Protein AF-A0A5C5FN64-F1 (afdb_monomer_lite)

Secondary structure (DSSP, 8-state):
-----GGG-HHHHHHHHHHHHHSTT----SHHHHHGGGS-HHHHHHHHHHHHHHHHHHTTT---GGGGSHHHHHHHTT----S--STTTTSS--TTS-HHHHHHHHHHHHHHHHHTSTT---HHHHHHHHHHHHHHT-TTTS--HHHHHHS-HHHHHHHHHHHHHHHHHHHHHGGGT--HHHHSPPHHHHHHHHHHHHS-HHHHHHHHHHHHHHHHHHHHTT-PPPPHHHHHHHHHHHHHHHH-TT--HHHHHHHHHHHHHHHTTS-HHHHHHHHHHHHHTSPPS-TTS-TT--HHHHHHHTS-HHHHHHHHHHHHHHHHHHHHHHHHHS-PPPHHHHHHHHHHHTS-HHHHHHHHHHHHHHHHHHHHHHHHHHHS-----TT-HHHHHHHHHHHHSSTTHHHHHHTS-HHHHHHHHHHHHHHHHHHHHHHTSTT-PPPHHHHHHHHHHH-HHHHHHHHTT-TTSPP----HHHHHHHHS-S-------------------TT---

Organism: NCBI:txid5288

pLDDT: mean 75.64, std 17.94, range [26.86, 97.69]

Structure (mmCIF, N/CA/C/O backbone):
data_AF-A0A5C5FN64-F1
#
_entry.id   AF-A0A5C5FN64-F1
#
loop_
_atom_site.group_PDB
_atom_site.id
_atom_site.type_symbol
_atom_site.label_atom_id
_atom_site.label_alt_id
_atom_site.label_comp_id
_atom_site.label_asym_id
_atom_site.label_entity_id
_atom_site.label_seq_id
_atom_site.pdbx_PDB_ins_code
_atom_site.Cartn_x
_atom_site.Cartn_y
_atom_site.Cartn_z
_atom_site.occupancy
_atom_site.B_iso_or_equiv
_atom_site.auth_seq_id
_atom_site.auth_comp_id
_atom_site.auth_asym_id
_atom_site.auth_atom_id
_atom_site.pdbx_PDB_model_num
ATOM 1 N N . MET A 1 1 ? 29.736 -14.710 -5.005 1.00 33.03 1 MET A N 1
ATOM 2 C CA . MET A 1 1 ? 28.333 -14.858 -5.442 1.00 33.03 1 MET A CA 1
ATOM 3 C C . MET A 1 1 ? 27.467 -15.014 -4.202 1.00 33.03 1 MET A C 1
ATOM 5 O O . MET A 1 1 ? 27.317 -16.117 -3.704 1.00 33.03 1 MET A O 1
ATOM 9 N N . ALA A 1 2 ? 26.999 -13.903 -3.633 1.00 27.56 2 ALA A N 1
ATOM 10 C CA . ALA A 1 2 ? 26.065 -13.938 -2.515 1.00 27.56 2 ALA A CA 1
ATOM 11 C C . ALA A 1 2 ? 24.653 -14.057 -3.094 1.00 27.56 2 ALA A C 1
ATOM 13 O O . ALA A 1 2 ? 24.242 -13.215 -3.891 1.00 27.56 2 ALA A O 1
ATOM 14 N N . SER A 1 3 ? 23.959 -15.128 -2.724 1.00 32.59 3 SER A N 1
ATOM 15 C CA . SER A 1 3 ? 22.513 -15.277 -2.860 1.00 32.59 3 SER A CA 1
ATOM 16 C C . SER A 1 3 ? 21.827 -13.945 -2.526 1.00 32.59 3 SER A C 1
ATOM 18 O O . SER A 1 3 ? 21.995 -13.412 -1.426 1.00 32.59 3 SER A O 1
ATOM 20 N N . HIS A 1 4 ? 21.086 -13.372 -3.479 1.00 40.03 4 HIS A N 1
ATOM 21 C CA . HIS A 1 4 ? 20.119 -12.319 -3.184 1.00 40.03 4 HIS A CA 1
ATOM 22 C C . HIS A 1 4 ? 19.010 -12.962 -2.345 1.00 40.03 4 HIS A C 1
ATOM 24 O O . HIS A 1 4 ? 18.030 -13.496 -2.854 1.00 40.03 4 HIS A O 1
ATOM 30 N N . ASN A 1 5 ? 19.281 -12.978 -1.043 1.00 42.31 5 ASN A N 1
ATOM 31 C CA . ASN A 1 5 ? 18.565 -13.670 0.006 1.00 42.31 5 ASN A CA 1
ATOM 32 C C . ASN A 1 5 ? 17.085 -13.263 0.049 1.00 42.31 5 ASN A C 1
ATOM 34 O O . ASN A 1 5 ? 16.721 -12.211 0.574 1.00 42.31 5 ASN A O 1
ATOM 38 N N . HIS A 1 6 ? 16.249 -14.189 -0.415 1.00 54.00 6 HIS A N 1
ATOM 39 C CA . HIS A 1 6 ? 14.838 -14.362 -0.082 1.00 54.00 6 HIS A CA 1
ATOM 40 C C . HIS A 1 6 ? 14.430 -13.983 1.373 1.00 54.00 6 HIS A C 1
ATOM 42 O O . HIS A 1 6 ? 13.398 -13.331 1.523 1.00 54.00 6 HIS A O 1
ATOM 48 N N . PRO A 1 7 ? 15.237 -14.250 2.432 1.00 53.69 7 PRO A N 1
ATOM 49 C CA . PRO A 1 7 ? 14.954 -13.825 3.814 1.00 53.69 7 PRO A CA 1
ATOM 50 C C . PRO A 1 7 ? 14.614 -12.345 4.042 1.00 53.69 7 PRO A C 1
ATOM 52 O O . PRO A 1 7 ? 14.017 -12.002 5.062 1.00 53.69 7 PRO A O 1
ATOM 55 N N . ASN A 1 8 ? 15.013 -11.451 3.131 1.00 66.12 8 ASN A N 1
ATOM 56 C CA . ASN A 1 8 ? 14.837 -10.013 3.316 1.00 66.12 8 ASN A CA 1
ATOM 57 C C . ASN A 1 8 ? 13.575 -9.443 2.659 1.00 66.12 8 ASN A C 1
ATOM 59 O O . ASN A 1 8 ? 13.273 -8.277 2.921 1.00 66.12 8 ASN A O 1
ATOM 63 N N . ASP A 1 9 ? 12.818 -10.212 1.868 1.00 82.81 9 ASP A N 1
ATOM 64 C CA . ASP A 1 9 ? 11.543 -9.732 1.318 1.00 82.81 9 ASP A CA 1
ATOM 65 C C . ASP A 1 9 ? 10.531 -9.523 2.472 1.00 82.81 9 ASP A C 1
ATOM 67 O O . ASP A 1 9 ? 10.219 -10.478 3.192 1.00 82.81 9 ASP A O 1
ATOM 71 N N . PRO A 1 10 ? 10.043 -8.289 2.718 1.00 84.75 10 PRO A N 1
ATOM 72 C CA . PRO A 1 10 ? 9.092 -8.023 3.797 1.00 84.75 10 PRO A CA 1
ATOM 73 C C . PRO A 1 10 ? 7.787 -8.812 3.654 1.00 84.75 10 PRO A C 1
ATOM 75 O O . PRO A 1 10 ? 7.223 -9.226 4.664 1.00 84.75 10 PRO A O 1
ATOM 78 N N . LEU A 1 11 ? 7.331 -9.060 2.421 1.00 88.75 11 LEU A N 1
ATOM 79 C CA . LEU A 1 11 ? 6.099 -9.808 2.168 1.00 88.75 11 LEU A CA 1
ATOM 80 C C . LEU A 1 11 ? 6.274 -11.289 2.497 1.00 88.75 11 LEU A C 1
ATOM 82 O O . LEU A 1 11 ? 5.398 -11.877 3.123 1.00 88.75 11 LEU A O 1
ATOM 86 N N . PHE A 1 12 ? 7.431 -11.874 2.171 1.00 89.31 12 PHE A N 1
ATOM 87 C CA . PHE A 1 12 ? 7.720 -13.251 2.571 1.00 89.31 12 PHE A CA 1
ATOM 88 C C . PHE A 1 12 ? 7.769 -13.391 4.098 1.00 89.31 12 PHE A C 1
ATOM 90 O O . PHE A 1 12 ? 7.245 -14.351 4.657 1.00 89.31 12 PHE A O 1
ATOM 97 N N . ARG A 1 13 ? 8.346 -12.406 4.799 1.00 87.88 13 ARG A N 1
ATOM 98 C CA . ARG A 1 13 ? 8.356 -12.388 6.271 1.00 87.88 13 ARG A CA 1
ATOM 99 C C . ARG A 1 13 ? 6.948 -12.290 6.859 1.00 87.88 13 ARG A C 1
ATOM 101 O O . ARG A 1 13 ? 6.654 -12.997 7.818 1.00 87.88 13 ARG A O 1
ATOM 108 N N . GLN A 1 14 ? 6.074 -11.464 6.281 1.00 89.31 14 GLN A N 1
ATOM 109 C CA . GLN A 1 14 ? 4.662 -11.404 6.680 1.00 89.31 14 GLN A CA 1
ATOM 110 C C . GLN A 1 14 ? 3.953 -12.743 6.443 1.00 89.31 14 GLN A C 1
ATOM 112 O O . GLN A 1 14 ? 3.275 -13.237 7.338 1.00 89.31 14 GLN A O 1
ATOM 117 N N . LEU A 1 15 ? 4.171 -13.365 5.282 1.00 89.00 15 LEU A N 1
ATOM 118 C CA . LEU A 1 15 ? 3.617 -14.676 4.947 1.00 89.00 15 LEU A CA 1
ATOM 119 C C . LEU A 1 15 ? 4.061 -15.764 5.937 1.00 89.00 15 LEU A C 1
ATOM 121 O O . LEU A 1 15 ? 3.233 -16.512 6.451 1.00 89.00 15 LEU A O 1
ATOM 125 N N . ALA A 1 16 ? 5.360 -15.826 6.237 1.00 86.38 16 ALA A N 1
ATOM 126 C CA . ALA A 1 16 ? 5.933 -16.773 7.190 1.00 86.38 16 ALA A CA 1
ATOM 127 C C . ALA A 1 16 ? 5.343 -16.606 8.596 1.00 86.38 16 ALA A C 1
ATOM 129 O O . ALA A 1 16 ? 5.030 -17.602 9.247 1.00 86.38 16 ALA A O 1
ATOM 130 N N . LEU A 1 17 ? 5.138 -15.360 9.040 1.00 87.75 17 LEU A N 1
ATOM 131 C CA . LEU A 1 17 ? 4.474 -15.063 10.310 1.00 87.75 17 LEU A CA 1
ATOM 132 C C . LEU A 1 17 ? 3.020 -15.554 10.319 1.00 87.75 17 LEU A C 1
ATOM 134 O O . LEU A 1 17 ? 2.639 -16.291 11.225 1.00 87.75 17 LEU A O 1
ATOM 138 N N . LEU A 1 18 ? 2.234 -15.206 9.295 1.00 88.00 18 LEU A N 1
ATOM 139 C CA . LEU A 1 18 ? 0.829 -15.618 9.180 1.00 88.00 18 LEU A CA 1
ATOM 140 C C . LEU A 1 18 ? 0.687 -17.145 9.159 1.00 88.00 18 LEU A C 1
ATOM 142 O O . LEU A 1 18 ? -0.156 -17.705 9.862 1.00 88.00 18 LEU A O 1
ATOM 146 N N . HIS A 1 19 ? 1.549 -17.834 8.409 1.00 85.31 19 HIS A N 1
ATOM 147 C CA . HIS A 1 19 ? 1.571 -19.293 8.379 1.00 85.31 19 HIS A CA 1
ATOM 148 C C . HIS A 1 19 ? 1.917 -19.894 9.741 1.00 85.31 19 HIS A C 1
ATOM 150 O O . HIS A 1 19 ? 1.226 -20.804 10.193 1.00 85.31 19 HIS A O 1
ATOM 156 N N . ALA A 1 20 ? 2.946 -19.378 10.420 1.00 85.19 20 ALA A N 1
ATOM 157 C CA . ALA A 1 20 ? 3.334 -19.862 11.742 1.00 85.19 20 ALA A CA 1
ATOM 158 C C . ALA A 1 20 ? 2.197 -19.722 12.769 1.00 85.19 20 ALA A C 1
ATOM 160 O O . ALA A 1 20 ? 2.046 -20.583 13.635 1.00 85.19 20 ALA A O 1
ATOM 161 N N . TRP A 1 21 ? 1.369 -18.677 12.660 1.00 86.19 21 TRP A N 1
ATOM 162 C CA . TRP A 1 21 ? 0.212 -18.494 13.539 1.00 86.19 21 TRP A CA 1
ATOM 163 C C . TRP A 1 21 ? -0.957 -19.431 13.224 1.00 86.19 21 TRP A C 1
ATOM 165 O O . TRP A 1 21 ? -1.684 -19.818 14.140 1.00 86.19 21 TRP A O 1
ATOM 175 N N . MET A 1 22 ? -1.157 -19.788 11.952 1.00 82.44 22 MET A N 1
ATOM 176 C CA . MET A 1 22 ? -2.211 -20.726 11.544 1.00 82.44 22 MET A CA 1
ATOM 177 C C . MET A 1 22 ? -1.818 -22.192 11.737 1.00 82.44 22 MET A C 1
ATOM 179 O O . MET A 1 22 ? -2.672 -23.015 12.057 1.00 82.44 22 MET A O 1
ATOM 183 N N . ARG A 1 23 ? -0.539 -22.535 11.550 1.00 79.38 23 ARG A N 1
ATOM 184 C CA . ARG A 1 23 ? -0.012 -23.902 11.665 1.00 79.38 23 ARG A CA 1
ATOM 185 C C . ARG A 1 23 ? 1.261 -23.939 12.520 1.00 79.38 23 ARG A C 1
ATOM 187 O O . ARG A 1 23 ? 2.360 -24.104 11.981 1.00 79.38 23 ARG A O 1
ATOM 194 N N . PRO A 1 24 ? 1.141 -23.810 13.853 1.00 73.88 24 PRO A N 1
ATOM 195 C CA . PRO A 1 24 ? 2.289 -23.901 14.750 1.00 73.88 24 PRO A CA 1
ATOM 196 C C . PRO A 1 24 ? 3.043 -25.222 14.557 1.00 73.88 24 PRO A C 1
ATOM 198 O O . PRO A 1 24 ? 2.432 -26.284 14.480 1.00 73.88 24 PRO A O 1
ATOM 201 N N . GLY A 1 25 ? 4.373 -25.163 14.468 1.00 66.50 25 GLY A N 1
ATOM 202 C CA . GLY A 1 25 ? 5.220 -26.351 14.291 1.00 66.50 25 GLY A CA 1
ATOM 203 C C . GLY A 1 25 ? 5.316 -26.886 12.857 1.00 66.50 25 GLY A C 1
ATOM 204 O O . GLY A 1 25 ? 6.137 -27.765 12.607 1.00 66.50 25 GLY A O 1
ATOM 205 N N . HIS A 1 26 ? 4.558 -26.334 11.904 1.00 69.44 26 HIS A N 1
ATOM 206 C CA . HIS A 1 26 ? 4.727 -26.626 10.482 1.00 69.44 26 HIS A CA 1
ATOM 207 C C . HIS A 1 26 ? 5.505 -25.482 9.823 1.00 69.44 26 HIS A C 1
ATOM 209 O O . HIS A 1 26 ? 4.988 -24.364 9.735 1.00 69.44 26 HIS A O 1
ATOM 215 N N . PRO A 1 27 ? 6.747 -25.707 9.364 1.00 64.31 27 PRO A N 1
ATOM 216 C CA . PRO A 1 27 ? 7.470 -24.672 8.646 1.00 64.31 27 PRO A CA 1
ATOM 217 C C . PRO A 1 27 ? 6.760 -24.381 7.318 1.00 64.31 27 PRO A C 1
ATOM 219 O O . PRO A 1 27 ? 6.276 -25.294 6.653 1.00 64.31 27 PRO A O 1
ATOM 222 N N . LEU A 1 28 ? 6.747 -23.113 6.896 1.00 69.56 28 LEU A N 1
ATOM 223 C CA . LEU A 1 28 ? 6.316 -22.693 5.549 1.00 69.56 28 LEU A CA 1
ATOM 224 C C . LEU A 1 28 ? 7.308 -23.188 4.457 1.00 69.56 28 LEU A C 1
ATOM 226 O O . LEU A 1 28 ? 7.336 -22.691 3.336 1.00 69.56 28 LEU A O 1
ATOM 230 N N . GLU A 1 29 ? 8.204 -24.123 4.771 1.00 62.81 29 GLU A N 1
ATOM 231 C CA . GLU A 1 29 ? 9.440 -24.329 4.020 1.00 62.81 29 GLU A CA 1
ATOM 232 C C . GLU A 1 29 ? 9.386 -25.507 3.047 1.00 62.81 29 GLU A C 1
ATOM 234 O O . GLU A 1 29 ? 8.730 -26.520 3.275 1.00 62.81 29 GLU A O 1
ATOM 239 N N . GLY A 1 30 ? 10.093 -25.320 1.930 1.00 68.19 30 GLY A N 1
ATOM 240 C CA . GLY A 1 30 ? 10.038 -26.140 0.727 1.00 68.19 30 GLY A CA 1
ATOM 241 C C . GLY A 1 30 ? 9.618 -25.272 -0.457 1.00 68.19 30 GLY A C 1
ATOM 242 O O . GLY A 1 30 ? 10.390 -24.431 -0.927 1.00 68.19 30 GLY A O 1
ATOM 243 N N . ASP A 1 31 ? 8.369 -25.424 -0.885 1.00 70.00 31 ASP A N 1
ATOM 244 C CA . ASP A 1 31 ? 7.876 -24.862 -2.146 1.00 70.00 31 ASP A CA 1
ATOM 245 C C . ASP A 1 31 ? 7.734 -23.335 -2.137 1.00 70.00 31 ASP A C 1
ATOM 247 O O . ASP A 1 31 ? 8.164 -22.679 -3.088 1.00 70.00 31 ASP A O 1
ATOM 251 N N . PHE A 1 32 ? 7.206 -22.745 -1.055 1.00 75.88 32 PHE A N 1
ATOM 252 C CA . PHE A 1 32 ? 7.050 -21.288 -0.955 1.00 75.88 32 PHE A CA 1
ATOM 253 C C . PHE A 1 32 ? 8.400 -20.581 -1.078 1.00 75.88 32 PHE A C 1
ATOM 255 O O . PHE A 1 32 ? 8.551 -19.680 -1.896 1.00 75.88 32 PHE A O 1
ATOM 262 N N . SER A 1 33 ? 9.400 -21.018 -0.308 1.00 76.62 33 SER A N 1
ATOM 263 C CA . SER A 1 33 ? 10.722 -20.382 -0.290 1.00 76.62 33 SER A CA 1
ATOM 264 C C . SER A 1 33 ? 11.478 -20.557 -1.610 1.00 76.62 33 SER A C 1
ATOM 266 O O . SER A 1 33 ? 12.102 -19.621 -2.116 1.00 76.62 33 SER A O 1
ATOM 268 N N . ALA A 1 34 ? 11.381 -21.744 -2.217 1.00 76.88 34 ALA A N 1
ATOM 269 C CA . ALA A 1 34 ? 12.045 -22.034 -3.483 1.00 76.88 34 ALA A CA 1
ATOM 270 C C . ALA A 1 34 ? 11.480 -21.209 -4.652 1.00 76.88 34 ALA A C 1
ATOM 272 O O . ALA A 1 34 ? 12.234 -20.843 -5.559 1.00 76.88 34 ALA A O 1
ATOM 273 N N . ARG A 1 35 ? 10.176 -20.898 -4.617 1.00 82.19 35 ARG A N 1
ATOM 274 C CA . ARG A 1 35 ? 9.430 -20.361 -5.766 1.00 82.19 35 ARG A CA 1
ATOM 275 C C . ARG A 1 35 ? 8.886 -18.954 -5.581 1.00 82.19 35 ARG A C 1
ATOM 277 O O . ARG A 1 35 ? 8.417 -18.355 -6.544 1.00 82.19 35 ARG A O 1
ATOM 284 N N . TRP A 1 36 ? 9.010 -18.366 -4.395 1.00 86.94 36 TRP A N 1
ATOM 285 C CA . TRP A 1 36 ? 8.561 -16.999 -4.114 1.00 86.94 36 TRP A CA 1
ATOM 286 C C . TRP A 1 36 ? 9.051 -15.978 -5.145 1.00 86.94 36 TRP A C 1
ATOM 288 O O . TRP A 1 36 ? 8.322 -15.086 -5.582 1.00 86.94 36 TRP A O 1
ATOM 298 N N . LEU A 1 37 ? 10.306 -16.123 -5.579 1.00 86.69 37 LEU A N 1
ATOM 299 C CA . LEU A 1 37 ? 10.909 -15.207 -6.539 1.00 86.69 37 LEU A CA 1
ATOM 300 C C . LEU A 1 37 ? 10.379 -15.391 -7.968 1.00 86.69 37 LEU A C 1
ATOM 302 O O . LEU A 1 37 ? 10.484 -14.442 -8.747 1.00 86.69 37 LEU A O 1
ATOM 306 N N . GLU A 1 38 ? 9.767 -16.534 -8.295 1.00 86.31 38 GLU A N 1
ATOM 307 C CA . GLU A 1 38 ? 9.090 -16.799 -9.576 1.00 86.31 38 GLU A CA 1
ATOM 308 C C . GLU A 1 38 ? 7.765 -16.037 -9.702 1.00 86.31 38 GLU A C 1
ATOM 310 O O . GLU A 1 38 ? 7.312 -15.764 -10.818 1.00 86.31 38 GLU A O 1
ATOM 315 N N . LEU A 1 39 ? 7.166 -15.660 -8.570 1.00 87.81 39 LEU A N 1
ATOM 316 C CA . LEU A 1 39 ? 5.952 -14.855 -8.523 1.00 87.81 39 LEU A CA 1
ATOM 317 C C . LEU A 1 39 ? 6.233 -13.416 -8.972 1.00 87.81 39 LEU A C 1
ATOM 319 O O . LEU A 1 39 ? 7.298 -12.840 -8.693 1.00 87.81 39 LEU A O 1
ATOM 323 N N . LEU A 1 40 ? 5.254 -12.825 -9.649 1.00 91.44 40 LEU A N 1
ATOM 324 C CA . LEU A 1 40 ? 5.165 -11.397 -9.907 1.00 91.44 40 LEU A CA 1
ATOM 325 C C . LEU A 1 40 ? 4.946 -10.652 -8.580 1.00 91.44 40 LEU A C 1
ATOM 327 O O . LEU A 1 40 ? 4.370 -11.206 -7.645 1.00 91.44 40 LEU A O 1
ATOM 331 N N . PRO A 1 41 ? 5.373 -9.382 -8.468 1.00 90.88 41 PRO A N 1
ATOM 332 C CA . PRO A 1 41 ? 5.224 -8.627 -7.224 1.00 90.88 41 PRO A CA 1
ATOM 333 C C . PRO A 1 41 ? 3.788 -8.566 -6.689 1.00 90.88 41 PRO A C 1
ATOM 335 O O . PRO A 1 41 ? 3.594 -8.642 -5.485 1.00 90.88 41 PRO A O 1
ATOM 338 N N . HIS A 1 42 ? 2.792 -8.467 -7.568 1.00 89.50 42 HIS A N 1
ATOM 339 C CA . HIS A 1 42 ? 1.390 -8.451 -7.157 1.00 89.50 42 HIS A CA 1
ATOM 340 C C . HIS A 1 42 ? 0.884 -9.832 -6.728 1.00 89.50 42 HIS A C 1
ATOM 342 O O . HIS A 1 42 ? 0.167 -9.914 -5.749 1.00 89.50 42 HIS A O 1
ATOM 348 N N . GLU A 1 43 ? 1.329 -10.916 -7.375 1.00 91.38 43 GLU A N 1
ATOM 349 C CA . GLU A 1 43 ? 0.970 -12.287 -6.974 1.00 91.38 43 GLU A CA 1
ATOM 350 C C . GLU A 1 43 ? 1.464 -12.562 -5.541 1.00 91.38 43 GLU A C 1
ATOM 352 O O . GLU A 1 43 ? 0.787 -13.207 -4.746 1.00 91.38 43 GLU A O 1
ATOM 357 N N . ARG A 1 44 ? 2.632 -12.013 -5.178 1.00 91.44 44 ARG A N 1
ATOM 358 C CA . ARG A 1 44 ? 3.160 -12.051 -3.804 1.00 91.44 44 ARG A CA 1
ATOM 359 C C . ARG A 1 44 ? 2.295 -11.265 -2.825 1.00 91.44 44 ARG A C 1
ATOM 361 O O . ARG A 1 44 ? 2.054 -11.734 -1.716 1.00 91.44 44 ARG A O 1
ATOM 368 N N . GLU A 1 45 ? 1.868 -10.063 -3.211 1.00 91.50 45 GLU A N 1
ATOM 369 C CA . GLU A 1 45 ? 0.952 -9.246 -2.408 1.00 91.50 45 GLU A CA 1
ATOM 370 C C . GLU A 1 45 ? -0.381 -9.985 -2.200 1.00 91.50 45 GLU A C 1
ATOM 372 O O . GLU A 1 45 ? -0.832 -10.100 -1.063 1.00 91.50 45 GLU A O 1
ATOM 377 N N . ASP A 1 46 ? -0.939 -10.573 -3.259 1.00 90.12 46 ASP A N 1
ATOM 378 C CA . ASP A 1 46 ? -2.185 -11.340 -3.235 1.00 90.12 46 ASP A CA 1
ATOM 379 C C . ASP A 1 46 ? -2.081 -12.574 -2.335 1.00 90.12 46 ASP A C 1
ATOM 381 O O . ASP A 1 46 ? -2.991 -12.831 -1.547 1.00 90.12 46 ASP A O 1
ATOM 385 N N . MET A 1 47 ? -0.955 -13.298 -2.373 1.00 89.12 47 MET A N 1
ATOM 386 C CA . MET A 1 47 ? -0.695 -14.417 -1.463 1.00 89.12 47 MET A CA 1
ATOM 387 C C . MET A 1 47 ? -0.716 -13.997 0.008 1.00 89.12 47 MET A C 1
ATOM 389 O O . MET A 1 47 ? -1.351 -14.668 0.820 1.00 89.12 47 MET A O 1
ATOM 393 N N . VAL A 1 48 ? -0.057 -12.890 0.365 1.00 91.75 48 VAL A N 1
ATOM 394 C CA . VAL A 1 48 ? -0.092 -12.375 1.745 1.00 91.75 48 VAL A CA 1
ATOM 395 C C . VAL A 1 48 ? -1.514 -11.970 2.125 1.00 91.75 48 VAL A C 1
ATOM 397 O O . VAL A 1 48 ? -1.974 -12.321 3.208 1.00 91.75 48 VAL A O 1
ATOM 400 N N . ASN A 1 49 ? -2.231 -11.290 1.227 1.00 91.38 49 ASN A N 1
ATOM 401 C CA . ASN A 1 49 ? -3.613 -10.872 1.462 1.00 91.38 49 ASN A CA 1
ATOM 402 C C . ASN A 1 49 ? -4.545 -12.079 1.643 1.00 91.38 49 ASN A C 1
ATOM 404 O O . ASN A 1 49 ? -5.488 -12.022 2.422 1.00 91.38 49 ASN A O 1
ATOM 408 N N . LEU A 1 50 ? -4.334 -13.168 0.898 1.00 88.31 50 LEU A N 1
ATOM 409 C CA . LEU A 1 50 ? -5.095 -14.415 1.044 1.00 88.31 50 LEU A CA 1
ATOM 410 C C . LEU A 1 50 ? -4.827 -15.058 2.415 1.00 88.31 50 LEU A C 1
ATOM 412 O O . LEU A 1 50 ? -5.773 -15.365 3.130 1.00 88.31 50 LEU A O 1
ATOM 416 N N . PHE A 1 51 ? -3.555 -15.178 2.821 1.00 88.69 51 PHE A N 1
ATOM 417 C CA . PHE A 1 51 ? -3.181 -15.715 4.138 1.00 88.69 51 PHE A CA 1
ATOM 418 C C . PHE A 1 51 ? -3.729 -14.881 5.297 1.00 88.69 51 PHE A C 1
ATOM 420 O O . PHE A 1 51 ? -4.105 -15.432 6.329 1.00 88.69 51 PHE A O 1
ATOM 427 N N . LEU A 1 52 ? -3.747 -13.557 5.141 1.00 91.69 52 LEU A N 1
ATOM 428 C CA . LEU A 1 52 ? -4.293 -12.643 6.136 1.00 91.69 52 LEU A CA 1
ATOM 429 C C . LEU A 1 52 ? -5.798 -12.859 6.314 1.00 91.69 52 LEU A C 1
ATOM 431 O O . LEU A 1 52 ? -6.252 -13.072 7.437 1.00 91.69 52 LEU A O 1
ATOM 435 N N . ALA A 1 53 ? -6.542 -12.886 5.208 1.00 88.81 53 ALA A N 1
ATOM 436 C CA . ALA A 1 53 ? -7.979 -13.124 5.228 1.00 88.81 53 ALA A CA 1
ATOM 437 C C . ALA A 1 53 ? -8.322 -14.504 5.813 1.00 88.81 53 ALA A C 1
ATOM 439 O O . ALA A 1 53 ? -9.210 -14.628 6.657 1.00 88.81 53 ALA A O 1
ATOM 440 N N . ASP A 1 54 ? -7.580 -15.544 5.428 1.00 87.19 54 ASP A N 1
ATOM 441 C CA . ASP A 1 54 ? -7.767 -16.894 5.962 1.00 87.19 54 ASP A CA 1
ATOM 442 C C . ASP A 1 54 ? -7.452 -16.963 7.462 1.00 87.19 54 ASP A C 1
ATOM 444 O O . ASP A 1 54 ? -8.193 -17.600 8.215 1.00 87.19 54 ASP A O 1
ATOM 448 N N . PHE A 1 55 ? -6.422 -16.249 7.934 1.00 88.12 55 PHE A N 1
ATOM 449 C CA . PHE A 1 55 ? -6.153 -16.119 9.364 1.00 88.12 55 PHE A CA 1
ATOM 450 C C . PHE A 1 55 ? -7.341 -15.479 10.092 1.00 88.12 55 PHE A C 1
ATOM 452 O O . PHE A 1 55 ? -7.807 -16.052 11.080 1.00 88.12 55 PHE A O 1
ATOM 459 N N . CYS A 1 56 ? -7.865 -14.350 9.607 1.00 87.69 56 CYS A N 1
ATOM 460 C CA . CYS A 1 56 ? -9.014 -13.676 10.216 1.00 87.69 56 CYS A CA 1
ATOM 461 C C . CYS A 1 56 ? -10.256 -14.583 10.245 1.00 87.69 56 CYS A C 1
ATOM 463 O O . CYS A 1 56 ? -10.857 -14.779 11.306 1.00 87.69 56 CYS A O 1
ATOM 465 N N . ARG A 1 57 ? -10.580 -15.243 9.124 1.00 83.12 57 ARG A N 1
ATOM 466 C CA . ARG A 1 57 ? -11.716 -16.175 9.026 1.00 83.12 57 ARG A CA 1
ATOM 467 C C . ARG A 1 57 ? -11.565 -17.403 9.913 1.00 83.12 57 ARG A C 1
ATOM 469 O O . ARG A 1 57 ? -12.545 -17.813 10.540 1.00 83.12 57 ARG A O 1
ATOM 476 N N . SER A 1 58 ? -10.359 -17.967 10.030 1.00 81.19 58 SER A N 1
ATOM 477 C CA . SER A 1 58 ? -10.096 -19.174 10.835 1.00 81.19 58 SER A CA 1
ATOM 478 C C . SER A 1 58 ? -10.572 -19.050 12.276 1.00 81.19 58 SER A C 1
ATOM 480 O O . SER A 1 58 ? -11.041 -20.019 12.871 1.00 81.19 58 SER A O 1
ATOM 482 N N . ARG A 1 59 ? -10.533 -17.836 12.824 1.00 79.06 59 ARG A N 1
ATOM 483 C CA . ARG A 1 59 ? -10.945 -17.560 14.197 1.00 79.06 59 ARG A CA 1
ATOM 484 C C . ARG A 1 59 ? -12.452 -17.631 14.402 1.00 79.06 59 ARG A C 1
ATOM 486 O O . ARG A 1 59 ? -12.908 -17.817 15.523 1.00 79.06 59 ARG A O 1
ATOM 493 N N . THR A 1 60 ? -13.217 -17.552 13.321 1.00 68.62 60 THR A N 1
ATOM 494 C CA . THR A 1 60 ? -14.672 -17.730 13.325 1.00 68.62 60 THR A CA 1
ATOM 495 C C . THR A 1 60 ? -15.094 -19.182 13.066 1.00 68.62 60 THR A C 1
ATOM 497 O O . THR A 1 60 ? -16.283 -19.457 12.946 1.00 68.62 60 THR A O 1
ATOM 500 N N . GLY A 1 61 ? -14.135 -20.117 12.978 1.00 64.06 61 GLY A N 1
ATOM 501 C CA . GLY A 1 61 ? -14.389 -21.548 12.768 1.00 64.06 61 GLY A CA 1
ATOM 502 C C . GLY A 1 61 ? -14.729 -21.938 11.325 1.00 64.06 61 GLY A C 1
ATOM 503 O O . GLY A 1 61 ? -15.177 -23.056 11.094 1.00 64.06 61 GLY A O 1
ATOM 504 N N . SER A 1 62 ? -14.530 -21.037 10.359 1.00 63.97 62 SER A N 1
ATOM 505 C CA . SER A 1 62 ? -14.979 -21.194 8.965 1.00 63.97 62 SER A CA 1
ATOM 506 C C . SER A 1 62 ? -13.874 -21.553 7.962 1.00 63.97 62 SER A C 1
ATOM 508 O O . SER A 1 62 ? -14.142 -21.612 6.763 1.00 63.97 62 SER A O 1
ATOM 510 N N . LEU A 1 63 ? -12.635 -21.786 8.411 1.00 71.94 63 LEU A N 1
ATOM 511 C CA . LEU A 1 63 ? -11.517 -22.042 7.500 1.00 71.94 63 LEU A CA 1
ATOM 512 C C . LEU A 1 63 ? -11.404 -23.526 7.125 1.00 71.94 63 LEU A C 1
ATOM 514 O O . LEU A 1 63 ? -11.255 -24.379 7.999 1.00 71.94 63 LEU A O 1
ATOM 518 N N . ASP A 1 64 ? -11.378 -23.807 5.823 1.00 70.25 64 ASP A N 1
ATOM 519 C CA . ASP A 1 64 ? -10.967 -25.100 5.278 1.00 70.25 64 ASP A CA 1
ATOM 520 C C . ASP A 1 64 ? -9.426 -25.177 5.211 1.00 70.25 64 ASP A C 1
ATOM 522 O O . ASP A 1 64 ? -8.806 -24.421 4.465 1.00 70.25 64 ASP A O 1
ATOM 526 N N . PRO A 1 65 ? -8.764 -26.096 5.939 1.00 68.62 65 PRO A N 1
ATOM 527 C CA . PRO A 1 65 ? -7.310 -26.241 5.893 1.00 68.62 65 PRO A CA 1
ATOM 528 C C . PRO A 1 65 ? -6.743 -26.556 4.500 1.00 68.62 65 PRO A C 1
ATOM 530 O O . PRO A 1 65 ? -5.542 -26.358 4.291 1.00 68.62 65 PRO A O 1
ATOM 533 N N . SER A 1 66 ? -7.549 -27.064 3.562 1.00 69.06 66 SER A N 1
ATOM 534 C CA . SER A 1 66 ? -7.105 -27.402 2.205 1.00 69.06 66 SER A CA 1
ATOM 535 C C . SER A 1 66 ? -6.712 -26.168 1.372 1.00 69.06 66 SER A C 1
ATOM 537 O O . SER A 1 66 ? -5.840 -26.264 0.501 1.00 69.06 66 SER A O 1
ATOM 539 N N . THR A 1 67 ? -7.253 -24.989 1.705 1.00 71.38 67 THR A N 1
ATOM 540 C CA . THR A 1 67 ? -6.976 -23.726 0.996 1.00 71.38 67 THR A CA 1
ATOM 541 C C . THR A 1 67 ? -5.587 -23.167 1.292 1.00 71.38 67 THR A C 1
ATOM 543 O O . THR A 1 67 ? -5.044 -22.414 0.492 1.00 71.38 67 THR A O 1
ATOM 546 N N . LEU A 1 68 ? -4.955 -23.593 2.390 1.00 73.12 68 LEU A N 1
ATOM 547 C CA . LEU A 1 68 ? -3.660 -23.079 2.852 1.00 73.12 68 LEU A CA 1
ATOM 548 C C . LEU A 1 68 ? -2.435 -23.725 2.173 1.00 73.12 68 LEU A C 1
ATOM 550 O O . LEU A 1 68 ? -1.306 -23.569 2.645 1.00 73.12 68 LEU A O 1
ATOM 554 N N . THR A 1 69 ? -2.620 -24.509 1.108 1.00 76.50 69 THR A N 1
ATOM 555 C CA . THR A 1 69 ? -1.498 -25.128 0.380 1.00 76.50 69 THR A CA 1
ATOM 556 C C . THR A 1 69 ? -0.879 -24.152 -0.621 1.00 76.50 69 THR A C 1
ATOM 558 O O . THR A 1 69 ? -1.581 -23.323 -1.196 1.00 76.50 69 THR A O 1
ATOM 561 N N . PHE A 1 70 ? 0.432 -24.263 -0.888 1.00 76.00 70 PHE A N 1
ATOM 562 C CA . PHE A 1 70 ? 1.100 -23.425 -1.900 1.00 76.00 70 PHE A CA 1
ATOM 563 C C . PHE A 1 70 ? 0.382 -23.489 -3.251 1.00 76.00 70 PHE A C 1
ATOM 565 O O . PHE A 1 70 ? 0.136 -22.456 -3.862 1.00 76.00 70 PHE A O 1
ATOM 572 N N . ALA A 1 71 ? -0.006 -24.693 -3.681 1.00 77.56 71 ALA A N 1
ATOM 573 C CA . ALA A 1 71 ? -0.685 -24.916 -4.951 1.00 77.56 71 ALA A CA 1
ATOM 574 C C . ALA A 1 71 ? -2.052 -24.213 -5.028 1.00 77.56 71 ALA A C 1
ATOM 576 O O . ALA A 1 71 ? -2.283 -23.472 -5.982 1.00 77.56 71 ALA A O 1
ATOM 577 N N . ALA A 1 72 ? -2.915 -24.376 -4.018 1.00 79.44 72 ALA A N 1
ATOM 578 C CA . ALA A 1 72 ? -4.231 -23.727 -3.988 1.00 79.44 72 ALA A CA 1
ATOM 579 C C . ALA A 1 72 ? -4.116 -22.193 -3.940 1.00 79.44 72 ALA A C 1
ATOM 581 O O . ALA A 1 72 ? -4.851 -21.462 -4.609 1.00 79.44 72 ALA A O 1
ATOM 582 N N . MET A 1 73 ? -3.138 -21.694 -3.187 1.00 77.94 73 MET A N 1
ATOM 583 C CA . MET A 1 73 ? -2.857 -20.266 -3.062 1.00 77.94 73 MET A CA 1
ATOM 584 C C . MET A 1 73 ? -2.318 -19.671 -4.359 1.00 77.94 73 MET A C 1
ATOM 586 O O . MET A 1 73 ? -2.729 -18.587 -4.764 1.00 77.94 73 MET A O 1
ATOM 590 N N . CYS A 1 74 ? -1.421 -20.391 -5.028 1.00 80.44 74 CYS A N 1
ATOM 591 C CA . CYS A 1 74 ? -0.942 -20.060 -6.359 1.00 80.44 74 CYS A CA 1
ATOM 592 C C . CYS A 1 74 ? -2.095 -19.964 -7.356 1.00 80.44 74 CYS A C 1
ATOM 594 O O . CYS A 1 74 ? -2.221 -18.947 -8.029 1.00 80.44 74 CYS A O 1
ATOM 596 N N . GLU A 1 75 ? -2.957 -20.977 -7.410 1.00 79.50 75 GLU A N 1
ATOM 597 C CA . GLU A 1 75 ? -4.118 -20.993 -8.299 1.00 79.50 75 GLU A CA 1
ATOM 598 C C . GLU A 1 75 ? -5.027 -19.780 -8.059 1.00 79.50 75 GLU A C 1
ATOM 600 O O . GLU A 1 75 ? -5.390 -19.072 -9.000 1.00 79.50 75 GLU A O 1
ATOM 605 N N . THR A 1 76 ? -5.297 -19.469 -6.790 1.00 80.06 76 THR A N 1
ATOM 606 C CA . THR A 1 76 ? -6.135 -18.328 -6.397 1.00 80.06 76 THR A CA 1
ATOM 607 C C . THR A 1 76 ? -5.478 -16.983 -6.726 1.00 80.06 76 THR A C 1
ATOM 609 O O . THR A 1 76 ? -6.147 -16.063 -7.197 1.00 80.06 76 THR A O 1
ATOM 612 N N . ALA A 1 77 ? -4.160 -16.867 -6.541 1.00 76.81 77 ALA A N 1
ATOM 613 C CA . ALA A 1 77 ? -3.375 -15.683 -6.898 1.00 76.81 77 ALA A CA 1
ATOM 614 C C . ALA A 1 77 ? -3.121 -15.553 -8.417 1.00 76.81 77 ALA A C 1
ATOM 616 O O . ALA A 1 77 ? -2.473 -14.602 -8.847 1.00 76.81 77 ALA A O 1
ATOM 617 N N . GLY A 1 78 ? -3.609 -16.490 -9.242 1.00 71.44 78 GLY A N 1
ATOM 618 C CA . GLY A 1 78 ? -3.402 -16.489 -10.696 1.00 71.44 78 GLY A CA 1
ATOM 619 C C . GLY A 1 78 ? -2.037 -17.022 -11.146 1.00 71.44 78 GLY A C 1
ATOM 620 O O . GLY A 1 78 ? -1.685 -16.929 -12.323 1.00 71.44 78 GLY A O 1
ATOM 621 N N . PHE A 1 79 ? -1.266 -17.622 -10.239 1.00 77.81 79 PHE A N 1
ATOM 622 C CA . PHE A 1 79 ? -0.070 -18.379 -10.573 1.00 77.81 79 PHE A CA 1
ATOM 623 C C . PHE A 1 79 ? -0.458 -19.790 -11.019 1.00 77.81 79 PHE A C 1
ATOM 625 O O . PHE A 1 79 ? -0.591 -20.716 -10.217 1.00 77.81 79 PHE A O 1
ATOM 632 N N . HIS A 1 80 ? -0.607 -19.975 -12.327 1.00 68.25 80 HIS A N 1
ATOM 633 C CA . HIS A 1 80 ? -0.767 -21.309 -12.890 1.00 68.25 80 HIS A CA 1
ATOM 634 C C . HIS A 1 80 ? 0.575 -22.034 -12.844 1.00 68.25 80 HIS A C 1
ATOM 636 O O . HIS A 1 80 ? 1.521 -21.714 -13.570 1.00 68.25 80 HIS A O 1
ATOM 642 N N . ASN A 1 81 ? 0.658 -22.990 -11.923 1.00 55.91 81 ASN A N 1
ATOM 643 C CA . ASN A 1 81 ? 1.796 -23.866 -11.749 1.00 55.91 81 ASN A CA 1
ATOM 644 C C . ASN A 1 81 ? 1.860 -24.846 -12.929 1.00 55.91 81 ASN A C 1
ATOM 646 O O . ASN A 1 81 ? 1.429 -25.989 -12.819 1.00 55.91 81 ASN A O 1
ATOM 650 N N . HIS A 1 82 ? 2.331 -24.388 -14.088 1.00 53.94 82 HIS A N 1
ATOM 651 C CA . HIS A 1 82 ? 2.671 -25.302 -15.168 1.00 53.94 82 HIS A CA 1
ATOM 652 C C . HIS A 1 82 ? 3.805 -26.192 -14.654 1.00 53.94 82 HIS A C 1
ATOM 654 O O . HIS A 1 82 ? 4.878 -25.692 -14.314 1.00 53.94 82 HIS A O 1
ATOM 660 N N . ALA A 1 83 ? 3.534 -27.495 -14.549 1.00 45.03 83 ALA A N 1
ATOM 661 C CA . ALA A 1 83 ? 4.495 -28.517 -14.136 1.00 45.03 83 ALA A CA 1
ATOM 662 C C . ALA A 1 83 ? 5.766 -28.532 -15.014 1.00 45.03 83 ALA A C 1
ATOM 664 O O . ALA A 1 83 ? 6.791 -29.061 -14.599 1.00 45.03 83 ALA A O 1
ATOM 665 N N . ASP A 1 84 ? 5.737 -27.845 -16.157 1.00 48.53 84 ASP A N 1
ATOM 666 C CA . ASP A 1 84 ? 6.854 -27.595 -17.074 1.00 48.53 84 ASP A CA 1
ATOM 667 C C . ASP A 1 84 ? 7.787 -26.477 -16.551 1.00 48.53 84 ASP A C 1
ATOM 669 O O . ASP A 1 84 ? 8.165 -25.531 -17.253 1.00 48.53 84 ASP A O 1
ATOM 673 N N . SER A 1 85 ? 8.117 -26.532 -15.260 1.00 46.84 85 SER A N 1
ATOM 674 C CA . SER A 1 85 ? 8.908 -25.535 -14.547 1.00 46.84 85 SER A CA 1
ATOM 675 C C . SER A 1 85 ? 10.353 -25.503 -15.052 1.00 46.84 85 SER A C 1
ATOM 677 O O . SER A 1 85 ? 11.183 -26.230 -14.533 1.00 46.84 85 SER A O 1
ATOM 679 N N . GLN A 1 86 ? 10.655 -24.643 -16.030 1.00 49.09 86 GLN A N 1
ATOM 680 C CA . GLN A 1 86 ? 11.981 -24.171 -16.493 1.00 49.09 86 GLN A CA 1
ATOM 681 C C . GLN A 1 86 ? 13.051 -25.211 -16.908 1.00 49.09 86 GLN A C 1
ATOM 683 O O . GLN A 1 86 ? 13.717 -24.974 -17.911 1.00 49.09 86 GLN A O 1
ATOM 688 N N . SER A 1 87 ? 13.202 -26.360 -16.247 1.00 44.72 87 SER A N 1
ATOM 689 C CA . SER A 1 87 ? 14.190 -27.396 -16.563 1.00 44.72 87 SER A CA 1
ATOM 690 C C . SER A 1 87 ? 13.960 -28.070 -17.919 1.00 44.72 87 SER A C 1
ATOM 692 O O . SER A 1 87 ? 14.919 -28.525 -18.530 1.00 44.72 87 SER A O 1
ATOM 694 N N . GLU A 1 88 ? 12.729 -28.086 -18.444 1.00 44.03 88 GLU A N 1
ATOM 695 C CA . GLU A 1 88 ? 12.460 -28.540 -19.822 1.00 44.03 88 GLU A CA 1
ATOM 696 C C . GLU A 1 88 ? 12.622 -27.423 -20.870 1.00 44.03 88 GLU A C 1
ATOM 698 O O . GLU A 1 88 ? 12.907 -27.700 -22.033 1.00 44.03 88 GLU A O 1
ATOM 703 N N . GLN A 1 89 ? 12.532 -26.146 -20.476 1.00 48.84 89 GLN A N 1
ATOM 704 C CA . GLN A 1 89 ? 12.773 -25.011 -21.382 1.00 48.84 89 GLN A CA 1
ATOM 705 C C . GLN A 1 89 ? 14.254 -24.618 -21.488 1.00 48.84 89 GLN A C 1
ATOM 707 O O . GLN A 1 89 ? 14.628 -23.919 -22.431 1.00 48.84 89 GLN A O 1
ATOM 712 N N . GLU A 1 90 ? 15.108 -25.092 -20.577 1.00 47.50 90 GLU A N 1
ATOM 713 C CA . GLU A 1 90 ? 16.567 -24.958 -20.677 1.00 47.50 90 GLU A CA 1
ATOM 714 C C . GLU A 1 90 ? 17.178 -25.843 -21.781 1.00 47.50 90 GLU A C 1
ATOM 716 O O . GLU A 1 90 ? 18.314 -25.603 -22.190 1.00 47.50 90 GLU A O 1
ATOM 721 N N . VAL A 1 91 ? 16.439 -26.815 -22.335 1.00 41.22 91 VAL A N 1
ATOM 722 C CA . VAL A 1 91 ? 17.024 -27.798 -23.262 1.00 41.22 91 VAL A CA 1
ATOM 723 C C . VAL A 1 91 ? 17.164 -27.305 -24.707 1.00 41.22 91 VAL A C 1
ATOM 725 O O . VAL A 1 91 ? 18.046 -27.800 -25.399 1.00 41.22 91 VAL A O 1
ATOM 728 N N . GLN A 1 92 ? 16.425 -26.304 -25.200 1.00 37.72 92 GLN A N 1
ATOM 729 C CA . GLN A 1 92 ? 16.530 -25.925 -26.624 1.00 37.72 92 GLN A CA 1
ATOM 730 C C . GLN A 1 92 ? 16.296 -24.430 -26.888 1.00 37.72 92 GLN A C 1
ATOM 732 O O . GLN A 1 92 ? 15.171 -23.975 -27.059 1.00 37.72 92 GLN A O 1
ATOM 737 N N . GLY A 1 93 ? 17.387 -23.661 -26.983 1.00 42.41 93 GLY A N 1
ATOM 738 C CA . GLY A 1 93 ? 17.636 -22.705 -28.078 1.00 42.41 93 GLY A CA 1
ATOM 739 C C . GLY A 1 93 ? 16.588 -21.646 -28.462 1.00 42.41 93 GLY A C 1
ATOM 740 O O . GLY A 1 93 ? 16.691 -21.098 -29.555 1.00 42.41 93 GLY A O 1
ATOM 741 N N . ALA A 1 94 ? 15.599 -21.325 -27.625 1.00 43.62 94 ALA A N 1
ATOM 742 C CA . ALA A 1 94 ? 14.482 -20.456 -28.006 1.00 43.62 94 ALA A CA 1
ATOM 743 C C . ALA A 1 94 ? 14.251 -19.290 -27.033 1.00 43.62 94 ALA A C 1
ATOM 745 O O . ALA A 1 94 ? 13.115 -18.978 -26.676 1.00 43.62 94 ALA A O 1
ATOM 746 N N . ALA A 1 95 ? 15.312 -18.537 -26.721 1.00 46.12 95 ALA A N 1
ATOM 747 C CA . ALA A 1 95 ? 15.168 -17.129 -26.325 1.00 46.12 95 ALA A CA 1
ATOM 748 C C . ALA A 1 95 ? 14.465 -16.275 -27.421 1.00 46.12 95 ALA A C 1
ATOM 750 O O . ALA A 1 95 ? 14.116 -15.120 -27.188 1.00 46.12 95 ALA A O 1
ATOM 751 N N . SER A 1 96 ? 14.215 -16.868 -28.597 1.00 49.72 96 SER A N 1
ATOM 752 C CA . SER A 1 96 ? 13.679 -16.267 -29.823 1.00 49.72 96 SER A CA 1
ATOM 753 C C . SER A 1 96 ? 12.170 -16.459 -30.070 1.00 49.72 96 SER A C 1
ATOM 755 O O . SER A 1 96 ? 11.688 -15.986 -31.093 1.00 49.72 96 SER A O 1
ATOM 757 N N . SER A 1 97 ? 11.409 -17.163 -29.216 1.00 62.97 97 SER A N 1
ATOM 758 C CA . SER A 1 97 ? 10.028 -17.575 -29.570 1.00 62.97 97 SER A CA 1
ATOM 759 C C . SER A 1 97 ? 8.885 -16.732 -28.984 1.00 62.97 97 SER A C 1
ATOM 761 O O . SER A 1 97 ? 7.811 -16.701 -29.579 1.00 62.97 97 SER A O 1
ATOM 763 N N . SER A 1 98 ? 9.074 -16.016 -27.865 1.00 79.38 98 SER A N 1
ATOM 764 C CA . SER A 1 98 ? 8.029 -15.125 -27.322 1.00 79.38 98 SER A CA 1
ATOM 765 C C . SER A 1 98 ? 8.224 -13.686 -27.826 1.00 79.38 98 SER A C 1
ATOM 767 O O . SER A 1 98 ? 9.257 -13.074 -27.519 1.00 79.38 98 SER A O 1
ATOM 769 N N . PRO A 1 99 ? 7.235 -13.088 -28.526 1.00 87.19 99 PRO A N 1
ATOM 770 C CA . PRO A 1 99 ? 7.272 -11.678 -28.922 1.00 87.19 99 PRO A CA 1
ATOM 771 C C . PRO A 1 99 ? 7.496 -10.727 -27.737 1.00 87.19 99 PRO A C 1
ATOM 773 O O . PRO A 1 99 ? 8.129 -9.681 -27.887 1.00 87.19 99 PRO A O 1
ATOM 776 N N . ARG A 1 100 ? 7.027 -11.107 -26.538 1.00 90.88 100 ARG A N 1
ATOM 777 C CA . ARG A 1 100 ? 7.192 -10.314 -25.313 1.00 90.88 100 ARG A CA 1
ATOM 778 C C . ARG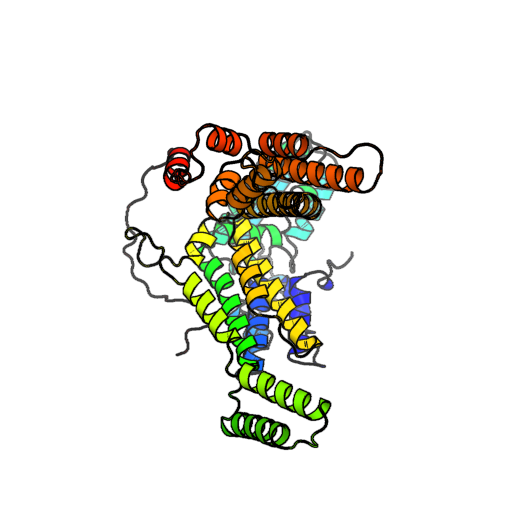 A 1 100 ? 8.642 -10.297 -24.829 1.00 90.88 100 ARG A C 1
ATOM 780 O O . ARG A 1 100 ? 9.159 -9.233 -24.490 1.00 90.88 100 ARG A O 1
ATOM 787 N N . CYS A 1 101 ? 9.321 -11.446 -24.853 1.00 89.50 101 CYS A N 1
ATOM 788 C CA . CYS A 1 101 ? 10.752 -11.530 -24.542 1.00 89.50 101 CYS A CA 1
ATOM 789 C C . CYS A 1 101 ? 11.590 -10.720 -25.536 1.00 89.50 101 CYS A C 1
ATOM 791 O O . CYS A 1 101 ? 12.457 -9.955 -25.117 1.00 89.50 101 CYS A O 1
ATOM 793 N N . ALA A 1 102 ? 11.297 -10.841 -26.836 1.00 89.56 102 ALA A N 1
ATOM 794 C CA . ALA A 1 102 ? 12.003 -10.103 -27.881 1.00 89.56 102 ALA A CA 1
ATOM 795 C C . ALA A 1 102 ? 11.873 -8.580 -27.702 1.00 89.56 102 ALA A C 1
ATOM 797 O O . ALA A 1 102 ? 12.863 -7.859 -27.824 1.00 89.56 102 ALA A O 1
ATOM 798 N N . ALA A 1 103 ? 10.680 -8.091 -27.346 1.00 93.25 103 ALA A N 1
ATOM 799 C CA . ALA A 1 103 ? 10.459 -6.676 -27.063 1.00 93.25 103 ALA A CA 1
ATOM 800 C C . ALA A 1 103 ? 11.288 -6.183 -25.864 1.00 93.25 103 ALA A C 1
ATOM 802 O O . ALA A 1 103 ? 11.973 -5.171 -25.984 1.00 93.25 103 ALA A O 1
ATOM 803 N N . ILE A 1 104 ? 11.309 -6.914 -24.742 1.00 94.94 104 ILE A N 1
ATOM 804 C CA . ILE A 1 104 ? 12.136 -6.537 -23.581 1.00 94.94 104 ILE A CA 1
ATOM 805 C C . ILE A 1 104 ? 13.625 -6.540 -23.934 1.00 94.94 104 ILE A C 1
ATOM 807 O O . ILE A 1 104 ? 14.330 -5.583 -23.618 1.00 94.94 104 ILE A O 1
ATOM 811 N N . LEU A 1 105 ? 14.110 -7.585 -24.613 1.00 94.06 105 LEU A N 1
ATOM 812 C CA . LEU A 1 105 ? 15.515 -7.678 -25.012 1.00 94.06 105 LEU A CA 1
ATOM 813 C C . LEU A 1 105 ? 15.918 -6.531 -25.941 1.00 94.06 105 LEU A C 1
ATOM 815 O O . LEU A 1 105 ? 16.992 -5.962 -25.760 1.00 94.06 105 LEU A O 1
ATOM 819 N N . LYS A 1 106 ? 15.046 -6.137 -26.876 1.00 94.81 106 LYS A N 1
ATOM 820 C CA . LYS A 1 106 ? 15.271 -4.975 -27.743 1.00 94.81 106 LYS A CA 1
ATOM 821 C C . LYS A 1 106 ? 15.477 -3.694 -26.930 1.00 94.81 106 LYS A C 1
ATOM 823 O O . LYS A 1 106 ? 16.420 -2.955 -27.198 1.00 94.81 106 LYS A O 1
ATOM 828 N N . VAL A 1 107 ? 14.647 -3.444 -25.915 1.00 96.12 107 VAL A N 1
ATOM 829 C CA . VAL A 1 107 ? 14.807 -2.259 -25.054 1.00 96.12 107 VAL A CA 1
ATOM 830 C C . VAL A 1 107 ? 16.080 -2.352 -24.210 1.00 96.12 107 VAL A C 1
ATOM 832 O O . VAL A 1 107 ? 16.809 -1.370 -24.104 1.00 96.12 107 VAL A O 1
ATOM 835 N N . VAL A 1 108 ? 16.412 -3.527 -23.664 1.00 96.12 108 VAL A N 1
ATOM 836 C CA . VAL A 1 108 ? 17.666 -3.733 -22.913 1.00 96.12 108 VAL A CA 1
ATOM 837 C C . VAL A 1 108 ? 18.895 -3.464 -23.786 1.00 96.12 108 VAL A C 1
ATOM 839 O O . VAL A 1 108 ? 19.834 -2.827 -23.316 1.00 96.12 108 VAL A O 1
ATOM 842 N N . ILE A 1 109 ? 18.882 -3.886 -25.054 1.00 95.44 109 ILE A N 1
ATOM 843 C CA . ILE A 1 109 ? 19.944 -3.573 -26.024 1.00 95.44 109 ILE A CA 1
ATOM 844 C C . ILE A 1 109 ? 20.031 -2.058 -26.262 1.00 95.44 109 ILE A C 1
ATOM 846 O O . ILE A 1 109 ? 21.126 -1.506 -26.309 1.00 95.44 109 ILE A O 1
ATOM 850 N N . ASN A 1 110 ? 18.900 -1.355 -26.356 1.00 95.31 110 ASN A N 1
ATOM 851 C CA . ASN A 1 110 ? 18.907 0.104 -26.496 1.00 95.31 110 ASN A CA 1
ATOM 852 C C . ASN A 1 110 ? 19.497 0.806 -25.260 1.00 95.31 110 ASN A C 1
ATOM 854 O O . ASN A 1 110 ? 20.278 1.744 -25.414 1.00 95.31 110 ASN A O 1
ATOM 858 N N . LEU A 1 111 ? 19.184 0.331 -24.049 1.00 95.38 111 LEU A N 1
ATOM 859 C CA . LEU A 1 111 ? 19.784 0.832 -22.805 1.00 95.38 111 LEU A CA 1
ATOM 860 C C . LEU A 1 111 ? 21.300 0.570 -22.759 1.00 95.38 111 LEU A C 1
ATOM 862 O O . LEU A 1 111 ? 22.066 1.431 -22.328 1.00 95.38 111 LEU A O 1
ATOM 866 N N . GLU A 1 112 ? 21.745 -0.593 -23.239 1.00 95.12 112 GLU A N 1
ATOM 867 C CA . GLU A 1 112 ? 23.166 -0.943 -23.364 1.00 95.12 112 GLU A CA 1
ATOM 868 C C . GLU A 1 112 ? 23.885 -0.008 -24.342 1.00 95.12 112 GLU A C 1
ATOM 870 O O . GLU A 1 112 ? 24.942 0.536 -24.028 1.00 95.12 112 GLU A O 1
ATOM 875 N N . ASN A 1 113 ? 23.272 0.259 -25.496 1.00 92.94 113 ASN A N 1
ATOM 876 C CA . ASN A 1 113 ? 23.798 1.193 -26.488 1.00 92.94 113 ASN A CA 1
ATOM 877 C C . ASN A 1 113 ? 23.886 2.627 -25.943 1.00 92.94 113 ASN A C 1
ATOM 879 O O . ASN A 1 113 ? 24.871 3.311 -26.213 1.00 92.94 113 ASN A O 1
ATOM 883 N N . ALA A 1 114 ? 22.908 3.073 -25.146 1.00 91.31 114 ALA A N 1
ATOM 884 C CA . ALA A 1 114 ? 22.951 4.371 -24.469 1.00 91.31 114 ALA A CA 1
ATOM 885 C C . ALA A 1 114 ? 24.127 4.473 -23.477 1.00 91.31 114 ALA A C 1
ATOM 887 O O . ALA A 1 114 ? 24.803 5.503 -23.414 1.00 91.31 114 ALA A O 1
ATOM 888 N N . CYS A 1 115 ? 24.425 3.386 -22.756 1.00 90.06 115 CYS A N 1
ATOM 889 C CA . CYS A 1 115 ? 25.584 3.306 -21.862 1.00 90.06 115 CYS A CA 1
ATOM 890 C C . CYS A 1 115 ? 26.920 3.308 -22.627 1.00 90.06 115 CYS A C 1
ATOM 892 O O . CYS A 1 115 ? 27.897 3.868 -22.139 1.00 90.06 115 CYS A O 1
ATOM 894 N N . ASN A 1 116 ? 26.953 2.725 -23.828 1.00 88.75 116 ASN A N 1
ATOM 895 C CA . ASN A 1 116 ? 28.150 2.595 -24.666 1.00 88.75 116 ASN A CA 1
ATOM 896 C C . ASN A 1 116 ? 28.351 3.767 -25.646 1.00 88.75 116 ASN A C 1
ATOM 898 O O . ASN A 1 116 ? 29.144 3.664 -26.581 1.00 88.75 116 ASN A O 1
ATOM 902 N N . ARG A 1 117 ? 27.633 4.887 -25.501 1.00 84.62 117 ARG A N 1
ATOM 903 C CA . ARG A 1 117 ? 27.837 6.031 -26.400 1.00 84.62 117 ARG A CA 1
ATOM 904 C C . ARG A 1 117 ? 29.240 6.642 -26.238 1.00 84.62 117 ARG A C 1
ATOM 906 O O . ARG A 1 117 ? 29.785 6.650 -25.129 1.00 84.62 117 ARG A O 1
ATOM 913 N N . PRO A 1 118 ? 29.820 7.204 -27.317 1.00 72.31 118 PRO A N 1
ATOM 914 C CA . PRO A 1 118 ? 31.063 7.969 -27.234 1.00 72.31 118 PRO A CA 1
ATOM 915 C C . PRO A 1 118 ? 30.941 9.073 -26.172 1.00 72.31 118 PRO A C 1
ATOM 917 O O . PRO A 1 118 ? 29.994 9.853 -26.208 1.00 72.31 118 PRO A O 1
ATOM 920 N N . GLY A 1 119 ? 31.867 9.110 -25.209 1.00 71.88 119 GLY A N 1
ATOM 921 C CA . GLY A 1 119 ? 31.825 10.019 -24.050 1.00 71.88 119 GLY A CA 1
ATOM 922 C C . GLY A 1 119 ? 31.418 9.363 -22.722 1.00 71.88 119 GLY A C 1
ATOM 923 O O . GLY A 1 119 ? 31.824 9.850 -21.675 1.00 71.88 119 GLY A O 1
ATOM 924 N N . ASN A 1 120 ? 30.728 8.215 -22.758 1.00 69.94 120 ASN A N 1
ATOM 925 C CA . ASN A 1 120 ? 30.314 7.447 -21.569 1.00 69.94 120 ASN A CA 1
ATOM 926 C C . ASN A 1 120 ? 31.129 6.156 -21.360 1.00 69.94 120 ASN A C 1
ATOM 928 O O . ASN A 1 120 ? 30.825 5.359 -20.471 1.00 69.94 120 ASN A O 1
ATOM 932 N N . PHE A 1 121 ? 32.167 5.943 -22.177 1.00 65.50 121 PHE A N 1
ATOM 933 C CA . PHE A 1 121 ? 33.031 4.758 -22.186 1.00 65.50 121 PHE A CA 1
ATOM 934 C C . PHE A 1 121 ? 34.000 4.731 -20.983 1.00 65.50 121 PHE A C 1
ATOM 936 O O . PHE A 1 121 ? 35.219 4.701 -21.123 1.00 65.50 121 PHE A O 1
ATOM 943 N N . ASP A 1 122 ? 33.446 4.739 -19.773 1.00 77.00 122 ASP A N 1
ATOM 944 C CA . ASP A 1 122 ? 34.145 4.366 -18.548 1.00 77.00 122 ASP A CA 1
ATOM 945 C C . ASP A 1 122 ? 33.848 2.885 -18.251 1.00 77.00 122 ASP A C 1
ATOM 947 O O . ASP A 1 122 ? 32.695 2.429 -18.258 1.00 77.00 122 ASP A O 1
ATOM 951 N N . GLY A 1 123 ? 34.890 2.109 -17.942 1.00 82.06 123 GLY A N 1
ATOM 952 C CA . GLY A 1 123 ? 34.755 0.724 -17.487 1.00 82.06 123 GLY A CA 1
ATOM 953 C C . GLY A 1 123 ? 33.858 0.582 -16.249 1.00 82.06 123 GLY A C 1
ATOM 954 O O . GLY A 1 123 ? 33.344 -0.505 -15.976 1.00 82.06 123 GLY A O 1
ATOM 955 N N . THR A 1 124 ? 33.626 1.656 -15.493 1.00 86.50 124 THR A N 1
ATOM 956 C CA . THR A 1 124 ? 32.653 1.703 -14.389 1.00 86.50 124 THR A CA 1
ATOM 957 C C . THR A 1 124 ? 31.203 1.652 -14.876 1.00 86.50 124 THR A C 1
ATOM 959 O O . THR A 1 124 ? 30.417 0.863 -14.343 1.00 86.50 124 THR A O 1
ATOM 962 N N . VAL A 1 125 ? 30.845 2.424 -15.909 1.00 89.25 125 VAL A N 1
ATOM 963 C CA . VAL A 1 125 ? 29.489 2.455 -16.492 1.00 89.25 125 VAL A CA 1
ATOM 964 C C . VAL A 1 125 ? 29.143 1.086 -17.070 1.00 89.25 125 VAL A C 1
ATOM 966 O O . VAL A 1 125 ? 28.118 0.504 -16.711 1.00 89.25 125 VAL A O 1
ATOM 969 N N . THR A 1 126 ? 30.056 0.515 -17.859 1.00 89.12 126 THR A N 1
ATOM 970 C CA . THR A 1 126 ? 29.873 -0.803 -18.490 1.00 89.12 126 THR A CA 1
ATOM 971 C C . THR A 1 126 ? 29.683 -1.909 -17.446 1.00 89.12 126 THR A C 1
ATOM 973 O O . THR A 1 126 ? 28.733 -2.690 -17.523 1.00 89.12 126 THR A O 1
ATOM 976 N N . ARG A 1 127 ? 30.538 -1.962 -16.411 1.00 91.12 127 ARG A N 1
ATOM 977 C CA . ARG A 1 127 ? 30.411 -2.955 -15.325 1.00 91.12 127 ARG A CA 1
ATOM 978 C C . ARG A 1 127 ? 29.125 -2.775 -14.519 1.00 91.12 127 ARG A C 1
ATOM 980 O O . ARG A 1 127 ? 28.499 -3.766 -14.142 1.00 91.12 127 ARG A O 1
ATOM 987 N N . SER A 1 128 ? 28.727 -1.532 -14.252 1.00 92.88 128 SER A N 1
ATOM 988 C CA . SER A 1 128 ? 27.495 -1.219 -13.521 1.00 92.88 128 SER A CA 1
ATOM 989 C C . SER A 1 128 ? 26.249 -1.643 -14.308 1.00 92.88 128 SER A C 1
ATOM 991 O O . SER A 1 128 ? 25.365 -2.296 -13.746 1.00 92.88 128 SER A O 1
ATOM 993 N N . PHE A 1 129 ? 26.214 -1.388 -15.620 1.00 94.88 129 PHE A N 1
ATOM 994 C CA . PHE A 1 129 ? 25.141 -1.868 -16.491 1.00 94.88 129 PHE A CA 1
ATOM 995 C C . PHE A 1 129 ? 25.107 -3.398 -16.576 1.00 94.88 129 PHE A C 1
ATOM 997 O O . PHE A 1 129 ? 24.047 -3.992 -16.390 1.00 94.88 129 PHE A O 1
ATOM 1004 N N . ALA A 1 130 ? 26.254 -4.060 -16.767 1.00 93.81 130 ALA A N 1
ATOM 1005 C CA . ALA A 1 130 ? 26.329 -5.523 -16.804 1.00 93.81 130 ALA A CA 1
ATOM 1006 C C . ALA A 1 130 ? 25.803 -6.166 -15.506 1.00 93.81 130 ALA A C 1
ATOM 1008 O O . ALA A 1 130 ? 25.067 -7.159 -15.542 1.00 93.81 130 ALA A O 1
ATOM 1009 N N . ARG A 1 131 ? 26.116 -5.563 -14.350 1.00 93.94 131 ARG A N 1
ATOM 1010 C CA . ARG A 1 131 ? 25.571 -5.973 -13.049 1.00 93.94 131 ARG A CA 1
ATOM 1011 C C . ARG A 1 131 ? 24.051 -5.817 -12.996 1.00 93.94 131 ARG A C 1
ATOM 1013 O O . ARG A 1 131 ? 23.374 -6.747 -12.561 1.00 93.94 131 ARG A O 1
ATOM 1020 N N . TRP A 1 132 ? 23.517 -4.674 -13.435 1.00 95.00 132 TRP A N 1
ATOM 1021 C CA . TRP A 1 132 ? 22.068 -4.461 -13.503 1.00 95.00 132 TRP A CA 1
ATOM 1022 C C . TRP A 1 132 ? 21.400 -5.474 -14.440 1.00 95.00 132 TRP A C 1
ATOM 1024 O O . TRP A 1 132 ? 20.483 -6.164 -14.009 1.00 95.00 132 TRP A O 1
ATOM 1034 N N . LYS A 1 133 ? 21.910 -5.651 -15.667 1.00 94.81 133 LYS A N 1
ATOM 1035 C CA . LYS A 1 133 ? 21.385 -6.581 -16.683 1.00 94.81 133 LYS A CA 1
ATOM 1036 C C . LYS A 1 133 ? 21.314 -8.017 -16.165 1.00 94.81 133 LYS A C 1
ATOM 1038 O O . LYS A 1 133 ? 20.295 -8.678 -16.343 1.00 94.81 133 LYS A O 1
ATOM 1043 N N . THR A 1 134 ? 22.351 -8.473 -1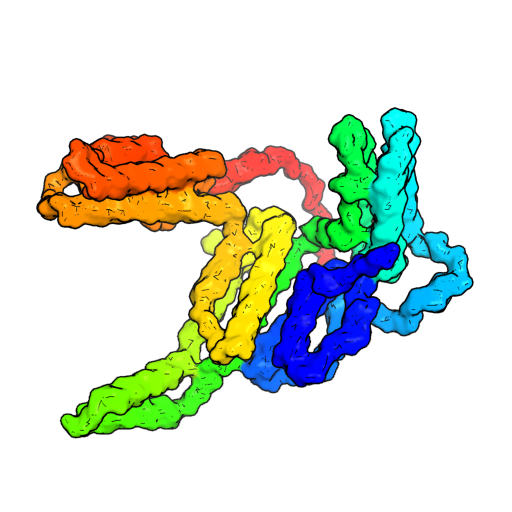5.459 1.00 91.88 134 THR A N 1
ATOM 1044 C CA . THR A 1 134 ? 22.398 -9.814 -14.844 1.00 91.88 134 THR A CA 1
ATOM 1045 C C . THR A 1 134 ? 21.303 -10.006 -13.789 1.00 91.88 134 THR A C 1
ATOM 1047 O O . THR A 1 134 ? 20.676 -11.062 -13.729 1.00 91.88 134 THR A O 1
ATOM 1050 N N . GLY A 1 135 ? 21.048 -8.994 -12.953 1.00 88.31 135 GLY A N 1
ATOM 1051 C CA . GLY A 1 135 ? 19.961 -9.039 -11.970 1.00 88.31 135 GLY A CA 1
ATOM 1052 C C . GLY A 1 135 ? 18.577 -8.888 -12.608 1.00 88.31 135 GLY A C 1
ATOM 1053 O O . GLY A 1 135 ? 17.635 -9.585 -12.232 1.00 88.31 135 GLY A O 1
ATOM 1054 N N . PHE A 1 136 ? 18.459 -8.002 -13.597 1.00 92.62 136 PHE A N 1
ATOM 1055 C CA . PHE A 1 136 ? 17.216 -7.692 -14.291 1.00 92.62 136 PHE A CA 1
ATOM 1056 C C . PHE A 1 136 ? 16.715 -8.868 -15.127 1.00 92.62 136 PHE A C 1
ATOM 1058 O O . PHE A 1 136 ? 15.527 -9.148 -15.082 1.00 92.62 136 PHE A O 1
ATOM 1065 N N . LEU A 1 137 ? 17.596 -9.596 -15.820 1.00 91.69 137 LEU A N 1
ATOM 1066 C CA . LEU A 1 137 ? 17.265 -10.789 -16.616 1.00 91.69 137 LEU A CA 1
ATOM 1067 C C . LEU A 1 137 ? 17.490 -12.102 -15.847 1.00 91.69 137 LEU A C 1
ATOM 1069 O O . LEU A 1 137 ? 17.681 -13.162 -16.441 1.00 91.69 137 LEU A O 1
ATOM 1073 N N . ASN A 1 138 ? 17.514 -12.048 -14.514 1.00 87.06 138 ASN A N 1
ATOM 1074 C CA . ASN A 1 138 ? 17.697 -13.241 -13.702 1.00 87.06 138 ASN A CA 1
ATOM 1075 C C . ASN A 1 138 ? 16.526 -14.223 -13.893 1.00 87.06 138 ASN A C 1
ATOM 1077 O O . ASN A 1 138 ? 15.365 -13.853 -13.719 1.00 87.06 138 ASN A O 1
ATOM 1081 N N . VAL A 1 139 ? 16.850 -15.490 -14.159 1.00 81.00 139 VAL A N 1
ATOM 1082 C CA . VAL A 1 139 ? 15.884 -16.555 -14.481 1.00 81.00 139 VAL A CA 1
ATOM 1083 C C . VAL A 1 139 ? 14.817 -16.747 -13.395 1.00 81.00 139 VAL A C 1
ATOM 1085 O O . VAL A 1 139 ? 13.654 -16.982 -13.719 1.00 81.00 139 VAL A O 1
ATOM 1088 N N . LYS A 1 140 ? 15.174 -16.575 -12.116 1.00 79.94 140 LYS A N 1
ATOM 1089 C CA . LYS A 1 140 ? 14.241 -16.705 -10.987 1.00 79.94 140 LYS A CA 1
ATOM 1090 C C . LYS A 1 140 ? 13.623 -15.360 -10.615 1.00 79.94 140 LYS A C 1
ATOM 1092 O O . LYS A 1 140 ? 12.423 -15.150 -10.760 1.00 79.94 140 LYS A O 1
ATOM 1097 N N . ALA A 1 141 ? 14.446 -14.419 -10.160 1.00 81.88 141 ALA A N 1
ATOM 1098 C CA . ALA A 1 141 ? 13.993 -13.178 -9.533 1.00 81.88 141 ALA A CA 1
ATOM 1099 C C . ALA A 1 141 ? 13.687 -12.041 -10.520 1.00 81.88 141 ALA A C 1
ATOM 1101 O O . ALA A 1 141 ? 12.888 -11.159 -10.202 1.00 81.88 141 ALA A O 1
ATOM 1102 N N . GLY A 1 142 ? 14.304 -12.065 -11.700 1.00 87.06 142 GLY A N 1
ATOM 1103 C CA . GLY A 1 142 ? 14.234 -11.006 -12.701 1.00 87.06 142 GLY A CA 1
ATOM 1104 C C . GLY A 1 142 ? 13.046 -11.139 -13.650 1.00 87.06 142 GLY A C 1
ATOM 1105 O O . GLY A 1 142 ? 12.037 -11.776 -13.340 1.00 87.06 142 GLY A O 1
ATOM 1106 N N . VAL A 1 143 ? 13.177 -10.504 -14.809 1.00 88.88 143 VAL A N 1
ATOM 1107 C CA . VAL A 1 143 ? 12.322 -10.666 -15.978 1.00 88.88 143 VAL A CA 1
ATOM 1108 C C . VAL A 1 143 ? 12.676 -11.983 -16.657 1.00 88.88 143 VAL A C 1
ATOM 1110 O O . VAL A 1 143 ? 13.806 -12.189 -17.091 1.00 88.88 143 VAL A O 1
ATOM 1113 N N . ASN A 1 144 ? 11.686 -12.857 -16.775 1.00 87.69 144 ASN A N 1
ATOM 1114 C CA . ASN A 1 144 ? 11.787 -14.124 -17.484 1.00 87.69 144 ASN A CA 1
ATOM 1115 C C . ASN A 1 144 ? 10.519 -14.341 -18.322 1.00 87.69 144 ASN A C 1
ATOM 1117 O O . ASN A 1 144 ? 9.523 -13.633 -18.150 1.00 87.69 144 ASN A O 1
ATOM 1121 N N . ARG A 1 145 ? 10.560 -15.322 -19.226 1.00 85.06 145 ARG A N 1
ATOM 1122 C CA . ARG A 1 145 ? 9.438 -15.658 -20.110 1.00 85.06 145 ARG A CA 1
ATOM 1123 C C . ARG A 1 145 ? 8.141 -15.902 -19.339 1.00 85.06 145 ARG A C 1
ATOM 1125 O O . ARG A 1 145 ? 7.137 -15.279 -19.651 1.00 85.06 145 ARG A O 1
ATOM 1132 N N . CYS A 1 146 ? 8.180 -16.739 -18.303 1.00 82.81 146 CYS A N 1
ATOM 1133 C CA . CYS A 1 146 ? 6.988 -17.122 -17.548 1.00 82.81 146 CYS A CA 1
ATOM 1134 C C . CYS A 1 146 ? 6.287 -15.903 -16.928 1.00 82.81 146 CYS A C 1
ATOM 1136 O O . CYS A 1 146 ? 5.076 -15.761 -17.044 1.00 82.81 146 CYS A O 1
ATOM 1138 N N . LYS A 1 147 ? 7.047 -14.979 -16.327 1.00 88.31 147 LYS A N 1
ATOM 1139 C CA . LYS A 1 147 ? 6.509 -13.723 -15.786 1.00 88.31 147 LYS A CA 1
ATOM 1140 C C . LYS A 1 147 ? 5.916 -12.846 -16.876 1.00 88.31 147 LYS A C 1
ATOM 1142 O O . LYS A 1 147 ? 4.838 -12.302 -16.684 1.00 88.31 147 LYS A O 1
ATOM 1147 N N . LEU A 1 148 ? 6.611 -12.704 -18.005 1.00 90.25 148 LEU A N 1
ATOM 1148 C CA . LEU A 1 148 ? 6.134 -11.881 -19.115 1.00 90.25 148 LEU A CA 1
ATOM 1149 C C . LEU A 1 148 ? 4.858 -12.432 -19.737 1.00 90.25 148 LEU A C 1
ATOM 1151 O O . LEU A 1 148 ? 3.990 -11.639 -20.083 1.00 90.25 148 LEU A O 1
ATOM 1155 N N . ASP A 1 149 ? 4.730 -13.749 -19.870 1.00 86.69 149 ASP A N 1
ATOM 1156 C CA . ASP A 1 149 ? 3.553 -14.390 -20.457 1.00 86.69 149 ASP A CA 1
ATOM 1157 C C . ASP A 1 149 ? 2.331 -14.291 -19.519 1.00 86.69 149 ASP A C 1
ATOM 1159 O O . ASP A 1 149 ? 1.211 -14.153 -20.005 1.00 86.69 149 ASP A O 1
ATOM 1163 N N . ARG A 1 150 ? 2.536 -14.243 -18.191 1.00 88.50 150 ARG A N 1
ATOM 1164 C CA . ARG A 1 150 ? 1.461 -14.037 -17.197 1.00 88.50 150 ARG A CA 1
ATOM 1165 C C . ARG A 1 150 ? 0.972 -12.594 -17.052 1.00 88.50 150 ARG A C 1
ATOM 1167 O O . ARG A 1 150 ? -0.092 -12.377 -16.483 1.00 88.50 150 ARG A O 1
ATOM 1174 N N . LEU A 1 151 ? 1.715 -11.596 -17.536 1.00 90.06 151 LEU A N 1
ATOM 1175 C CA . LEU A 1 151 ? 1.229 -10.214 -17.500 1.00 90.06 151 LEU A CA 1
ATOM 1176 C C . LEU A 1 151 ? 0.004 -10.048 -18.403 1.00 90.06 151 LEU A C 1
ATOM 1178 O O . LEU A 1 151 ? -0.032 -10.553 -19.528 1.00 90.06 151 LEU A O 1
ATOM 1182 N N . ASP A 1 152 ? -0.968 -9.253 -17.973 1.00 91.50 152 ASP A N 1
ATOM 1183 C CA . ASP A 1 152 ? -1.982 -8.775 -18.902 1.00 91.50 152 ASP A CA 1
ATOM 1184 C C . ASP A 1 152 ? -1.338 -7.869 -19.974 1.00 91.50 152 ASP A C 1
ATOM 1186 O O . ASP A 1 152 ? -0.241 -7.313 -19.814 1.00 91.50 152 ASP A O 1
ATOM 1190 N N . SER A 1 153 ? -2.014 -7.739 -21.113 1.00 93.75 153 SER A N 1
ATOM 1191 C CA . SER A 1 153 ? -1.479 -7.013 -22.268 1.00 93.75 153 SER A CA 1
ATOM 1192 C C . SER A 1 153 ? -1.226 -5.527 -21.990 1.00 93.75 153 SER A C 1
ATOM 1194 O O . SER A 1 153 ? -0.320 -4.955 -22.600 1.00 93.75 153 SER A O 1
ATOM 1196 N N . GLN A 1 154 ? -1.996 -4.889 -21.104 1.00 96.25 154 GLN A N 1
ATOM 1197 C CA . GLN A 1 154 ? -1.822 -3.473 -20.779 1.00 96.25 154 GLN A CA 1
ATOM 1198 C C . GLN A 1 154 ? -0.618 -3.277 -19.855 1.00 96.25 154 GLN A C 1
ATOM 1200 O O . GLN A 1 154 ? 0.247 -2.453 -20.160 1.00 96.25 154 GLN A O 1
ATOM 1205 N N . THR A 1 155 ? -0.487 -4.090 -18.804 1.00 95.06 155 THR A N 1
ATOM 1206 C CA . THR A 1 155 ? 0.680 -4.068 -17.914 1.00 95.06 155 THR A CA 1
ATOM 1207 C C . THR A 1 155 ? 1.958 -4.365 -18.686 1.00 95.06 155 THR A C 1
ATOM 1209 O O . THR A 1 155 ? 2.941 -3.647 -18.525 1.00 95.06 155 THR A O 1
ATOM 1212 N N . PHE A 1 156 ? 1.957 -5.352 -19.588 1.00 96.38 156 PHE A N 1
ATOM 1213 C CA . PHE A 1 156 ? 3.123 -5.624 -20.431 1.00 96.38 156 PHE A CA 1
ATOM 1214 C C . PHE A 1 156 ? 3.513 -4.418 -21.304 1.00 96.38 156 PHE A C 1
ATOM 1216 O O . PHE A 1 156 ? 4.681 -4.023 -21.319 1.00 96.38 156 PHE A O 1
ATOM 1223 N N . LYS A 1 157 ? 2.549 -3.786 -21.991 1.00 97.25 157 LYS A N 1
ATOM 1224 C CA . LYS A 1 157 ? 2.806 -2.564 -22.775 1.00 97.25 157 LYS A CA 1
ATOM 1225 C C . LYS A 1 157 ? 3.378 -1.446 -21.902 1.00 97.25 157 LYS A C 1
ATOM 1227 O O . LYS A 1 157 ? 4.307 -0.759 -22.321 1.00 97.25 157 LYS A O 1
ATOM 1232 N N . GLN A 1 158 ? 2.861 -1.291 -20.685 1.00 97.50 158 GLN A N 1
ATOM 1233 C CA . GLN A 1 158 ? 3.342 -0.285 -19.748 1.00 97.50 158 GLN A CA 1
ATOM 1234 C C . GLN A 1 158 ? 4.756 -0.590 -19.230 1.00 97.50 158 GLN A C 1
ATOM 1236 O O . GLN A 1 158 ? 5.543 0.340 -19.091 1.00 97.50 158 GLN A O 1
ATOM 1241 N N . VAL A 1 159 ? 5.117 -1.862 -19.015 1.00 96.94 159 VAL A N 1
ATOM 1242 C CA . VAL A 1 159 ? 6.494 -2.281 -18.680 1.00 96.94 159 VAL A CA 1
ATOM 1243 C C . VAL A 1 159 ? 7.467 -1.874 -19.782 1.00 96.94 159 VAL A C 1
ATOM 1245 O O . VAL A 1 159 ? 8.513 -1.304 -19.483 1.00 96.94 159 VAL A O 1
ATOM 1248 N N . VAL A 1 160 ? 7.129 -2.148 -21.047 1.00 97.69 160 VAL A N 1
ATOM 1249 C CA . VAL A 1 160 ? 7.965 -1.767 -22.198 1.00 97.69 160 VAL A CA 1
ATOM 1250 C C . VAL A 1 160 ? 8.116 -0.247 -22.260 1.00 97.69 160 VAL A C 1
ATOM 1252 O O . VAL A 1 160 ? 9.240 0.243 -22.284 1.00 97.69 160 VAL A O 1
ATOM 1255 N N . LYS A 1 161 ? 7.002 0.492 -22.180 1.00 97.62 161 LYS A N 1
ATOM 1256 C CA . LYS A 1 161 ? 6.989 1.963 -22.186 1.00 97.62 161 LYS A CA 1
ATOM 1257 C C . LYS A 1 161 ? 7.831 2.563 -21.055 1.00 97.62 161 LYS A C 1
ATOM 1259 O O . LYS A 1 161 ? 8.592 3.499 -21.285 1.00 97.62 161 LYS A O 1
ATOM 1264 N N . ASP A 1 162 ? 7.700 2.035 -19.840 1.00 95.50 162 ASP A N 1
ATOM 1265 C CA . ASP A 1 162 ? 8.462 2.499 -18.679 1.00 95.50 162 ASP A CA 1
ATOM 1266 C C . ASP A 1 162 ? 9.956 2.210 -18.837 1.00 95.50 162 ASP A C 1
ATOM 1268 O O . ASP A 1 162 ? 10.777 3.052 -18.489 1.00 95.50 162 ASP A O 1
ATOM 1272 N N . LEU A 1 163 ? 10.317 1.049 -19.391 1.00 96.00 163 LEU A N 1
ATOM 1273 C CA . LEU A 1 163 ? 11.711 0.692 -19.636 1.00 96.00 163 LEU A CA 1
ATOM 1274 C C . LEU A 1 163 ? 12.339 1.550 -20.748 1.00 96.00 163 LEU A C 1
ATOM 1276 O O . LEU A 1 163 ? 13.488 1.966 -20.622 1.00 96.00 163 LEU A O 1
ATOM 1280 N N . GLU A 1 164 ? 11.589 1.853 -21.810 1.00 96.75 164 GLU A N 1
ATOM 1281 C CA . GLU A 1 164 ? 12.025 2.739 -22.900 1.00 96.75 164 GLU A CA 1
ATOM 1282 C C . GLU A 1 164 ? 12.250 4.177 -22.423 1.00 96.75 164 GLU A C 1
ATOM 1284 O O . GLU A 1 164 ? 13.198 4.826 -22.868 1.00 96.75 164 GLU A O 1
ATOM 1289 N N . ALA A 1 165 ? 11.444 4.662 -21.474 1.00 94.69 165 ALA A N 1
ATOM 1290 C CA . ALA A 1 165 ? 11.600 5.997 -20.899 1.00 94.69 165 ALA A CA 1
ATOM 1291 C C . ALA A 1 165 ? 12.951 6.196 -20.181 1.00 94.69 165 ALA A C 1
ATOM 1293 O O . ALA A 1 165 ? 13.435 7.325 -20.099 1.00 94.69 165 ALA A O 1
ATOM 1294 N N . PHE A 1 166 ? 13.602 5.117 -19.728 1.00 94.62 166 PHE A N 1
ATOM 1295 C CA . PHE A 1 166 ? 14.934 5.195 -19.122 1.00 94.62 166 PHE A CA 1
ATOM 1296 C C . PHE A 1 166 ? 16.068 5.394 -20.132 1.00 94.62 166 PHE A C 1
ATOM 1298 O O . PHE A 1 166 ? 17.162 5.771 -19.720 1.00 94.62 166 PHE A O 1
ATOM 1305 N N . VAL A 1 167 ? 15.849 5.171 -21.433 1.00 93.31 167 VAL A N 1
ATOM 1306 C CA . VAL A 1 167 ? 16.883 5.389 -22.462 1.00 93.31 167 VAL A CA 1
ATOM 1307 C C . VAL A 1 167 ? 17.345 6.855 -22.477 1.00 93.31 167 VAL A C 1
ATOM 1309 O O . VAL A 1 167 ? 18.526 7.093 -22.221 1.00 93.31 167 VAL A O 1
ATOM 1312 N N . PRO A 1 168 ? 16.462 7.856 -22.682 1.00 90.38 168 PRO A N 1
ATOM 1313 C CA . PRO A 1 168 ? 16.873 9.258 -22.611 1.00 90.38 168 PRO A CA 1
ATOM 1314 C C . PRO A 1 168 ? 17.286 9.688 -21.193 1.00 90.38 168 PRO A C 1
ATOM 1316 O O . PRO A 1 168 ? 18.154 10.546 -21.044 1.00 90.38 168 PRO A O 1
ATOM 1319 N N . GLU A 1 169 ? 16.709 9.101 -20.135 1.00 87.56 169 GLU A N 1
ATOM 1320 C CA . GLU A 1 169 ? 17.105 9.423 -18.757 1.00 87.56 169 GLU A CA 1
ATOM 1321 C C . GLU A 1 169 ? 18.555 9.011 -18.465 1.00 87.56 169 GLU A C 1
ATOM 1323 O O . GLU A 1 169 ? 19.306 9.795 -17.882 1.00 87.56 169 GLU A O 1
ATOM 1328 N N . LEU A 1 170 ? 18.971 7.814 -18.891 1.00 88.88 170 LEU A N 1
ATOM 1329 C CA . LEU A 1 170 ? 20.357 7.360 -18.776 1.00 88.88 170 LEU A CA 1
ATOM 1330 C C . LEU A 1 170 ? 21.304 8.315 -19.498 1.00 88.88 170 LEU A C 1
ATOM 1332 O O . LEU A 1 170 ? 22.305 8.728 -18.919 1.00 88.88 170 LEU A O 1
ATOM 1336 N N . GLU A 1 171 ? 20.977 8.698 -20.731 1.00 85.88 171 GLU A N 1
ATOM 1337 C CA . GLU A 1 171 ? 21.812 9.604 -21.527 1.00 85.88 171 GLU A CA 1
ATOM 1338 C C . GLU A 1 171 ? 22.046 10.939 -20.811 1.00 85.88 171 GLU A C 1
ATOM 1340 O O . GLU A 1 171 ? 23.173 11.429 -20.778 1.00 85.88 171 GLU A O 1
ATOM 1345 N N . ASN A 1 172 ? 21.014 11.475 -20.158 1.00 84.50 172 ASN A N 1
ATOM 1346 C CA . ASN A 1 172 ? 21.108 12.727 -19.413 1.00 84.50 172 ASN A CA 1
ATOM 1347 C C . ASN A 1 172 ? 21.837 12.572 -18.067 1.00 84.50 172 ASN A C 1
ATOM 1349 O O . ASN A 1 172 ? 22.640 13.424 -17.690 1.00 84.50 172 ASN A O 1
ATOM 1353 N N . ARG A 1 173 ? 21.557 11.501 -17.312 1.00 83.75 173 ARG A N 1
ATOM 1354 C CA . ARG A 1 173 ? 22.029 11.341 -15.923 1.00 83.75 173 ARG A CA 1
ATOM 1355 C C . ARG A 1 173 ? 23.417 10.724 -15.797 1.00 83.75 173 ARG A C 1
ATOM 1357 O O . ARG A 1 173 ? 24.047 10.901 -14.754 1.00 83.75 173 ARG A O 1
ATOM 1364 N N . LEU A 1 174 ? 23.908 10.021 -16.818 1.00 84.88 174 LEU A N 1
ATOM 1365 C CA . LEU A 1 174 ? 25.280 9.498 -16.830 1.00 84.88 174 LEU A CA 1
ATOM 1366 C C . LEU A 1 174 ? 26.329 10.620 -16.887 1.00 84.88 174 LEU A C 1
ATOM 1368 O O . LEU A 1 174 ? 27.433 10.443 -16.380 1.00 84.88 174 LEU A O 1
ATOM 1372 N N . LEU A 1 175 ? 25.959 11.804 -17.387 1.00 75.88 175 LEU A N 1
ATOM 1373 C CA . LEU A 1 175 ? 26.816 12.995 -17.387 1.00 75.88 175 LEU A CA 1
ATOM 1374 C C . LEU A 1 175 ? 27.076 13.551 -15.974 1.00 75.88 175 LEU A C 1
ATOM 1376 O O . LEU A 1 175 ? 28.052 14.265 -15.759 1.00 75.88 175 LEU A O 1
ATOM 1380 N N . SER A 1 176 ? 26.225 13.224 -14.995 1.00 70.06 176 SER A N 1
ATOM 1381 C CA . SER A 1 176 ? 26.254 13.787 -13.641 1.00 70.06 176 SER A CA 1
ATOM 1382 C C . SER A 1 176 ? 26.756 12.784 -12.587 1.00 70.06 176 SER A C 1
ATOM 1384 O O . SER A 1 176 ? 26.129 12.648 -11.539 1.00 70.06 176 SER A O 1
ATOM 1386 N N . THR A 1 177 ? 27.819 12.030 -12.902 1.00 67.06 177 THR A N 1
ATOM 1387 C CA . THR A 1 177 ? 28.496 11.021 -12.042 1.00 67.06 177 THR A CA 1
ATOM 1388 C C . THR A 1 177 ? 27.640 9.852 -11.524 1.00 67.06 177 THR A C 1
ATOM 1390 O O . THR A 1 177 ? 28.106 9.052 -10.710 1.00 67.06 177 THR A O 1
ATOM 1393 N N . ASN A 1 178 ? 26.412 9.683 -12.019 1.00 77.69 178 ASN A N 1
ATOM 1394 C CA . ASN A 1 178 ? 25.569 8.542 -11.662 1.00 77.69 178 ASN A CA 1
ATOM 1395 C C . ASN A 1 178 ? 26.005 7.270 -12.399 1.00 77.69 178 ASN A C 1
ATOM 1397 O O . ASN A 1 178 ? 26.549 7.318 -13.499 1.00 77.69 178 ASN A O 1
ATOM 1401 N N . THR A 1 179 ? 25.691 6.106 -11.826 1.00 87.44 179 THR A N 1
ATOM 1402 C CA . THR A 1 179 ? 25.907 4.816 -12.497 1.00 87.44 179 THR A CA 1
ATOM 1403 C C . THR A 1 179 ? 24.586 4.232 -13.017 1.00 87.44 179 THR A C 1
ATOM 1405 O O . THR A 1 179 ? 23.539 4.472 -12.405 1.00 87.44 179 THR A O 1
ATOM 1408 N N . PRO A 1 180 ? 24.588 3.410 -14.085 1.00 89.25 180 PRO A N 1
ATOM 1409 C CA . PRO A 1 180 ? 23.375 2.754 -14.579 1.00 89.25 180 PRO A CA 1
ATOM 1410 C C . PRO A 1 180 ? 22.602 1.998 -13.493 1.00 89.25 180 PRO A C 1
ATOM 1412 O O . PRO A 1 180 ? 21.389 2.135 -13.399 1.00 89.25 180 PRO A O 1
ATOM 1415 N N . TYR A 1 181 ? 23.299 1.271 -12.613 1.00 85.88 181 TYR A N 1
ATOM 1416 C CA . TYR A 1 181 ? 22.678 0.522 -11.515 1.00 85.88 181 TYR A CA 1
ATOM 1417 C C . TYR A 1 181 ? 21.909 1.408 -10.517 1.00 85.88 181 TYR A C 1
ATOM 1419 O O . TYR A 1 181 ? 20.961 0.941 -9.897 1.00 85.88 181 TYR A O 1
ATOM 1427 N N . SER A 1 182 ? 22.306 2.676 -10.346 1.00 82.62 182 SER A N 1
ATOM 1428 C CA . SER A 1 182 ? 21.596 3.639 -9.485 1.00 82.62 182 SER A CA 1
ATOM 1429 C C . SER A 1 182 ? 20.426 4.351 -10.171 1.00 82.62 182 SER A C 1
ATOM 1431 O O . SER A 1 182 ? 19.596 4.940 -9.485 1.00 82.62 182 SER A O 1
ATOM 1433 N N . ILE A 1 183 ? 20.372 4.327 -11.504 1.00 87.88 183 ILE A N 1
ATOM 1434 C CA . ILE A 1 183 ? 19.315 4.974 -12.295 1.00 87.88 183 ILE A CA 1
ATOM 1435 C C . ILE A 1 183 ? 18.220 3.957 -12.627 1.00 87.88 183 ILE A C 1
ATOM 1437 O O . ILE A 1 183 ? 17.036 4.238 -12.468 1.00 87.88 183 ILE A O 1
ATOM 1441 N N . LEU A 1 184 ? 18.618 2.765 -13.077 1.00 92.25 184 LEU A N 1
ATOM 1442 C CA . LEU A 1 184 ? 17.699 1.759 -13.584 1.00 92.25 184 LEU A CA 1
ATOM 1443 C C . LEU A 1 184 ? 17.025 0.974 -12.453 1.00 92.25 184 LEU A C 1
ATOM 1445 O O . LEU A 1 184 ? 17.700 0.484 -11.541 1.00 92.25 184 LEU A O 1
ATOM 1449 N N . PRO A 1 185 ? 15.700 0.768 -12.526 1.00 91.38 185 PRO A N 1
ATOM 1450 C CA . PRO A 1 185 ? 14.980 0.040 -11.500 1.00 91.38 185 PRO A CA 1
ATOM 1451 C C . PRO A 1 185 ? 15.266 -1.470 -11.581 1.00 91.38 185 PRO A C 1
ATOM 1453 O O . PRO A 1 185 ? 15.473 -2.021 -12.668 1.00 91.38 185 PRO A O 1
ATOM 1456 N N . PRO A 1 186 ? 15.209 -2.192 -10.450 1.00 90.31 186 PRO A N 1
ATOM 1457 C CA . PRO A 1 186 ? 15.081 -3.646 -10.455 1.00 90.31 186 PRO A CA 1
ATOM 1458 C C . PRO A 1 186 ? 13.782 -4.101 -11.143 1.00 90.31 186 PRO A C 1
ATOM 1460 O O . PRO A 1 186 ? 12.782 -3.380 -11.141 1.00 90.31 186 PRO A O 1
ATOM 1463 N N . ALA A 1 187 ? 13.752 -5.342 -11.645 1.00 91.12 187 ALA A N 1
ATOM 1464 C CA . ALA A 1 187 ? 12.588 -5.908 -12.341 1.00 91.12 187 ALA A CA 1
ATOM 1465 C C . ALA A 1 187 ? 11.291 -5.850 -11.511 1.00 91.12 187 ALA A C 1
ATOM 1467 O O . ALA A 1 187 ? 10.238 -5.485 -12.026 1.00 91.12 187 ALA A O 1
ATOM 1468 N N . ALA A 1 188 ? 11.366 -6.151 -10.210 1.00 88.50 188 ALA A N 1
ATOM 1469 C CA . ALA A 1 188 ? 10.210 -6.088 -9.316 1.00 88.50 188 ALA A CA 1
ATOM 1470 C C . ALA A 1 188 ? 9.619 -4.669 -9.218 1.00 88.50 188 ALA A C 1
ATOM 1472 O O . ALA A 1 188 ? 8.402 -4.505 -9.266 1.00 88.50 188 ALA A O 1
ATOM 1473 N N . THR A 1 189 ? 10.472 -3.643 -9.135 1.00 88.62 189 THR A N 1
ATOM 1474 C CA . THR A 1 189 ? 10.044 -2.237 -9.102 1.00 88.62 189 THR A CA 1
ATOM 1475 C C . THR A 1 189 ? 9.381 -1.833 -10.415 1.00 88.62 189 THR A C 1
ATOM 1477 O O . THR A 1 189 ? 8.343 -1.178 -10.388 1.00 88.62 189 THR A O 1
ATOM 1480 N N . LEU A 1 190 ? 9.933 -2.272 -11.552 1.00 92.56 190 LEU A N 1
ATOM 1481 C CA . LEU A 1 190 ? 9.364 -2.012 -12.875 1.00 92.56 190 LEU A CA 1
ATOM 1482 C C . LEU A 1 190 ? 7.978 -2.656 -13.037 1.00 92.56 190 LEU A C 1
ATOM 1484 O O . LEU A 1 190 ? 7.027 -1.969 -13.396 1.00 92.56 190 LEU A O 1
ATOM 1488 N N . PHE A 1 191 ? 7.835 -3.948 -12.717 1.00 93.62 191 PHE A N 1
ATOM 1489 C CA . PHE A 1 191 ? 6.543 -4.642 -12.798 1.00 93.62 191 PHE A CA 1
ATOM 1490 C C . PHE A 1 191 ? 5.489 -4.016 -11.885 1.00 93.62 191 PHE A C 1
ATOM 1492 O O . PHE A 1 191 ? 4.347 -3.827 -12.300 1.00 93.62 191 PHE A O 1
ATOM 1499 N N . ARG A 1 192 ? 5.873 -3.666 -10.651 1.00 89.69 192 ARG A N 1
ATOM 1500 C CA . ARG A 1 192 ? 4.972 -3.008 -9.701 1.00 89.69 192 ARG A CA 1
ATOM 1501 C C . ARG A 1 192 ? 4.541 -1.633 -10.209 1.00 89.69 192 ARG A C 1
ATOM 1503 O O . ARG A 1 192 ? 3.353 -1.338 -10.212 1.00 89.69 192 ARG A O 1
ATOM 1510 N N . GLY A 1 193 ? 5.485 -0.816 -10.677 1.00 88.25 193 GLY A N 1
ATOM 1511 C CA . GLY A 1 193 ? 5.203 0.513 -11.223 1.00 88.25 193 GLY A CA 1
ATOM 1512 C C . GLY A 1 193 ? 4.286 0.471 -12.445 1.00 88.25 193 GLY A C 1
ATOM 1513 O O . GLY A 1 193 ? 3.339 1.253 -12.522 1.00 88.25 193 GLY A O 1
ATOM 1514 N N . ALA A 1 194 ? 4.516 -0.478 -13.354 1.00 94.25 194 ALA A N 1
ATOM 1515 C CA . ALA A 1 194 ? 3.682 -0.668 -14.533 1.00 94.25 194 ALA A CA 1
ATOM 1516 C C . ALA A 1 194 ? 2.252 -1.082 -14.164 1.00 94.25 194 ALA A C 1
ATOM 1518 O O . ALA A 1 194 ? 1.305 -0.457 -14.638 1.00 94.25 194 ALA A O 1
ATOM 1519 N N . ARG A 1 195 ? 2.086 -2.061 -13.260 1.00 93.31 195 ARG A N 1
ATOM 1520 C CA . ARG A 1 195 ? 0.753 -2.461 -12.783 1.00 93.31 195 ARG A CA 1
ATOM 1521 C C . ARG A 1 195 ? 0.028 -1.292 -12.122 1.00 93.31 195 ARG A C 1
ATOM 1523 O O . ARG A 1 195 ? -1.114 -1.037 -12.464 1.00 93.31 195 ARG A O 1
ATOM 1530 N N . LEU A 1 196 ? 0.694 -0.518 -11.263 1.00 88.38 196 LEU A N 1
ATOM 1531 C CA . LEU A 1 196 ? 0.083 0.647 -10.608 1.00 88.38 196 LEU A CA 1
ATOM 1532 C C . LEU A 1 196 ? -0.394 1.735 -11.583 1.00 88.38 196 LEU A C 1
ATOM 1534 O O . LEU A 1 196 ? -1.255 2.537 -11.228 1.00 88.38 196 LEU A O 1
ATOM 1538 N N . LYS A 1 197 ? 0.167 1.819 -12.789 1.00 89.62 197 LYS A N 1
ATOM 1539 C CA . LYS A 1 197 ? -0.295 2.768 -13.813 1.00 89.62 197 LYS A CA 1
ATOM 1540 C C . LYS A 1 197 ? -1.510 2.259 -14.587 1.00 89.62 197 LYS A C 1
ATOM 1542 O O . LYS A 1 197 ? -2.268 3.078 -15.091 1.00 89.62 197 LYS A O 1
ATOM 1547 N N . VAL A 1 198 ? -1.659 0.942 -14.695 1.00 93.62 198 VAL A N 1
ATOM 1548 C CA . VAL A 1 198 ? -2.725 0.278 -15.461 1.00 93.62 198 VAL A CA 1
ATOM 1549 C C . VAL A 1 198 ? -3.935 -0.035 -14.584 1.00 93.62 198 VAL A C 1
ATOM 1551 O O . VAL A 1 198 ? -5.074 0.102 -15.017 1.00 93.62 198 VAL A O 1
ATOM 1554 N N . GLU A 1 199 ? -3.696 -0.444 -13.343 1.00 90.81 199 GLU A N 1
ATOM 1555 C CA . GLU A 1 199 ? -4.729 -0.860 -12.408 1.00 90.81 199 GLU A CA 1
ATOM 1556 C C . GLU A 1 199 ? -5.634 0.311 -12.023 1.00 90.81 199 GLU A C 1
ATOM 1558 O O . GLU A 1 199 ? -5.175 1.389 -11.628 1.00 90.81 199 GLU A O 1
ATOM 1563 N N . SER A 1 200 ? -6.943 0.085 -12.124 1.00 89.75 200 SER A N 1
ATOM 1564 C CA . SER A 1 200 ? -7.933 1.108 -11.817 1.00 89.75 200 SER A CA 1
ATOM 1565 C C . SER A 1 200 ? -7.934 1.452 -10.324 1.00 89.75 200 SER A C 1
ATOM 1567 O O . SER A 1 200 ? -7.664 0.619 -9.455 1.00 89.75 200 SER A O 1
ATOM 1569 N N . SER A 1 201 ? -8.308 2.689 -9.993 1.00 85.56 201 SER A N 1
ATOM 1570 C CA . SER A 1 201 ? -8.530 3.074 -8.595 1.00 85.56 201 SER A CA 1
ATOM 1571 C C . SER A 1 201 ? -9.641 2.272 -7.922 1.00 85.56 201 SER A C 1
ATOM 1573 O O . SER A 1 201 ? -9.578 2.088 -6.714 1.00 85.56 201 SER A O 1
ATOM 1575 N N . THR A 1 202 ? -10.626 1.779 -8.680 1.00 84.19 202 THR A N 1
ATOM 1576 C CA . THR A 1 202 ? -11.687 0.913 -8.148 1.00 84.19 202 THR A CA 1
ATOM 1577 C C . THR A 1 202 ? -11.105 -0.413 -7.665 1.00 84.19 202 THR A C 1
ATOM 1579 O O . THR A 1 202 ? -11.282 -0.752 -6.505 1.00 84.19 202 THR A O 1
ATOM 1582 N N . THR A 1 203 ? -10.313 -1.094 -8.498 1.00 84.94 203 THR A N 1
ATOM 1583 C CA . THR A 1 203 ? -9.665 -2.370 -8.146 1.00 84.94 203 THR A CA 1
ATOM 1584 C C . THR A 1 203 ? -8.755 -2.233 -6.924 1.00 84.94 203 THR A C 1
ATOM 1586 O O . THR A 1 203 ? -8.775 -3.065 -6.024 1.00 84.94 203 THR A O 1
ATOM 1589 N N . ARG A 1 204 ? -7.980 -1.146 -6.837 1.00 88.94 204 ARG A N 1
ATOM 1590 C CA . ARG A 1 204 ? -7.145 -0.882 -5.651 1.00 88.94 204 ARG A CA 1
ATOM 1591 C C . ARG A 1 204 ? -7.970 -0.588 -4.402 1.00 88.94 204 ARG A C 1
ATOM 1593 O O . ARG A 1 204 ? -7.586 -0.998 -3.311 1.00 88.94 204 ARG A O 1
ATOM 1600 N N . PHE A 1 205 ? -9.084 0.124 -4.558 1.00 86.94 205 PHE A N 1
ATOM 1601 C CA . PHE A 1 205 ? -9.987 0.403 -3.450 1.00 86.94 205 PHE A CA 1
ATOM 1602 C C . PHE A 1 205 ? -10.702 -0.857 -2.959 1.00 86.94 205 PHE A C 1
ATOM 1604 O O . PHE A 1 205 ? -10.890 -0.980 -1.759 1.00 86.94 205 PHE A O 1
ATOM 1611 N N . GLU A 1 206 ? -11.047 -1.801 -3.838 1.00 85.25 206 GLU A N 1
ATOM 1612 C CA . GLU A 1 206 ? -11.599 -3.107 -3.444 1.00 85.25 206 GLU A CA 1
ATOM 1613 C C . GLU A 1 206 ? -10.629 -3.839 -2.509 1.00 85.25 206 GLU A C 1
ATOM 1615 O O . GLU A 1 206 ? -11.002 -4.174 -1.391 1.00 85.25 206 GLU A O 1
ATOM 1620 N N . VAL A 1 207 ? -9.347 -3.944 -2.884 1.00 87.00 207 VAL A N 1
ATOM 1621 C CA . VAL A 1 207 ? -8.314 -4.536 -2.010 1.00 87.00 207 VAL A CA 1
ATOM 1622 C C . VAL A 1 207 ? -8.161 -3.761 -0.696 1.00 87.00 207 VAL A C 1
ATOM 1624 O O . VAL A 1 207 ? -7.933 -4.352 0.353 1.00 87.00 207 VAL A O 1
ATOM 1627 N N . PHE A 1 208 ? -8.259 -2.428 -0.729 1.00 88.25 208 PHE A N 1
ATOM 1628 C CA . PHE A 1 208 ? -8.237 -1.612 0.487 1.00 88.25 208 PHE A CA 1
ATOM 1629 C C . PHE A 1 208 ? -9.468 -1.861 1.380 1.00 88.25 208 PHE A C 1
ATOM 1631 O O . PHE A 1 208 ? -9.338 -1.887 2.603 1.00 88.25 208 PHE A O 1
ATOM 1638 N N . GLY A 1 209 ? -10.643 -2.032 0.773 1.00 83.25 209 GLY A N 1
ATOM 1639 C CA . GLY A 1 209 ? -11.911 -2.331 1.431 1.00 83.25 209 GLY A CA 1
ATOM 1640 C C . GLY A 1 209 ? -11.915 -3.706 2.092 1.00 83.25 209 GLY A C 1
ATOM 1641 O O . GLY A 1 209 ? -12.340 -3.801 3.239 1.00 83.25 209 GLY A O 1
ATOM 1642 N N . ASP A 1 210 ? -11.334 -4.718 1.439 1.00 85.06 210 ASP A N 1
ATOM 1643 C CA . ASP A 1 210 ? -11.208 -6.085 1.967 1.00 85.06 210 ASP A CA 1
ATOM 1644 C C . ASP A 1 210 ? -10.537 -6.115 3.356 1.00 85.06 210 ASP A C 1
ATOM 1646 O O . ASP A 1 210 ? -10.869 -6.949 4.192 1.00 85.06 210 ASP A O 1
ATOM 1650 N N . TYR A 1 211 ? -9.640 -5.171 3.671 1.00 88.69 211 TYR A N 1
ATOM 1651 C CA . TYR A 1 211 ? -9.021 -5.095 5.001 1.00 88.69 211 TYR A CA 1
ATOM 1652 C C . TYR A 1 211 ? -10.003 -4.716 6.119 1.00 88.69 211 TYR A C 1
ATOM 1654 O O . TYR A 1 211 ? -9.762 -5.047 7.281 1.00 88.69 211 TYR A O 1
ATOM 1662 N N . PHE A 1 212 ? -11.093 -4.011 5.808 1.00 82.69 212 PHE A N 1
ATOM 1663 C CA . PHE A 1 212 ? -12.164 -3.781 6.778 1.00 82.69 212 PHE A CA 1
ATOM 1664 C C . PHE A 1 212 ? -12.972 -5.056 7.010 1.00 82.69 212 PHE A C 1
ATOM 1666 O O . PHE A 1 212 ? -13.326 -5.327 8.155 1.00 82.69 212 PHE A O 1
ATOM 1673 N N . ASP A 1 213 ? -13.200 -5.852 5.966 1.00 82.38 213 ASP A N 1
ATOM 1674 C CA . ASP A 1 213 ? -13.872 -7.148 6.082 1.00 82.38 213 ASP A CA 1
ATOM 1675 C C . ASP A 1 213 ? -13.011 -8.143 6.879 1.00 82.38 213 ASP A C 1
ATOM 1677 O O . ASP A 1 213 ? -13.503 -8.793 7.801 1.00 82.38 213 ASP A O 1
ATOM 1681 N N . ASP A 1 214 ? -11.698 -8.176 6.631 1.00 86.00 214 ASP A N 1
ATOM 1682 C CA . ASP A 1 214 ? -10.747 -8.980 7.407 1.00 86.00 214 ASP A CA 1
ATOM 1683 C C . ASP A 1 214 ? -10.774 -8.598 8.900 1.00 86.00 214 ASP A C 1
ATOM 1685 O O . ASP A 1 214 ? -10.748 -9.463 9.780 1.00 86.00 214 ASP A O 1
ATOM 1689 N N . LEU A 1 215 ? -10.840 -7.297 9.212 1.00 85.00 215 LEU A N 1
ATOM 1690 C CA . LEU A 1 215 ? -11.005 -6.832 10.591 1.00 85.00 215 LEU A CA 1
ATOM 1691 C C . LEU A 1 215 ? -12.369 -7.231 11.153 1.00 85.00 215 LEU A C 1
ATOM 1693 O O . LEU A 1 215 ? -12.433 -7.683 12.294 1.00 85.00 215 LEU A O 1
ATOM 1697 N N . PHE A 1 216 ? -13.445 -7.091 10.379 1.00 82.44 216 PHE A N 1
ATOM 1698 C CA . PHE A 1 216 ? -14.785 -7.500 10.793 1.00 82.44 216 PHE A CA 1
ATOM 1699 C C . PHE A 1 216 ? -14.806 -8.969 11.221 1.00 82.44 216 PHE A C 1
ATOM 1701 O O . PHE A 1 216 ? -15.261 -9.279 12.325 1.00 82.44 216 PHE A O 1
ATOM 1708 N N . ASP A 1 217 ? -14.243 -9.857 10.400 1.00 82.12 217 ASP A N 1
ATOM 1709 C CA . ASP A 1 217 ? -14.139 -11.283 10.705 1.00 82.12 217 ASP A CA 1
ATOM 1710 C C . ASP A 1 217 ? -13.329 -11.538 11.979 1.00 82.12 217 ASP A C 1
ATOM 1712 O O . ASP A 1 217 ? -13.743 -12.331 12.829 1.00 82.12 217 ASP A O 1
ATOM 1716 N N . LEU A 1 218 ? -12.218 -10.821 12.168 1.00 83.94 218 LEU A N 1
ATOM 1717 C CA . LEU A 1 218 ? -11.399 -10.940 13.372 1.00 83.94 218 LEU A CA 1
ATOM 1718 C C . LEU A 1 218 ? -12.137 -10.466 14.639 1.00 83.94 218 LEU A C 1
ATOM 1720 O O . LEU A 1 218 ? -12.074 -11.128 15.675 1.00 83.94 218 LEU A O 1
ATOM 1724 N N . TYR A 1 219 ? -12.875 -9.355 14.575 1.00 80.69 219 TYR A N 1
ATOM 1725 C CA . TYR A 1 219 ? -13.671 -8.861 15.706 1.00 80.69 219 TYR A CA 1
ATOM 1726 C C . TYR A 1 219 ? -14.906 -9.724 15.981 1.00 80.69 219 TYR A C 1
ATOM 1728 O O . TYR A 1 219 ? -15.349 -9.797 17.129 1.00 80.69 219 TYR A O 1
ATOM 1736 N N . ARG A 1 220 ? -15.433 -10.435 14.975 1.00 74.88 220 ARG A N 1
ATOM 1737 C CA . ARG A 1 220 ? -16.560 -11.368 15.135 1.00 74.88 220 ARG A CA 1
ATOM 1738 C C . ARG A 1 220 ? -16.249 -12.508 16.105 1.00 74.88 220 ARG A C 1
ATOM 1740 O O . ARG A 1 220 ? -17.151 -13.014 16.763 1.00 74.88 220 ARG A O 1
ATOM 1747 N N . VAL A 1 221 ? -14.976 -12.860 16.260 1.00 68.12 221 VAL A N 1
ATOM 1748 C CA . VAL A 1 221 ? -14.480 -13.850 17.234 1.00 68.12 221 VAL A CA 1
ATOM 1749 C C . VAL A 1 221 ? -14.772 -13.425 18.671 1.00 68.12 221 VAL A C 1
ATOM 1751 O O . VAL A 1 221 ? -15.034 -14.265 19.527 1.00 68.12 221 VAL A O 1
ATOM 1754 N N . LEU A 1 222 ? -14.756 -12.117 18.941 1.00 63.34 222 LEU A N 1
ATOM 1755 C CA . LEU A 1 222 ? -15.117 -11.561 20.247 1.00 63.34 222 LEU A CA 1
ATOM 1756 C C . LEU A 1 222 ? -16.638 -11.470 20.453 1.00 63.34 222 LEU A C 1
ATOM 1758 O O . LEU A 1 222 ? -17.086 -11.169 21.556 1.00 63.34 222 LEU A O 1
ATOM 1762 N N . SER A 1 223 ? -17.422 -11.749 19.411 1.00 56.56 223 SER A N 1
ATOM 1763 C CA . SER A 1 223 ? -18.885 -11.659 19.369 1.00 56.56 223 SER A CA 1
ATOM 1764 C C . SER A 1 223 ? -19.555 -13.029 19.450 1.00 56.56 223 SER A C 1
ATOM 1766 O O . SER A 1 223 ? -20.588 -13.254 18.819 1.00 56.56 223 SER A O 1
ATOM 1768 N N . VAL A 1 224 ? -18.977 -13.975 20.196 1.00 54.75 224 VAL A N 1
ATOM 1769 C CA . VAL A 1 224 ? -19.720 -15.179 20.593 1.00 54.75 224 VAL A CA 1
ATOM 1770 C C . VAL A 1 224 ? -20.908 -14.694 21.422 1.00 54.75 224 VAL A C 1
ATOM 1772 O O . VAL A 1 224 ? -20.660 -14.079 22.455 1.00 54.75 224 VAL A O 1
ATOM 1775 N N . PRO A 1 225 ? -22.172 -14.920 21.017 1.00 51.59 225 PRO A N 1
ATOM 1776 C CA . PRO A 1 225 ? -23.308 -14.458 21.799 1.00 51.59 225 PRO A CA 1
ATOM 1777 C C . PRO A 1 225 ? -23.173 -15.029 23.207 1.00 51.59 225 PRO A C 1
ATOM 1779 O O . PRO A 1 225 ? -23.147 -16.248 23.391 1.00 51.59 225 PRO A O 1
ATOM 1782 N N . VAL A 1 226 ? -23.040 -14.154 24.208 1.00 52.78 226 VAL A N 1
ATOM 1783 C CA . VAL A 1 226 ? -23.217 -14.583 25.593 1.00 52.78 226 VAL A CA 1
ATOM 1784 C C . VAL A 1 226 ? -24.639 -15.122 25.654 1.00 52.78 226 VAL A C 1
ATOM 1786 O O . VAL A 1 226 ? -25.562 -14.377 25.328 1.00 52.78 226 VAL A O 1
ATOM 1789 N N . PRO A 1 227 ? -24.846 -16.396 26.025 1.00 59.47 227 PRO A N 1
ATOM 1790 C CA . PRO A 1 227 ? -26.194 -16.893 26.232 1.00 59.47 227 PRO A CA 1
ATOM 1791 C C . PRO A 1 227 ? -26.874 -15.958 27.229 1.00 59.47 227 PRO A C 1
ATOM 1793 O O . PRO A 1 227 ? -26.288 -15.704 28.283 1.00 59.47 227 PRO A O 1
ATOM 1796 N N . ASP A 1 228 ? -28.079 -15.462 26.937 1.00 61.19 228 ASP A N 1
ATOM 1797 C CA . ASP A 1 228 ? -28.796 -14.546 27.841 1.00 61.19 228 ASP A CA 1
ATOM 1798 C C . ASP A 1 228 ? -28.813 -15.079 29.281 1.00 61.19 228 ASP A C 1
ATOM 1800 O O . ASP A 1 228 ? -28.622 -14.329 30.231 1.00 61.19 228 ASP A O 1
ATOM 1804 N N . ALA A 1 229 ? -28.895 -16.402 29.450 1.00 73.81 229 ALA A N 1
ATOM 1805 C CA . ALA A 1 229 ? -28.792 -17.082 30.737 1.00 73.81 229 ALA A CA 1
ATOM 1806 C C . ALA A 1 229 ? -27.502 -16.767 31.529 1.00 73.81 229 ALA A C 1
ATOM 1808 O O . ALA A 1 229 ? -27.553 -16.632 32.749 1.00 73.81 229 ALA A O 1
ATOM 1809 N N . ALA A 1 230 ? -26.348 -16.634 30.870 1.00 71.81 230 ALA A N 1
ATOM 1810 C CA . ALA A 1 230 ? -25.071 -16.327 31.514 1.00 71.81 230 ALA A CA 1
ATOM 1811 C C . ALA A 1 230 ? -24.961 -14.847 31.918 1.00 71.81 230 ALA A C 1
ATOM 1813 O O . ALA A 1 230 ? -24.426 -14.545 32.989 1.00 71.81 230 ALA A O 1
ATOM 1814 N N . LEU A 1 231 ? -25.500 -13.934 31.101 1.00 77.69 231 LEU A N 1
ATOM 1815 C CA . LEU A 1 231 ? -25.600 -12.518 31.458 1.00 77.69 231 LEU A CA 1
ATOM 1816 C C . LEU A 1 231 ? -26.603 -12.316 32.601 1.00 77.69 231 LEU A C 1
ATOM 1818 O O . LEU A 1 231 ? -26.286 -11.638 33.580 1.00 77.69 231 LEU A O 1
ATOM 1822 N N . VAL A 1 232 ? -27.769 -12.959 32.524 1.00 81.25 232 VAL A N 1
ATOM 1823 C CA . VAL A 1 232 ? -28.779 -12.962 33.587 1.00 81.25 232 VAL A CA 1
ATOM 1824 C C . VAL A 1 232 ? -28.170 -13.496 34.881 1.00 81.25 232 VAL A C 1
ATOM 1826 O O . VAL A 1 232 ? -28.202 -12.790 35.881 1.00 81.25 232 VAL A O 1
ATOM 1829 N N . ALA A 1 233 ? -27.506 -14.657 34.862 1.00 84.00 233 ALA A N 1
ATOM 1830 C CA . ALA A 1 233 ? -26.878 -15.233 36.052 1.00 84.00 233 ALA A CA 1
ATOM 1831 C C . ALA A 1 233 ? -25.811 -14.318 36.681 1.00 84.00 233 ALA A C 1
ATOM 1833 O O . ALA A 1 233 ? -25.764 -14.171 37.902 1.00 84.00 233 ALA A O 1
ATOM 1834 N N . ALA A 1 234 ? -24.972 -13.668 35.868 1.00 83.44 234 ALA A N 1
ATOM 1835 C CA . ALA A 1 234 ? -23.982 -12.720 36.373 1.00 83.44 234 ALA A CA 1
ATOM 1836 C C . ALA A 1 234 ? -24.633 -11.459 36.967 1.00 83.44 234 ALA A C 1
ATOM 1838 O O . ALA A 1 234 ? -24.174 -10.955 37.992 1.00 83.44 234 ALA A O 1
ATOM 1839 N N . THR A 1 235 ? -25.715 -10.971 36.356 1.00 86.19 235 THR A N 1
ATOM 1840 C CA . THR A 1 235 ? -26.464 -9.800 36.839 1.00 86.19 235 THR A CA 1
ATOM 1841 C C . THR A 1 235 ? -27.196 -10.118 38.145 1.00 86.19 235 THR A C 1
ATOM 1843 O O . THR A 1 235 ? -27.176 -9.317 39.079 1.00 86.19 235 THR A O 1
ATOM 1846 N N . THR A 1 236 ? -27.766 -11.320 38.258 1.00 91.94 236 THR A N 1
ATOM 1847 C CA . THR A 1 236 ? -28.379 -11.827 39.492 1.00 91.94 236 THR A CA 1
ATOM 1848 C C . THR A 1 236 ? -27.357 -11.955 40.623 1.00 91.94 236 THR A C 1
ATOM 1850 O O . THR A 1 236 ? -27.668 -11.606 41.759 1.00 91.94 236 THR A O 1
ATOM 1853 N N . GLU A 1 237 ? -26.129 -12.395 40.334 1.00 89.94 237 GLU A N 1
ATOM 1854 C CA . GLU A 1 237 ? -25.071 -12.494 41.347 1.00 89.94 237 GLU A CA 1
ATOM 1855 C C . GLU A 1 237 ? -24.628 -11.119 41.871 1.00 89.94 237 GLU A C 1
ATOM 1857 O O . GLU A 1 237 ? -24.411 -10.968 43.072 1.00 89.94 237 GLU A O 1
ATOM 1862 N N . VAL A 1 238 ? -24.559 -10.094 41.011 1.00 92.25 238 VAL A N 1
ATOM 1863 C CA . VAL A 1 238 ? -24.316 -8.710 41.460 1.00 92.25 238 VAL A CA 1
ATOM 1864 C C . VAL A 1 238 ? -25.438 -8.241 42.381 1.00 92.25 238 VAL A C 1
ATOM 1866 O O . VAL A 1 238 ? -25.152 -7.801 43.490 1.00 92.25 238 VAL A O 1
ATOM 1869 N N . ALA A 1 239 ? -26.702 -8.406 41.979 1.00 92.38 239 ALA A N 1
ATOM 1870 C CA . ALA A 1 239 ? -27.846 -8.001 42.799 1.00 92.38 239 ALA A CA 1
ATOM 1871 C C . ALA A 1 239 ? -27.869 -8.717 44.164 1.00 92.38 239 ALA A C 1
ATOM 1873 O O . ALA A 1 239 ? -28.171 -8.106 45.189 1.00 92.38 239 ALA A O 1
ATOM 1874 N N . ARG A 1 240 ? -27.494 -10.004 44.199 1.00 95.06 240 ARG A N 1
ATOM 1875 C CA . ARG A 1 240 ? -27.370 -10.783 45.440 1.00 95.06 240 ARG A CA 1
ATOM 1876 C C . ARG A 1 240 ? -26.271 -10.234 46.351 1.00 95.06 240 ARG A C 1
ATOM 1878 O O . ARG A 1 240 ? -26.495 -10.104 47.551 1.00 95.06 240 ARG A O 1
ATOM 1885 N N . LEU A 1 241 ? -25.100 -9.916 45.795 1.00 91.25 241 LEU A N 1
ATOM 1886 C CA . LEU A 1 241 ? -23.972 -9.359 46.548 1.00 91.25 241 LEU A CA 1
ATOM 1887 C C . LEU A 1 241 ? -24.223 -7.916 47.012 1.00 91.25 241 LEU A C 1
ATOM 1889 O O . LEU A 1 241 ? -23.707 -7.529 48.051 1.00 91.25 241 LEU A O 1
ATOM 1893 N N . GLU A 1 242 ? -25.016 -7.127 46.284 1.00 91.12 242 GLU A N 1
ATOM 1894 C CA . GLU A 1 242 ? -25.424 -5.775 46.702 1.00 91.12 242 GLU A CA 1
ATOM 1895 C C . GLU A 1 242 ? -26.465 -5.799 47.826 1.00 91.12 242 GLU A C 1
ATOM 1897 O O . GLU A 1 242 ? -26.454 -4.927 48.694 1.00 91.12 242 GLU A O 1
ATOM 1902 N N . ALA A 1 243 ? -27.347 -6.803 47.829 1.00 91.31 243 ALA A N 1
ATOM 1903 C CA . ALA A 1 243 ? -28.332 -7.005 48.888 1.00 91.31 243 ALA A CA 1
ATOM 1904 C C . ALA A 1 243 ? -27.718 -7.577 50.181 1.00 91.31 243 ALA A C 1
ATOM 1906 O O . ALA A 1 243 ? -28.281 -7.401 51.265 1.00 91.31 243 ALA A O 1
ATOM 1907 N N . ASP A 1 244 ? -26.572 -8.255 50.090 1.00 90.88 244 ASP A N 1
ATOM 1908 C CA . ASP A 1 244 ? -25.851 -8.774 51.249 1.00 90.88 244 ASP A CA 1
ATOM 1909 C C . ASP A 1 244 ? -24.926 -7.703 51.847 1.00 90.88 244 ASP A C 1
ATOM 1911 O O . ASP A 1 244 ? -23.814 -7.461 51.381 1.00 90.88 244 ASP A O 1
ATOM 1915 N N . SER A 1 245 ? -25.368 -7.098 52.951 1.00 78.44 245 SER A N 1
ATOM 1916 C CA . SER A 1 245 ? -24.613 -6.080 53.698 1.00 78.44 245 SER A CA 1
ATOM 1917 C C . SER A 1 245 ? -23.273 -6.569 54.271 1.00 78.44 245 SER A C 1
ATOM 1919 O O . SER A 1 245 ? -22.490 -5.756 54.764 1.00 78.44 245 SER A O 1
ATOM 1921 N N . ARG A 1 246 ? -22.990 -7.878 54.214 1.00 85.25 246 ARG A N 1
ATOM 1922 C CA . ARG A 1 246 ? -21.727 -8.490 54.655 1.00 85.25 246 ARG A CA 1
ATOM 1923 C C . ARG A 1 246 ? -20.802 -8.869 53.497 1.00 85.25 246 ARG A C 1
ATOM 1925 O O . ARG A 1 246 ? -19.701 -9.361 53.752 1.00 85.25 246 ARG A O 1
ATOM 1932 N N . ALA A 1 247 ? -21.212 -8.665 52.244 1.00 76.06 247 ALA A N 1
ATOM 1933 C CA . ALA A 1 247 ? -20.389 -8.995 51.090 1.00 76.06 247 ALA A CA 1
ATOM 1934 C C . ALA A 1 247 ? -19.111 -8.144 51.055 1.00 76.06 247 ALA A C 1
ATOM 1936 O O . ALA A 1 247 ? -19.133 -6.919 51.182 1.00 76.06 247 ALA A O 1
ATOM 1937 N N . HIS A 1 248 ? -17.968 -8.801 50.848 1.00 83.19 248 HIS A N 1
ATOM 1938 C CA . HIS A 1 248 ? -16.690 -8.103 50.769 1.00 83.19 248 HIS A CA 1
ATOM 1939 C C . HIS A 1 248 ? -16.630 -7.248 49.482 1.00 83.19 248 HIS A C 1
ATOM 1941 O O . HIS A 1 248 ? -16.879 -7.787 48.397 1.00 83.19 248 HIS A O 1
ATOM 1947 N N . PRO A 1 249 ? -16.220 -5.964 49.546 1.00 77.56 249 PRO A N 1
ATOM 1948 C CA . PRO A 1 249 ? -16.241 -5.040 48.401 1.00 77.56 249 PRO A CA 1
ATOM 1949 C C . PRO A 1 249 ? -15.520 -5.558 47.148 1.00 77.56 249 PRO A C 1
ATOM 1951 O O . PRO A 1 249 ? -15.944 -5.313 46.021 1.00 77.56 249 PRO A O 1
ATOM 1954 N N . VAL A 1 250 ? -14.449 -6.330 47.345 1.00 68.56 250 VAL A N 1
ATOM 1955 C CA . VAL A 1 250 ? -13.656 -6.938 46.263 1.00 68.56 250 VAL A CA 1
ATOM 1956 C C . VAL A 1 250 ? -14.463 -7.961 45.452 1.00 68.56 250 VAL A C 1
ATOM 1958 O O . VAL A 1 250 ? -14.326 -8.017 44.232 1.00 68.56 250 VAL A O 1
ATOM 1961 N N . HIS A 1 251 ? -15.331 -8.750 46.092 1.00 67.56 251 HIS A N 1
ATOM 1962 C CA . HIS A 1 251 ? -16.162 -9.737 45.395 1.00 67.56 251 HIS A CA 1
ATOM 1963 C C . HIS A 1 251 ? -17.296 -9.075 44.615 1.00 67.56 251 HIS A C 1
ATOM 1965 O O . HIS A 1 251 ? -17.593 -9.495 43.497 1.00 67.56 251 HIS A O 1
ATOM 1971 N N . LEU A 1 252 ? -17.869 -8.002 45.164 1.00 80.56 252 LEU A N 1
ATOM 1972 C CA . LEU A 1 252 ? -18.863 -7.199 44.465 1.00 80.56 252 LEU A CA 1
ATOM 1973 C C . LEU A 1 252 ? -18.266 -6.529 43.217 1.00 80.56 252 LEU A C 1
ATOM 1975 O O . LEU A 1 252 ? -18.862 -6.592 42.142 1.00 80.56 252 LEU A O 1
ATOM 1979 N N . GLU A 1 253 ? -17.064 -5.952 43.313 1.00 68.19 253 GLU A N 1
ATOM 1980 C CA . GLU A 1 253 ? -16.412 -5.351 42.143 1.00 68.19 253 GLU A CA 1
ATOM 1981 C C . GLU A 1 253 ? -16.000 -6.407 41.105 1.00 68.19 253 GLU A C 1
ATOM 1983 O O . GLU A 1 253 ? -16.181 -6.187 39.908 1.00 68.19 253 GLU A O 1
ATOM 1988 N N . ALA A 1 254 ? -15.542 -7.590 41.527 1.00 67.44 254 ALA A N 1
ATOM 1989 C CA . ALA A 1 254 ? -15.261 -8.700 40.613 1.00 67.44 254 ALA A CA 1
ATOM 1990 C C . ALA A 1 254 ? -16.526 -9.186 39.873 1.00 67.44 254 ALA A C 1
ATOM 1992 O O . ALA A 1 254 ? -16.480 -9.447 38.667 1.00 67.44 254 ALA A O 1
ATOM 1993 N N . ALA A 1 255 ? -17.670 -9.264 40.563 1.00 71.81 255 ALA A N 1
ATOM 1994 C CA . ALA A 1 255 ? -18.955 -9.615 39.959 1.00 71.81 255 ALA A CA 1
ATOM 1995 C C . ALA A 1 255 ? -19.446 -8.529 38.983 1.00 71.81 255 ALA A C 1
ATOM 1997 O O . ALA A 1 255 ? -19.848 -8.846 37.861 1.00 71.81 255 ALA A O 1
ATOM 1998 N N . ARG A 1 256 ? -19.317 -7.244 39.341 1.00 78.31 256 ARG A N 1
ATOM 1999 C CA . ARG A 1 256 ? -19.622 -6.111 38.446 1.00 78.31 256 ARG A CA 1
ATOM 2000 C C . ARG A 1 256 ? -18.730 -6.105 37.209 1.00 78.31 256 ARG A C 1
ATOM 2002 O O . ARG A 1 256 ? -19.224 -5.919 36.100 1.00 78.31 256 ARG A O 1
ATOM 2009 N N . GLN A 1 257 ? -17.432 -6.364 37.362 1.00 60.84 257 GLN A N 1
ATOM 2010 C CA . GLN A 1 257 ? -16.517 -6.517 36.230 1.00 60.84 257 GLN A CA 1
ATOM 2011 C C . GLN A 1 257 ? -16.908 -7.693 35.331 1.00 60.84 257 GLN A C 1
ATOM 2013 O O . GLN A 1 257 ? -16.795 -7.585 34.113 1.00 60.84 257 GLN A O 1
ATOM 2018 N N . ARG A 1 258 ? -17.400 -8.799 35.899 1.00 73.69 258 ARG A N 1
ATOM 2019 C CA . ARG A 1 258 ? -17.902 -9.943 35.127 1.00 73.69 258 ARG A CA 1
ATOM 2020 C C . ARG A 1 258 ? -19.158 -9.588 34.326 1.00 73.69 258 ARG A C 1
ATOM 2022 O O . ARG A 1 258 ? -19.225 -9.956 33.159 1.00 73.69 258 ARG A O 1
ATOM 2029 N N . VAL A 1 259 ? -20.098 -8.832 34.898 1.00 72.81 259 VAL A N 1
ATOM 2030 C CA . VAL A 1 259 ? -21.271 -8.308 34.171 1.00 72.81 259 VAL A CA 1
ATOM 2031 C C . VAL A 1 259 ? -20.847 -7.349 33.061 1.00 72.81 259 VAL A C 1
ATOM 2033 O O . VAL A 1 259 ? -21.253 -7.555 31.925 1.00 72.81 259 VAL A O 1
ATOM 2036 N N . ARG A 1 260 ? -19.960 -6.379 33.334 1.00 67.94 260 ARG A N 1
ATOM 2037 C CA . ARG A 1 260 ? -19.421 -5.469 32.301 1.00 67.94 260 ARG A CA 1
ATOM 2038 C C . ARG A 1 260 ? -18.749 -6.242 31.162 1.00 67.94 260 ARG A C 1
ATOM 2040 O O . ARG A 1 260 ? -18.968 -5.922 30.001 1.00 67.94 260 ARG A O 1
ATOM 2047 N N . LYS A 1 261 ? -17.976 -7.287 31.485 1.00 60.72 261 LYS A N 1
ATOM 2048 C CA . LYS A 1 261 ? -17.353 -8.178 30.493 1.00 60.72 261 LYS A CA 1
ATOM 2049 C C . LYS A 1 261 ? -18.386 -8.931 29.660 1.00 60.72 261 LYS A C 1
ATOM 2051 O O . LYS A 1 261 ? -18.183 -9.043 28.466 1.00 60.72 261 LYS A O 1
ATOM 2056 N N . LEU A 1 262 ? -19.473 -9.426 30.254 1.00 61.41 262 LEU A N 1
ATOM 2057 C CA . LEU A 1 262 ? -20.523 -10.163 29.537 1.00 61.41 262 LEU A CA 1
ATOM 2058 C C . LEU A 1 262 ? -21.452 -9.239 28.728 1.00 61.41 262 LEU A C 1
ATOM 2060 O O . LEU A 1 262 ? -21.870 -9.611 27.640 1.00 61.41 262 LEU A O 1
ATOM 2064 N N . GLN A 1 263 ? -21.728 -8.024 29.209 1.00 60.75 263 GLN A N 1
ATOM 2065 C CA . GLN A 1 263 ? -22.478 -6.995 28.474 1.00 60.75 263 GLN A CA 1
ATOM 2066 C C . GLN A 1 263 ? -21.683 -6.447 27.286 1.00 60.75 263 GLN A C 1
ATOM 2068 O O . GLN A 1 263 ? -22.256 -6.193 26.232 1.00 60.75 263 GLN A O 1
ATOM 2073 N N . ALA A 1 264 ? -20.358 -6.331 27.418 1.00 53.09 264 ALA A N 1
ATOM 2074 C CA . ALA A 1 264 ? -19.472 -5.946 26.319 1.00 53.09 264 ALA A CA 1
ATOM 2075 C C . ALA A 1 264 ? -19.443 -6.968 25.163 1.00 53.09 264 ALA A C 1
ATOM 2077 O O . ALA A 1 264 ? -18.964 -6.643 24.081 1.00 53.09 264 ALA A O 1
ATOM 2078 N N . VAL A 1 265 ? -19.968 -8.182 25.366 1.00 52.06 265 VAL A N 1
ATOM 2079 C CA . VAL A 1 265 ? -20.021 -9.239 24.342 1.00 52.06 265 VAL A CA 1
ATOM 2080 C C . VAL A 1 265 ? -21.271 -9.127 23.439 1.00 52.06 265 VAL A C 1
ATOM 2082 O O . VAL A 1 265 ? -21.335 -9.756 22.385 1.00 52.06 265 VAL A O 1
ATOM 2085 N N . GLY A 1 266 ? -22.225 -8.240 23.750 1.00 53.50 266 GLY A N 1
ATOM 2086 C CA . GLY A 1 266 ? -23.235 -7.756 22.793 1.00 53.50 266 GLY A CA 1
ATOM 2087 C C . GLY A 1 266 ? -22.644 -6.647 21.918 1.00 53.50 266 GLY A C 1
ATOM 2088 O O . GLY A 1 266 ? -22.869 -5.475 22.182 1.00 53.50 266 GLY A O 1
ATOM 2089 N N . ASN A 1 267 ? -21.789 -7.023 20.966 1.00 59.28 267 ASN A N 1
ATOM 2090 C CA . ASN A 1 267 ? -20.553 -6.303 20.656 1.00 59.28 267 ASN A CA 1
ATOM 2091 C C . ASN A 1 267 ? -20.706 -4.873 20.046 1.00 59.28 267 ASN A C 1
ATOM 2093 O O . ASN A 1 267 ? -20.816 -4.749 18.819 1.00 59.28 267 ASN A O 1
ATOM 2097 N N . PRO A 1 268 ? -20.603 -3.775 20.837 1.00 60.47 268 PRO A N 1
ATOM 2098 C CA . PRO A 1 268 ? -20.606 -2.403 20.307 1.00 60.47 268 PRO A CA 1
ATOM 2099 C C . PRO A 1 268 ? -19.432 -2.138 19.348 1.00 60.47 268 PRO A C 1
ATOM 2101 O O . PRO A 1 268 ? -19.511 -1.240 18.512 1.00 60.47 268 PRO A O 1
ATOM 2104 N N . TYR A 1 269 ? -18.362 -2.939 19.419 1.00 59.59 269 TYR A N 1
ATOM 2105 C CA . TYR A 1 269 ? -17.212 -2.848 18.522 1.00 59.59 269 TYR A CA 1
ATOM 2106 C C . TYR A 1 269 ? -17.543 -3.302 17.094 1.00 59.59 269 TYR A C 1
ATOM 2108 O O . TYR A 1 269 ? -17.074 -2.689 16.136 1.00 59.59 269 TYR A O 1
ATOM 2116 N N . LEU A 1 270 ? -18.395 -4.326 16.929 1.00 63.78 270 LEU A N 1
ATOM 2117 C CA . LEU A 1 270 ? -18.885 -4.723 15.604 1.00 63.78 270 LEU A CA 1
ATOM 2118 C C . LEU A 1 270 ? -19.796 -3.653 15.014 1.00 63.78 270 LEU A C 1
ATOM 2120 O O . LEU A 1 270 ? -19.673 -3.345 13.834 1.00 63.78 270 LEU A O 1
ATOM 2124 N N . GLN A 1 271 ? -20.678 -3.066 15.826 1.00 66.31 271 GLN A N 1
ATOM 2125 C CA . GLN A 1 271 ? -21.578 -2.017 15.355 1.00 66.31 271 GLN A CA 1
ATOM 2126 C C . GLN A 1 271 ? -20.797 -0.808 14.824 1.00 66.31 271 GLN A C 1
ATOM 2128 O O . GLN A 1 271 ? -21.101 -0.318 13.744 1.00 66.31 271 GLN A O 1
ATOM 2133 N N . GLN A 1 272 ? -19.733 -0.389 15.511 1.00 65.81 272 GLN A N 1
ATOM 2134 C CA . GLN A 1 272 ? -18.858 0.697 15.052 1.00 65.81 272 GLN A CA 1
ATOM 2135 C C . GLN A 1 272 ? -18.158 0.375 13.728 1.00 65.81 272 GLN A C 1
ATOM 2137 O O . GLN A 1 272 ? -17.987 1.250 12.881 1.00 65.81 272 GLN A O 1
ATOM 2142 N N . LEU A 1 273 ? -17.755 -0.881 13.533 1.00 64.88 273 LEU A N 1
ATOM 2143 C CA . LEU A 1 273 ? -17.097 -1.314 12.305 1.00 64.88 273 LEU A CA 1
ATOM 2144 C C . LEU A 1 273 ? -18.092 -1.415 11.138 1.00 64.88 273 LEU A C 1
ATOM 2146 O O . LEU A 1 273 ? -17.776 -0.977 10.034 1.00 64.88 273 LEU A O 1
ATOM 2150 N N . VAL A 1 274 ? -19.319 -1.874 11.404 1.00 67.62 274 VAL A N 1
ATOM 2151 C CA . VAL A 1 274 ? -20.449 -1.830 10.459 1.00 67.62 274 VAL A CA 1
ATOM 2152 C C . VAL A 1 274 ? -20.807 -0.390 10.102 1.00 67.62 274 VAL A C 1
ATOM 2154 O O . VAL A 1 274 ? -21.001 -0.090 8.930 1.00 67.62 274 VAL A O 1
ATOM 2157 N N . GLU A 1 275 ? -20.863 0.516 11.077 1.00 68.75 275 GLU A N 1
ATOM 2158 C CA . GLU A 1 275 ? -21.132 1.938 10.851 1.00 68.75 275 GLU A CA 1
ATOM 2159 C C . GLU A 1 275 ? -20.031 2.587 10.009 1.00 68.75 275 GLU A C 1
ATOM 2161 O O . GLU A 1 275 ? -20.343 3.320 9.075 1.00 68.75 275 GLU A O 1
ATOM 2166 N N . ALA A 1 276 ? -18.757 2.282 10.271 1.00 64.94 276 ALA A N 1
ATOM 2167 C CA . ALA A 1 276 ? -17.635 2.781 9.479 1.00 64.94 276 ALA A CA 1
ATOM 2168 C C . ALA A 1 276 ? -17.645 2.241 8.039 1.00 64.94 276 ALA A C 1
ATOM 2170 O O . ALA A 1 276 ? -17.455 3.012 7.096 1.00 64.94 276 ALA A O 1
ATOM 2171 N N . LEU A 1 277 ? -17.910 0.942 7.860 1.00 65.88 277 LEU A N 1
ATOM 2172 C CA . LEU A 1 277 ? -18.111 0.322 6.547 1.00 65.88 277 LEU A CA 1
ATOM 2173 C C . LEU A 1 277 ? -19.291 0.961 5.810 1.00 65.88 277 LEU A C 1
ATOM 2175 O O . LEU A 1 277 ? -19.171 1.322 4.641 1.00 65.88 277 LEU A O 1
ATOM 2179 N N . ALA A 1 278 ? -20.413 1.164 6.500 1.00 66.19 278 ALA A N 1
ATOM 2180 C CA . ALA A 1 278 ? -21.573 1.844 5.951 1.00 66.19 278 ALA A CA 1
ATOM 2181 C C . ALA A 1 278 ? -21.231 3.283 5.548 1.00 66.19 278 ALA A C 1
ATOM 2183 O O . ALA A 1 278 ? -21.631 3.706 4.474 1.00 66.19 278 ALA A O 1
ATOM 2184 N N . ASP A 1 279 ? -20.459 4.024 6.349 1.00 68.62 279 ASP A N 1
ATOM 2185 C CA . ASP A 1 279 ? -20.059 5.404 6.049 1.00 68.62 279 ASP A CA 1
ATOM 2186 C C . ASP A 1 279 ? -19.120 5.497 4.837 1.00 68.62 279 ASP A C 1
ATOM 2188 O O . ASP A 1 279 ? -19.252 6.408 4.015 1.00 68.62 279 ASP A O 1
ATOM 2192 N N . LEU A 1 280 ? -18.211 4.529 4.681 1.00 64.19 280 LEU A N 1
ATOM 2193 C CA . LEU A 1 280 ? -17.385 4.389 3.480 1.00 64.19 280 LEU A CA 1
ATOM 2194 C C . LEU A 1 280 ? -18.233 4.052 2.252 1.00 64.19 280 LEU A C 1
ATOM 2196 O O . LEU A 1 280 ? -17.956 4.582 1.176 1.00 64.19 280 LEU A O 1
ATOM 2200 N N . ASN A 1 281 ? -19.281 3.248 2.439 1.00 65.62 281 ASN A N 1
ATOM 2201 C CA . ASN A 1 281 ? -20.241 2.827 1.420 1.00 65.62 281 ASN A CA 1
ATOM 2202 C C . ASN A 1 281 ? -21.444 3.778 1.265 1.00 65.62 281 ASN A C 1
ATOM 2204 O O . ASN A 1 281 ? -22.372 3.476 0.515 1.00 65.62 281 ASN A O 1
ATOM 2208 N N . LYS A 1 282 ? -21.460 4.946 1.922 1.00 65.06 282 LYS A N 1
ATOM 2209 C CA . LYS A 1 282 ? -22.508 5.948 1.686 1.00 65.06 282 LYS A CA 1
ATOM 2210 C C . LYS A 1 282 ? -22.281 6.618 0.329 1.00 65.06 282 LYS A C 1
ATOM 2212 O O . LYS A 1 282 ? -21.138 6.977 0.021 1.00 65.06 282 LYS A O 1
ATOM 2217 N N . PRO A 1 283 ? -23.332 6.834 -0.480 1.00 52.75 283 PRO A N 1
ATOM 2218 C CA . PRO A 1 283 ? -23.229 7.712 -1.637 1.00 52.75 283 PRO A CA 1
ATOM 2219 C C . PRO A 1 283 ? -22.871 9.140 -1.173 1.00 52.75 283 PRO A C 1
ATOM 2221 O O . PRO A 1 283 ? -23.227 9.534 -0.058 1.00 52.75 283 PRO A O 1
ATOM 2224 N N . PRO A 1 284 ? -22.135 9.929 -1.973 1.00 55.47 284 PRO A N 1
ATOM 2225 C CA . PRO A 1 284 ? -21.829 11.318 -1.649 1.00 55.47 284 PRO A CA 1
ATOM 2226 C C . PRO A 1 284 ? -23.115 12.134 -1.492 1.00 55.47 284 PRO A C 1
ATOM 2228 O O . PRO A 1 284 ? -24.095 11.915 -2.195 1.00 55.47 284 PRO A O 1
ATOM 2231 N N . ALA A 1 285 ? -23.084 13.123 -0.599 1.00 53.09 285 ALA A N 1
ATOM 2232 C CA . ALA A 1 285 ? -24.238 13.962 -0.276 1.00 53.09 285 ALA A CA 1
ATOM 2233 C C . ALA A 1 285 ? -24.713 14.880 -1.425 1.00 53.09 285 ALA A C 1
ATOM 2235 O O . ALA A 1 285 ? -25.710 15.573 -1.257 1.00 53.09 285 ALA A O 1
ATOM 2236 N N . SER A 1 286 ? -24.022 14.924 -2.573 1.00 51.16 286 SER A N 1
ATOM 2237 C CA . SER A 1 286 ? -24.447 15.746 -3.709 1.00 51.16 286 SER A CA 1
ATOM 2238 C C . SER A 1 286 ? -25.386 14.968 -4.635 1.00 51.16 286 SER A C 1
ATOM 2240 O O . SER A 1 286 ? -25.019 13.926 -5.178 1.00 51.16 286 SER A O 1
ATOM 2242 N N . GLU A 1 287 ? -26.577 15.523 -4.883 1.00 48.41 287 GLU A N 1
ATOM 2243 C CA . GLU A 1 287 ? -27.621 14.968 -5.770 1.00 48.41 287 GLU A CA 1
ATOM 2244 C C . GLU A 1 287 ? -27.169 14.765 -7.233 1.00 48.41 287 GLU A C 1
ATOM 2246 O O . GLU A 1 287 ? -27.914 14.235 -8.047 1.00 48.41 287 GLU A O 1
ATOM 2251 N N . HIS A 1 288 ? -25.955 15.197 -7.588 1.00 50.09 288 HIS A N 1
ATOM 2252 C CA . HIS A 1 288 ? -25.423 15.189 -8.956 1.00 50.09 288 HIS A CA 1
ATOM 2253 C C . HIS A 1 288 ? -24.282 14.177 -9.149 1.00 50.09 288 HIS A C 1
ATOM 2255 O O . HIS A 1 288 ? -23.654 14.137 -10.208 1.00 50.09 288 HIS A O 1
ATOM 2261 N N . SER A 1 289 ? -23.978 13.362 -8.137 1.00 41.88 289 SER A N 1
ATOM 2262 C CA . SER A 1 289 ? -22.963 12.317 -8.259 1.00 41.88 289 SER A CA 1
ATOM 2263 C C . SER A 1 289 ? -23.549 11.044 -8.886 1.00 41.88 289 SER A C 1
ATOM 2265 O O . SER A 1 289 ? -24.637 10.625 -8.491 1.00 41.88 289 SER A O 1
ATOM 2267 N N . PRO A 1 290 ? -22.843 10.382 -9.824 1.00 45.16 290 PRO A N 1
ATOM 2268 C CA . PRO A 1 290 ? -23.296 9.121 -10.402 1.00 45.16 290 PRO A CA 1
ATOM 2269 C C . PRO A 1 290 ? -23.590 8.075 -9.308 1.00 45.16 290 PRO A C 1
ATOM 2271 O O . PRO A 1 290 ? -22.798 7.954 -8.368 1.00 45.16 290 PRO A O 1
ATOM 2274 N N . PRO A 1 291 ? -24.656 7.263 -9.442 1.00 44.19 291 PRO A N 1
ATOM 2275 C CA . PRO A 1 291 ? -25.156 6.348 -8.403 1.00 44.19 291 PRO A CA 1
ATOM 2276 C C . PRO A 1 291 ? -24.226 5.168 -8.040 1.00 44.19 291 PRO A C 1
ATOM 2278 O O . PRO A 1 291 ? -24.627 4.276 -7.303 1.00 44.19 291 PRO A O 1
ATOM 2281 N N . ALA A 1 292 ? -22.978 5.154 -8.519 1.00 48.84 292 ALA A N 1
ATOM 2282 C CA . ALA A 1 292 ? -22.008 4.071 -8.326 1.00 48.84 292 ALA A CA 1
ATOM 2283 C C . ALA A 1 292 ? -20.750 4.494 -7.541 1.00 48.84 292 ALA A C 1
ATOM 2285 O O . ALA A 1 292 ? -19.715 3.824 -7.604 1.00 48.84 292 ALA A O 1
ATOM 2286 N N . HIS A 1 293 ? -20.768 5.640 -6.856 1.00 52.78 293 HIS A N 1
ATOM 2287 C CA . HIS A 1 293 ? -19.592 6.150 -6.152 1.00 52.78 293 HIS A CA 1
ATOM 2288 C C . HIS A 1 293 ? -19.826 6.208 -4.650 1.00 52.78 293 HIS A C 1
ATOM 2290 O O . HIS A 1 293 ? -20.584 7.025 -4.151 1.00 52.78 293 HIS A O 1
ATOM 2296 N N . PHE A 1 294 ? -19.144 5.324 -3.932 1.00 64.75 294 PHE A N 1
ATOM 2297 C CA . PHE A 1 294 ? -19.088 5.305 -2.478 1.00 64.75 294 PHE A CA 1
ATOM 2298 C C . PHE A 1 294 ? -18.131 6.391 -1.961 1.00 64.75 294 PHE A C 1
ATOM 2300 O O . PHE A 1 294 ? -17.108 6.674 -2.594 1.00 64.75 294 PHE A O 1
ATOM 2307 N N . ARG A 1 295 ? -18.429 7.005 -0.809 1.00 70.81 295 ARG A N 1
ATOM 2308 C CA . ARG A 1 295 ? -17.615 8.071 -0.195 1.00 70.81 295 ARG A CA 1
ATOM 2309 C C . ARG A 1 295 ? -16.150 7.658 -0.036 1.00 70.81 295 ARG A C 1
ATOM 2311 O O . ARG A 1 295 ? -15.262 8.444 -0.362 1.00 70.81 295 ARG A O 1
ATOM 2318 N N . GLY A 1 296 ? -15.894 6.430 0.414 1.00 75.62 296 GLY A N 1
ATOM 2319 C CA . GLY A 1 296 ? -14.546 5.875 0.551 1.00 75.62 296 GLY A CA 1
ATOM 2320 C C . GLY A 1 296 ? -13.798 5.816 -0.781 1.00 75.62 296 GLY A C 1
ATOM 2321 O O . GLY A 1 296 ? -12.667 6.289 -0.868 1.00 75.62 296 GLY A O 1
ATOM 2322 N N . LEU A 1 297 ? -14.459 5.337 -1.841 1.00 78.94 297 LEU A N 1
ATOM 2323 C CA . LEU A 1 297 ? -13.888 5.268 -3.188 1.00 78.94 297 LEU A CA 1
ATOM 2324 C C . LEU A 1 297 ? -13.583 6.664 -3.745 1.00 78.94 297 LEU A C 1
ATOM 2326 O O . LEU A 1 297 ? -12.558 6.854 -4.394 1.00 78.94 297 LEU A O 1
ATOM 2330 N N . LEU A 1 298 ? -14.441 7.653 -3.486 1.00 79.75 298 LEU A N 1
ATOM 2331 C CA . LEU A 1 298 ? -14.196 9.039 -3.894 1.00 79.75 298 LEU A CA 1
ATOM 2332 C C . LEU A 1 298 ? -12.974 9.632 -3.192 1.00 79.75 298 LEU A C 1
ATOM 2334 O O . LEU A 1 298 ? -12.138 10.245 -3.852 1.00 79.75 298 LEU A O 1
ATOM 2338 N N . LEU A 1 2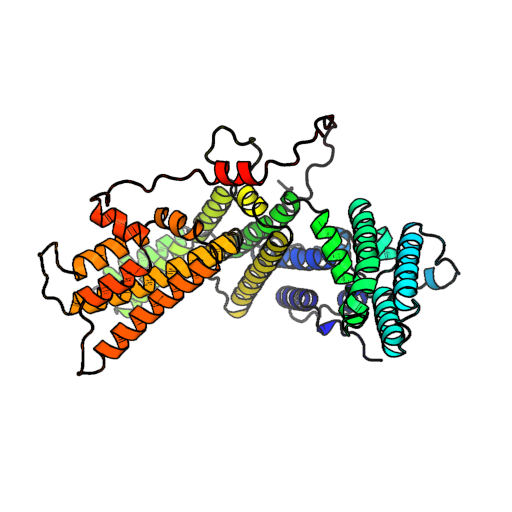99 ? -12.843 9.424 -1.879 1.00 81.81 299 LEU A N 1
ATOM 2339 C CA . LEU A 1 299 ? -11.662 9.857 -1.128 1.00 81.81 299 LEU A CA 1
ATOM 2340 C C . LEU A 1 299 ? -10.399 9.152 -1.633 1.00 81.81 299 LEU A C 1
ATOM 2342 O O . LEU A 1 299 ? -9.387 9.803 -1.870 1.00 81.81 299 LEU A O 1
ATOM 2346 N N . PHE A 1 300 ? -10.478 7.846 -1.886 1.00 84.25 300 PHE A N 1
ATOM 2347 C CA . PHE A 1 300 ? -9.361 7.066 -2.409 1.00 84.25 300 PHE A CA 1
ATOM 2348 C C . PHE A 1 300 ? -8.945 7.505 -3.820 1.00 84.25 300 PHE A C 1
ATOM 2350 O O . PHE A 1 300 ? -7.758 7.612 -4.108 1.00 84.25 300 PHE A O 1
ATOM 2357 N N . ARG A 1 301 ? -9.904 7.829 -4.698 1.00 86.44 301 ARG A N 1
ATOM 2358 C CA . ARG A 1 301 ? -9.639 8.342 -6.055 1.00 86.44 301 ARG A CA 1
ATOM 2359 C C . ARG A 1 301 ? -8.945 9.704 -6.073 1.00 86.44 301 ARG A C 1
ATOM 2361 O O . ARG A 1 301 ? -8.278 10.002 -7.057 1.00 86.44 301 ARG A O 1
ATOM 2368 N N . ARG A 1 302 ? -9.085 10.512 -5.016 1.00 86.31 302 ARG A N 1
ATOM 2369 C CA . ARG A 1 302 ? -8.369 11.795 -4.875 1.00 86.31 302 ARG A CA 1
ATOM 2370 C C . ARG A 1 302 ? -6.880 11.617 -4.579 1.00 86.31 302 ARG A C 1
ATOM 2372 O O . ARG A 1 302 ? -6.113 12.551 -4.768 1.00 86.31 302 ARG A O 1
ATOM 2379 N N . LEU A 1 303 ? -6.467 10.440 -4.112 1.00 85.56 303 LEU A N 1
ATOM 2380 C CA . LEU A 1 303 ? -5.061 10.114 -3.907 1.00 85.56 303 LEU A CA 1
ATOM 2381 C C . LEU A 1 303 ? -4.378 9.864 -5.259 1.00 85.56 303 LEU A C 1
ATOM 2383 O O . LEU A 1 303 ? -4.963 9.249 -6.152 1.00 85.56 303 LEU A O 1
ATOM 2387 N N . SER A 1 304 ? -3.111 10.248 -5.400 1.00 86.12 304 SER A N 1
ATOM 2388 C CA . SER A 1 304 ? -2.292 9.829 -6.545 1.00 86.12 304 SER A CA 1
ATOM 2389 C C . SER A 1 304 ? -2.126 8.302 -6.589 1.00 86.12 304 SER A C 1
ATOM 2391 O O . SER A 1 304 ? -2.230 7.624 -5.568 1.00 86.12 304 SER A O 1
ATOM 2393 N N . ASN A 1 305 ? -1.782 7.723 -7.747 1.00 85.50 305 ASN A N 1
ATOM 2394 C CA . ASN A 1 305 ? -1.548 6.270 -7.864 1.00 85.50 305 ASN A CA 1
ATOM 2395 C C . ASN A 1 305 ? -0.533 5.735 -6.833 1.00 85.50 305 ASN A C 1
ATOM 2397 O O . ASN A 1 305 ? -0.676 4.618 -6.336 1.00 85.50 305 ASN A O 1
ATOM 2401 N N . GLN A 1 306 ? 0.489 6.531 -6.497 1.00 81.31 306 GLN A N 1
ATOM 2402 C CA . GLN A 1 306 ? 1.483 6.167 -5.484 1.00 81.31 306 GLN A CA 1
ATOM 2403 C C . GLN A 1 306 ? 0.899 6.205 -4.068 1.00 81.31 306 GLN A C 1
ATOM 2405 O O . GLN A 1 306 ? 1.168 5.305 -3.274 1.00 81.31 306 GLN A O 1
ATOM 2410 N N . GLU A 1 307 ? 0.080 7.209 -3.753 1.00 85.94 307 GLU A N 1
ATOM 2411 C CA . GLU A 1 307 ? -0.608 7.311 -2.464 1.00 85.94 307 GLU A CA 1
ATOM 2412 C C . GLU A 1 307 ? -1.672 6.221 -2.293 1.00 85.94 307 GLU A C 1
ATOM 2414 O O . GLU A 1 307 ? -1.762 5.649 -1.213 1.00 85.94 307 GLU A O 1
ATOM 2419 N N . GLN A 1 308 ? -2.406 5.854 -3.349 1.00 89.50 308 GLN A N 1
ATOM 2420 C CA . GLN A 1 308 ? -3.340 4.717 -3.345 1.00 89.50 308 GLN A CA 1
ATOM 2421 C C . GLN A 1 308 ? -2.616 3.401 -3.021 1.00 89.50 308 GLN A C 1
ATOM 2423 O O . GLN A 1 308 ? -3.038 2.636 -2.149 1.00 89.50 308 GLN A O 1
ATOM 2428 N N . ALA A 1 309 ? -1.481 3.151 -3.684 1.00 83.94 309 ALA A N 1
ATOM 2429 C CA . ALA A 1 309 ? -0.644 1.980 -3.423 1.00 83.94 309 ALA A CA 1
ATOM 2430 C C . ALA A 1 309 ? -0.096 1.977 -1.988 1.00 83.94 309 ALA A C 1
ATOM 2432 O O . ALA A 1 309 ? -0.081 0.944 -1.318 1.00 83.94 309 ALA A O 1
ATOM 2433 N N . PHE A 1 310 ? 0.338 3.143 -1.504 1.00 87.06 310 PHE A N 1
ATOM 2434 C CA . PHE A 1 310 ? 0.819 3.316 -0.140 1.00 87.06 310 PHE A CA 1
ATOM 2435 C C . PHE A 1 310 ? -0.289 3.084 0.892 1.00 87.06 310 PHE A C 1
ATOM 2437 O O . PHE A 1 310 ? -0.063 2.357 1.855 1.00 87.06 310 PHE A O 1
ATOM 2444 N N . ALA A 1 311 ? -1.485 3.639 0.687 1.00 88.62 311 ALA A N 1
ATOM 2445 C CA . ALA A 1 311 ? -2.639 3.436 1.557 1.00 88.62 311 ALA A CA 1
ATOM 2446 C C . ALA A 1 311 ? -3.005 1.948 1.647 1.00 88.62 311 ALA A C 1
ATOM 2448 O O . ALA A 1 311 ? -3.141 1.421 2.746 1.00 88.62 311 ALA A O 1
ATOM 2449 N N . THR A 1 312 ? -3.050 1.249 0.511 1.00 90.25 312 THR A N 1
ATOM 2450 C CA . THR A 1 312 ? -3.308 -0.202 0.455 1.00 90.25 312 THR A CA 1
ATOM 2451 C C . THR A 1 312 ? -2.236 -0.995 1.206 1.00 90.25 312 THR A C 1
ATOM 2453 O O . THR A 1 312 ? -2.545 -1.855 2.028 1.00 90.25 312 THR A O 1
ATOM 2456 N N . PHE A 1 313 ? -0.958 -0.668 0.987 1.00 88.62 313 PHE A N 1
ATOM 2457 C CA . PHE A 1 313 ? 0.159 -1.293 1.695 1.00 88.62 313 PHE A CA 1
ATOM 2458 C C . PHE A 1 313 ? 0.083 -1.068 3.214 1.00 88.62 313 PHE A C 1
ATOM 2460 O O . PHE A 1 313 ? 0.275 -2.008 3.983 1.00 88.62 313 PHE A O 1
ATOM 2467 N N . ARG A 1 314 ? -0.209 0.160 3.658 1.00 89.88 314 ARG A N 1
ATOM 2468 C CA . ARG A 1 314 ? -0.289 0.495 5.087 1.00 89.88 314 ARG A CA 1
ATOM 2469 C C . ARG A 1 314 ? -1.519 -0.092 5.756 1.00 89.88 314 ARG A C 1
ATOM 2471 O O . ARG A 1 314 ? -1.421 -0.481 6.914 1.00 89.88 314 ARG A O 1
ATOM 2478 N N . ALA A 1 315 ? -2.640 -0.189 5.047 1.00 92.50 315 ALA A N 1
ATOM 2479 C CA . ALA A 1 315 ? -3.824 -0.873 5.544 1.00 92.50 315 ALA A CA 1
ATOM 2480 C C . ALA A 1 315 ? -3.506 -2.339 5.865 1.00 92.50 315 ALA A C 1
ATOM 2482 O O . ALA A 1 315 ? -3.739 -2.772 6.990 1.00 92.50 315 ALA A O 1
ATOM 2483 N N . ARG A 1 316 ? -2.832 -3.049 4.950 1.00 93.44 316 ARG A N 1
ATOM 2484 C CA . ARG A 1 316 ? -2.337 -4.408 5.211 1.00 93.44 316 ARG A CA 1
ATOM 2485 C C . ARG A 1 316 ? -1.449 -4.493 6.444 1.00 93.44 316 ARG A C 1
ATOM 2487 O O . ARG A 1 316 ? -1.666 -5.357 7.284 1.00 93.44 316 ARG A O 1
ATOM 2494 N N . GLU A 1 317 ? -0.444 -3.621 6.557 1.00 91.00 317 GLU A N 1
ATOM 2495 C CA . GLU A 1 317 ? 0.454 -3.626 7.721 1.00 91.00 317 GLU A CA 1
ATOM 2496 C C . GLU A 1 317 ? -0.317 -3.431 9.030 1.00 91.00 317 GLU A C 1
ATOM 2498 O O . GLU A 1 317 ? -0.067 -4.149 9.993 1.00 91.00 317 GLU A O 1
ATOM 2503 N N . LEU A 1 318 ? -1.296 -2.520 9.048 1.00 92.12 318 LEU A N 1
ATOM 2504 C CA . LEU A 1 318 ? -2.141 -2.287 10.217 1.00 92.12 318 LEU A CA 1
ATOM 2505 C C . LEU A 1 318 ? -2.938 -3.532 10.613 1.00 92.12 318 LEU A C 1
ATOM 2507 O O . LEU A 1 318 ? -2.982 -3.857 11.798 1.00 92.12 318 LEU A O 1
ATOM 2511 N N . VAL A 1 319 ? -3.546 -4.231 9.651 1.00 92.00 319 VAL A N 1
ATOM 2512 C CA . VAL A 1 319 ? -4.310 -5.455 9.939 1.00 92.00 319 VAL A CA 1
ATOM 2513 C C . VAL A 1 319 ? -3.383 -6.595 10.367 1.00 92.00 319 VAL A C 1
ATOM 2515 O O . VAL A 1 319 ? -3.686 -7.279 11.342 1.00 92.00 319 VAL A O 1
ATOM 2518 N N . VAL A 1 320 ? -2.217 -6.761 9.731 1.00 91.88 320 VAL A N 1
ATOM 2519 C CA . VAL A 1 320 ? -1.203 -7.755 10.136 1.00 91.88 320 VAL A CA 1
ATOM 2520 C C . VAL A 1 320 ? -0.706 -7.498 11.559 1.00 91.88 320 VAL A C 1
ATOM 2522 O O . VAL A 1 320 ? -0.622 -8.433 12.353 1.00 91.88 320 VAL A O 1
ATOM 2525 N N . ASP A 1 321 ? -0.389 -6.250 11.908 1.00 90.31 321 ASP A N 1
ATOM 2526 C CA . ASP A 1 321 ? 0.044 -5.891 13.263 1.00 90.31 321 ASP A CA 1
ATOM 2527 C C . ASP A 1 321 ? -1.079 -6.109 14.284 1.00 90.31 321 ASP A C 1
ATOM 2529 O O . ASP A 1 321 ? -0.829 -6.534 15.413 1.00 90.31 321 ASP A O 1
ATOM 2533 N N . HIS A 1 322 ? -2.329 -5.875 13.887 1.00 90.12 322 HIS A N 1
ATOM 2534 C CA . HIS A 1 322 ? -3.479 -6.145 14.737 1.00 90.12 322 HIS A CA 1
ATOM 2535 C C . HIS A 1 322 ? -3.694 -7.651 14.963 1.00 90.12 322 HIS A C 1
ATOM 2537 O O . HIS A 1 322 ? -3.904 -8.077 16.101 1.00 90.12 322 HIS A O 1
ATOM 2543 N N . CYS A 1 323 ? -3.542 -8.468 13.916 1.00 90.19 323 CYS A N 1
ATOM 2544 C CA . CYS A 1 323 ? -3.535 -9.929 14.006 1.00 90.19 323 CYS A CA 1
ATOM 2545 C C . CYS A 1 323 ? -2.391 -10.438 14.892 1.00 90.19 323 CYS A C 1
ATOM 2547 O O . CYS A 1 323 ? -2.603 -11.330 15.713 1.00 90.19 323 CYS A O 1
ATOM 2549 N N . ARG A 1 324 ? -1.195 -9.841 14.777 1.00 90.12 324 ARG A N 1
ATOM 2550 C CA . ARG A 1 324 ? -0.053 -10.150 15.648 1.00 90.12 324 ARG A CA 1
ATOM 2551 C C . ARG A 1 324 ? -0.399 -9.896 17.109 1.00 90.12 324 ARG A C 1
ATOM 2553 O O . ARG A 1 324 ? -0.229 -10.787 17.932 1.00 90.12 324 ARG A O 1
ATOM 2560 N N . ASN A 1 325 ? -0.917 -8.706 17.421 1.00 85.56 325 ASN A N 1
ATOM 2561 C CA . ASN A 1 325 ? -1.285 -8.351 18.790 1.00 85.56 325 ASN A CA 1
ATOM 2562 C C . ASN A 1 325 ? -2.313 -9.329 19.363 1.00 85.56 325 ASN A C 1
ATOM 2564 O O . ASN A 1 325 ? -2.180 -9.758 20.507 1.00 85.56 325 ASN A O 1
ATOM 2568 N N . TYR A 1 326 ? -3.314 -9.706 18.566 1.00 85.88 326 TYR A N 1
ATOM 2569 C CA . TYR A 1 326 ? -4.281 -10.723 18.961 1.00 85.88 326 TYR A CA 1
ATOM 2570 C C . TYR A 1 326 ? -3.614 -12.059 19.274 1.00 85.88 326 TYR A C 1
ATOM 2572 O O . TYR A 1 326 ? -3.869 -12.643 20.321 1.00 85.88 326 TYR A O 1
ATOM 2580 N N . GLN A 1 327 ? -2.733 -12.525 18.392 1.00 84.88 327 GLN A N 1
ATOM 2581 C CA . GLN A 1 327 ? -2.041 -13.796 18.563 1.00 84.88 327 GLN A CA 1
ATOM 2582 C C . GLN A 1 327 ? -1.141 -13.809 19.809 1.00 84.88 327 GLN A C 1
ATOM 2584 O O . GLN A 1 327 ? -1.056 -14.825 20.493 1.00 84.88 327 GLN A O 1
ATOM 2589 N N . GLU A 1 328 ? -0.468 -12.697 20.103 1.00 83.56 328 GLU A N 1
ATOM 2590 C CA . GLU A 1 328 ? 0.472 -12.581 21.224 1.00 83.56 328 GLU A CA 1
ATOM 2591 C C . GLU A 1 328 ? -0.230 -12.351 22.569 1.00 83.56 328 GLU A C 1
ATOM 2593 O O . GLU A 1 328 ? 0.210 -12.872 23.592 1.00 83.56 328 GLU A O 1
ATOM 2598 N N . THR A 1 329 ? -1.316 -11.575 22.585 1.00 82.06 329 THR A N 1
ATOM 2599 C CA . THR A 1 329 ? -1.964 -11.116 23.830 1.00 82.06 329 THR A CA 1
ATOM 2600 C C . THR A 1 329 ? -3.331 -11.746 24.090 1.00 82.06 329 THR A C 1
ATOM 2602 O O . THR A 1 329 ? -3.869 -11.614 25.187 1.00 82.06 329 THR A O 1
ATOM 2605 N N . GLY A 1 330 ? -3.934 -12.382 23.083 1.00 79.81 330 GLY A N 1
ATOM 2606 C CA . GLY A 1 330 ? -5.332 -12.820 23.101 1.00 79.81 330 GLY A CA 1
ATOM 2607 C C . GLY A 1 330 ? -6.348 -11.671 23.062 1.00 79.81 330 GLY A C 1
ATOM 2608 O O . GLY A 1 330 ? -7.542 -11.912 23.230 1.00 79.81 330 GLY A O 1
ATOM 2609 N N . SER A 1 331 ? -5.899 -10.426 22.869 1.00 77.88 331 SER A N 1
ATOM 2610 C CA . SER A 1 331 ? -6.735 -9.224 22.927 1.00 77.88 331 SER A CA 1
ATOM 2611 C C . SER A 1 331 ? -6.676 -8.412 21.632 1.00 77.88 331 SER A C 1
ATOM 2613 O O . SER A 1 331 ? -5.638 -8.330 20.970 1.00 77.88 331 SER A O 1
ATOM 2615 N N . LEU A 1 332 ? -7.804 -7.800 21.265 1.00 80.25 332 LEU A N 1
ATOM 2616 C CA . LEU A 1 332 ? -7.890 -6.838 20.165 1.00 80.25 332 LEU A CA 1
ATOM 2617 C C . LEU A 1 332 ? -7.864 -5.414 20.724 1.00 80.25 332 LEU A C 1
ATOM 2619 O O . LEU A 1 332 ? -8.373 -5.153 21.815 1.00 80.25 332 LEU A O 1
ATOM 2623 N N . HIS A 1 333 ? -7.276 -4.486 19.968 1.00 80.06 333 HIS A N 1
ATOM 2624 C CA . HIS A 1 333 ? -7.391 -3.059 20.284 1.00 80.06 333 HIS A CA 1
ATOM 2625 C C . HIS A 1 333 ? -8.837 -2.583 20.094 1.00 80.06 333 HIS A C 1
ATOM 2627 O O . HIS A 1 333 ? -9.631 -3.236 19.421 1.00 80.06 333 HIS A O 1
ATOM 2633 N N . ASP A 1 334 ? -9.156 -1.405 20.622 1.00 75.38 334 ASP A N 1
ATOM 2634 C CA . ASP A 1 334 ? -10.406 -0.718 20.299 1.00 75.38 334 ASP A CA 1
ATOM 2635 C C . ASP A 1 334 ? -10.514 -0.508 18.766 1.00 75.38 334 ASP A C 1
ATOM 2637 O O . ASP A 1 334 ? -9.584 0.063 18.171 1.00 75.38 334 ASP A O 1
ATOM 2641 N N . PRO A 1 335 ? -11.597 -0.968 18.105 1.00 76.38 335 PRO A N 1
ATOM 2642 C CA . PRO A 1 335 ? -11.791 -0.801 16.665 1.00 76.38 335 PRO A CA 1
ATOM 2643 C C . PRO A 1 335 ? -11.750 0.663 16.231 1.00 76.38 335 PRO A C 1
ATOM 2645 O O . PRO A 1 335 ? -11.250 0.932 15.141 1.00 76.38 335 PRO A O 1
ATOM 2648 N N . HIS A 1 336 ? -12.169 1.625 17.067 1.00 73.94 336 HIS A N 1
ATOM 2649 C CA . HIS A 1 336 ? -12.098 3.053 16.733 1.00 73.94 336 HIS A CA 1
ATOM 2650 C C . HIS A 1 336 ? -10.679 3.485 16.396 1.00 73.94 336 HIS A C 1
ATOM 2652 O O . HIS A 1 336 ? -10.465 4.283 15.483 1.00 73.94 336 HIS A O 1
ATOM 2658 N N . ILE A 1 337 ? -9.688 2.944 17.106 1.00 80.00 337 ILE A N 1
ATOM 2659 C CA . ILE A 1 337 ? -8.283 3.278 16.879 1.00 80.00 337 ILE A CA 1
ATOM 2660 C C . ILE A 1 337 ? -7.845 2.776 15.501 1.00 80.00 337 ILE A C 1
ATOM 2662 O O . ILE A 1 337 ? -7.172 3.505 14.769 1.00 80.00 337 ILE A O 1
ATOM 2666 N N . ILE A 1 338 ? -8.212 1.547 15.134 1.00 85.12 338 ILE A N 1
ATOM 2667 C CA . ILE A 1 338 ? -7.801 0.942 13.862 1.00 85.12 338 ILE A CA 1
ATOM 2668 C C . ILE A 1 338 ? -8.571 1.547 12.689 1.00 85.12 338 ILE A C 1
ATOM 2670 O O . ILE A 1 338 ? -7.949 1.948 11.707 1.00 85.12 338 ILE A O 1
ATOM 2674 N N . ILE A 1 339 ? -9.887 1.714 12.819 1.00 80.81 339 ILE A N 1
ATOM 2675 C CA . ILE A 1 339 ? -10.734 2.386 11.829 1.00 80.81 339 ILE A CA 1
ATOM 2676 C C . ILE A 1 339 ? -10.232 3.810 11.601 1.00 80.81 339 ILE A C 1
ATOM 2678 O O . ILE A 1 339 ? -10.016 4.206 10.460 1.00 80.81 339 ILE A O 1
ATOM 2682 N N . SER A 1 340 ? -9.957 4.570 12.666 1.00 81.25 340 SER A N 1
ATOM 2683 C CA . SER A 1 340 ? -9.397 5.919 12.544 1.00 81.25 340 SER A CA 1
ATOM 2684 C C . SER A 1 340 ? -8.063 5.907 11.797 1.00 81.25 340 SER A C 1
ATOM 2686 O O . SER A 1 340 ? -7.848 6.732 10.909 1.00 81.25 340 SER A O 1
ATOM 2688 N N . LYS A 1 341 ? -7.169 4.947 12.080 1.00 87.06 341 LYS A N 1
ATOM 2689 C CA . LYS A 1 341 ? -5.911 4.792 11.332 1.00 87.06 341 LYS A CA 1
ATOM 2690 C C . LYS A 1 341 ? -6.156 4.500 9.848 1.00 87.06 341 LYS A C 1
ATOM 2692 O O . LYS A 1 341 ? -5.528 5.162 9.029 1.00 87.06 341 LYS A O 1
ATOM 2697 N N . LEU A 1 342 ? -7.066 3.586 9.505 1.00 87.00 342 LEU A N 1
ATOM 2698 C CA . LEU A 1 342 ? -7.405 3.251 8.116 1.00 87.00 342 LEU A CA 1
ATOM 2699 C C . LEU A 1 342 ? -8.045 4.431 7.378 1.00 87.00 342 LEU A C 1
ATOM 2701 O O . LEU A 1 342 ? -7.601 4.796 6.294 1.00 87.00 342 LEU A O 1
ATOM 2705 N N . VAL A 1 343 ? -9.025 5.099 7.987 1.00 85.06 343 VAL A N 1
ATOM 2706 C CA . VAL A 1 343 ? -9.674 6.292 7.421 1.00 85.06 343 VAL A CA 1
ATOM 2707 C C . VAL A 1 343 ? -8.666 7.428 7.233 1.00 85.06 343 VAL A C 1
ATOM 2709 O O . VAL A 1 343 ? -8.725 8.153 6.243 1.00 85.06 343 VAL A O 1
ATOM 2712 N N . ASN A 1 344 ? -7.690 7.573 8.133 1.00 84.69 344 ASN A N 1
ATOM 2713 C CA . 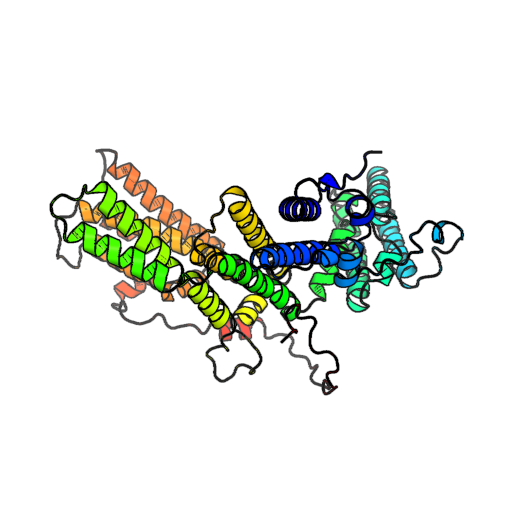ASN A 1 344 ? -6.616 8.551 7.969 1.00 84.69 344 ASN A CA 1
ATOM 2714 C C . ASN A 1 344 ? -5.685 8.243 6.781 1.00 84.69 344 ASN A C 1
ATOM 2716 O O . ASN A 1 344 ? -5.022 9.167 6.318 1.00 84.69 344 ASN A O 1
ATOM 2720 N N . LEU A 1 345 ? -5.643 7.010 6.257 1.00 86.56 345 LEU A N 1
ATOM 2721 C CA . LEU A 1 345 ? -4.913 6.692 5.018 1.00 86.56 345 LEU A CA 1
ATOM 2722 C C . LEU A 1 345 ? -5.629 7.207 3.763 1.00 86.56 345 LEU A C 1
ATOM 2724 O O . LEU A 1 345 ? -4.983 7.397 2.739 1.00 86.56 345 LEU A O 1
ATOM 2728 N N . LEU A 1 346 ? -6.940 7.461 3.844 1.00 84.62 346 LEU A N 1
ATOM 2729 C CA . LEU A 1 346 ? -7.733 8.046 2.755 1.00 84.62 346 LEU A CA 1
ATOM 2730 C C . LEU A 1 346 ? -7.574 9.568 2.649 1.00 84.62 346 LEU A C 1
ATOM 2732 O O . LEU A 1 346 ? -8.135 10.199 1.756 1.00 84.62 346 LEU A O 1
ATOM 2736 N N . LYS A 1 347 ? -6.841 10.172 3.583 1.00 79.75 347 LYS A N 1
ATOM 2737 C CA . LYS A 1 347 ? -6.549 11.602 3.596 1.00 79.75 347 LYS A CA 1
ATOM 2738 C C . LYS A 1 347 ? -5.307 11.847 2.739 1.00 79.75 347 LYS A C 1
ATOM 2740 O O . LYS A 1 347 ? -4.286 11.194 2.951 1.00 79.75 347 LYS A O 1
ATOM 2745 N N . THR A 1 348 ? -5.379 12.779 1.784 1.00 65.75 348 THR A N 1
ATOM 2746 C CA . THR A 1 348 ? -4.218 13.191 0.968 1.00 65.75 348 THR A CA 1
ATOM 2747 C C . THR A 1 348 ? -3.051 13.569 1.875 1.00 65.75 348 THR A C 1
ATOM 2749 O O . THR A 1 348 ? -3.268 14.070 2.982 1.00 65.75 348 THR A O 1
ATOM 2752 N N . ARG A 1 349 ? -1.803 13.357 1.444 1.00 62.44 349 ARG A N 1
ATOM 2753 C CA . ARG A 1 349 ? -0.634 13.707 2.272 1.00 62.44 349 ARG A CA 1
ATOM 2754 C C . ARG A 1 349 ? -0.633 15.190 2.653 1.00 62.44 349 ARG A C 1
ATOM 2756 O O . ARG A 1 349 ? -0.275 15.534 3.777 1.00 62.44 349 ARG A O 1
ATOM 2763 N N . GLU A 1 350 ? -1.133 16.027 1.751 1.00 59.03 350 GLU A N 1
ATOM 2764 C CA . GLU A 1 350 ? -1.414 17.444 1.976 1.00 59.03 350 GLU A CA 1
ATOM 2765 C C . GLU A 1 350 ? -2.431 17.641 3.102 1.00 59.03 350 GLU A C 1
ATOM 2767 O O . GLU A 1 350 ? -2.128 18.325 4.076 1.00 59.03 350 GLU A O 1
ATOM 2772 N N . SER A 1 351 ? -3.581 16.962 3.075 1.00 60.53 351 SER A N 1
ATOM 2773 C CA . SER A 1 351 ? -4.570 17.044 4.160 1.00 60.53 351 SER A CA 1
ATOM 2774 C C . SER A 1 351 ? -4.070 16.446 5.485 1.00 60.53 351 SER A C 1
ATOM 2776 O O . SER A 1 351 ? -4.412 16.946 6.554 1.00 60.53 351 SER A O 1
ATOM 2778 N N . ALA A 1 352 ? -3.204 15.428 5.462 1.00 63.41 352 ALA A N 1
ATOM 2779 C CA . ALA A 1 352 ? -2.602 14.851 6.664 1.00 63.41 352 ALA A CA 1
ATOM 2780 C C . ALA A 1 352 ? -1.565 15.791 7.302 1.00 63.41 352 ALA A C 1
ATOM 2782 O O . ALA A 1 352 ? -1.552 15.947 8.527 1.00 63.41 352 ALA A O 1
ATOM 2783 N N . THR A 1 353 ? -0.717 16.439 6.493 1.00 69.06 353 THR A N 1
ATOM 2784 C CA . THR A 1 353 ? 0.191 17.502 6.952 1.00 69.06 353 THR A CA 1
ATOM 2785 C C . THR A 1 353 ? -0.611 18.683 7.482 1.00 69.06 353 THR A C 1
ATOM 2787 O O . THR A 1 353 ? -0.340 19.153 8.583 1.00 69.06 353 THR A O 1
ATOM 2790 N N . THR A 1 354 ? -1.658 19.087 6.767 1.00 73.44 354 THR A N 1
ATOM 2791 C CA . THR A 1 354 ? -2.563 20.168 7.162 1.00 73.44 354 THR A CA 1
ATOM 2792 C C . THR A 1 354 ? -3.220 19.894 8.512 1.00 73.44 354 THR A C 1
ATOM 2794 O O . THR A 1 354 ? -3.122 20.710 9.427 1.00 73.44 354 THR A O 1
ATOM 2797 N N . LEU A 1 355 ? -3.821 18.714 8.690 1.00 73.62 355 LEU A N 1
ATOM 2798 C CA . LEU A 1 355 ? -4.443 18.307 9.950 1.00 73.62 355 LEU A CA 1
ATOM 2799 C C . LEU A 1 355 ? -3.430 18.204 11.092 1.00 73.62 355 LEU A C 1
ATOM 2801 O O . LEU A 1 355 ? -3.757 18.571 12.220 1.00 73.62 355 LEU A O 1
ATOM 2805 N N . ARG A 1 356 ? -2.210 17.723 10.820 1.00 78.56 356 ARG A N 1
ATOM 2806 C CA . ARG A 1 356 ? -1.138 17.656 11.821 1.00 78.56 356 ARG A CA 1
ATOM 2807 C C . ARG A 1 356 ? -0.708 19.052 12.259 1.00 78.56 356 ARG A C 1
ATOM 2809 O O . ARG A 1 356 ? -0.698 19.315 13.454 1.00 78.56 356 ARG A O 1
ATOM 2816 N N . CYS A 1 357 ? -0.406 19.938 11.311 1.00 83.06 357 CYS A N 1
ATOM 2817 C CA . CYS A 1 357 ? -0.028 21.323 11.582 1.00 83.06 357 CYS A CA 1
ATOM 2818 C C . CYS A 1 357 ? -1.133 22.058 12.349 1.00 83.06 357 CYS A C 1
ATOM 2820 O O . CYS A 1 357 ? -0.852 22.657 13.384 1.00 83.06 357 CYS A O 1
ATOM 2822 N N . ARG A 1 358 ? -2.392 21.923 11.914 1.00 88.31 358 ARG A N 1
ATOM 2823 C CA . ARG A 1 358 ? -3.566 22.461 12.615 1.00 88.31 358 ARG A CA 1
ATOM 2824 C C . ARG A 1 358 ? -3.653 21.953 14.049 1.00 88.31 358 ARG A C 1
ATOM 2826 O O . ARG A 1 358 ? -3.792 22.749 14.972 1.00 88.31 358 ARG A O 1
ATOM 2833 N N . ARG A 1 359 ? -3.557 20.636 14.248 1.00 87.06 359 ARG A N 1
ATOM 2834 C CA . ARG A 1 359 ? -3.617 20.026 15.581 1.00 87.06 359 ARG A CA 1
ATOM 2835 C C . ARG A 1 359 ? -2.498 20.540 16.486 1.00 87.06 359 ARG A C 1
ATOM 2837 O O . ARG A 1 359 ? -2.785 20.912 17.615 1.00 87.06 359 ARG A O 1
ATOM 2844 N N . SER A 1 360 ? -1.268 20.635 15.983 1.00 87.81 360 SER A N 1
ATOM 2845 C CA . SER A 1 360 ? -0.144 21.201 16.738 1.00 87.81 360 SER A CA 1
ATOM 2846 C C . SER A 1 360 ? -0.372 22.667 17.123 1.00 87.81 360 SER A C 1
ATOM 2848 O O . SER A 1 360 ? -0.049 23.053 18.243 1.00 87.81 360 SER A O 1
ATOM 2850 N N . CYS A 1 361 ? -0.963 23.480 16.240 1.00 90.81 361 CYS A N 1
ATOM 2851 C CA . CYS A 1 361 ? -1.338 24.860 16.561 1.00 90.81 361 CYS A CA 1
ATOM 2852 C C . CYS A 1 361 ? -2.388 24.935 17.681 1.00 90.81 361 CYS A C 1
ATOM 2854 O O . CYS A 1 361 ? -2.226 25.728 18.607 1.00 90.81 361 CYS A O 1
ATOM 2856 N N . ILE A 1 362 ? -3.434 24.101 17.611 1.00 92.31 362 ILE A N 1
ATOM 2857 C CA . ILE A 1 362 ? -4.493 24.020 18.632 1.00 92.31 362 ILE A CA 1
ATOM 2858 C C . ILE A 1 362 ? -3.906 23.579 19.974 1.00 92.31 362 ILE A C 1
ATOM 2860 O O . ILE A 1 362 ? -4.166 24.210 20.991 1.00 92.31 362 ILE A O 1
ATOM 2864 N N . GLU A 1 363 ? -3.084 22.527 19.982 1.00 91.94 363 GLU A N 1
ATOM 2865 C CA . GLU A 1 363 ? -2.469 21.994 21.202 1.00 91.94 363 GLU A CA 1
ATOM 2866 C C . GLU A 1 363 ? -1.549 23.023 21.877 1.00 91.94 363 GLU A C 1
ATOM 2868 O O . GLU A 1 363 ? -1.632 23.198 23.093 1.00 91.94 363 GLU A O 1
ATOM 2873 N N . ALA A 1 364 ? -0.726 23.739 21.104 1.00 92.81 364 ALA A N 1
ATOM 2874 C CA . ALA A 1 364 ? 0.134 24.807 21.618 1.00 92.81 364 ALA A CA 1
ATOM 2875 C C . ALA A 1 364 ? -0.687 25.962 22.220 1.00 92.81 364 ALA A C 1
ATOM 2877 O O . ALA A 1 364 ? -0.421 26.416 23.332 1.00 92.81 364 ALA A O 1
ATOM 2878 N N . LEU A 1 365 ? -1.732 26.417 21.520 1.00 94.12 365 LEU A N 1
ATOM 2879 C CA . LEU A 1 365 ? -2.588 27.496 22.010 1.00 94.12 365 LEU A CA 1
ATOM 2880 C C . LEU A 1 365 ? -3.395 27.081 23.251 1.00 94.12 365 LEU A C 1
ATOM 2882 O O . LEU A 1 365 ? -3.508 27.859 24.196 1.00 94.12 365 LEU A O 1
ATOM 2886 N N . ALA A 1 366 ? -3.920 25.855 23.284 1.00 93.31 366 ALA A N 1
ATOM 2887 C CA . ALA A 1 366 ? -4.668 25.329 24.423 1.00 93.31 366 ALA A CA 1
ATOM 2888 C C . ALA A 1 366 ? -3.811 25.254 25.696 1.00 93.31 366 ALA A C 1
ATOM 2890 O O . ALA A 1 366 ? -4.292 25.580 26.785 1.00 93.31 366 ALA A O 1
ATOM 2891 N N . GLN A 1 367 ? -2.534 24.874 25.572 1.00 92.69 367 GLN A N 1
ATOM 2892 C CA . GLN A 1 367 ? -1.586 24.871 26.693 1.00 92.69 367 GLN A CA 1
ATOM 2893 C C . GLN A 1 367 ? -1.356 26.283 27.240 1.00 92.69 367 GLN A C 1
ATOM 2895 O O . GLN A 1 367 ? -1.483 26.505 28.445 1.00 92.69 367 GLN A O 1
ATOM 2900 N N . VAL A 1 368 ? -1.123 27.253 26.356 1.00 92.06 368 VAL A N 1
ATOM 2901 C CA . VAL A 1 368 ? -0.962 28.665 26.721 1.00 92.06 368 VAL A CA 1
ATOM 2902 C C . VAL A 1 368 ? -2.219 29.224 27.397 1.00 92.06 368 VAL A C 1
ATOM 2904 O O . VAL A 1 368 ? -2.132 29.826 28.468 1.00 92.06 368 VAL A O 1
ATOM 2907 N N . VAL A 1 369 ? -3.405 28.987 26.825 1.00 92.44 369 VAL A N 1
ATOM 2908 C CA . VAL A 1 369 ? -4.693 29.411 27.405 1.00 92.44 369 VAL A CA 1
ATOM 2909 C C . VAL A 1 369 ? -4.884 28.826 28.801 1.00 92.44 369 VAL A C 1
ATOM 2911 O O . VAL A 1 369 ? -5.331 29.535 29.708 1.00 92.44 369 VAL A O 1
ATOM 2914 N N . LYS A 1 370 ? -4.536 27.548 28.991 1.00 92.25 370 LYS A N 1
ATOM 2915 C CA . LYS A 1 370 ? -4.616 26.872 30.288 1.00 92.25 370 LYS A CA 1
ATOM 2916 C C . LYS A 1 370 ? -3.706 27.537 31.322 1.00 92.25 370 LYS A C 1
ATOM 2918 O O . LYS A 1 370 ? -4.182 27.804 32.422 1.00 92.25 370 LYS A O 1
ATOM 2923 N N . LEU A 1 371 ? -2.454 27.838 30.970 1.00 89.62 371 LEU A N 1
ATOM 2924 C CA . LEU A 1 371 ? -1.499 28.506 31.864 1.00 89.62 371 LEU A CA 1
ATOM 2925 C C . LEU A 1 371 ? -2.013 29.875 32.319 1.00 89.62 371 LEU A C 1
ATOM 2927 O O . LEU A 1 371 ? -2.130 30.120 33.518 1.00 89.62 371 LEU A O 1
ATOM 2931 N N . TYR A 1 372 ? -2.409 30.743 31.385 1.00 89.62 372 TYR A N 1
ATOM 2932 C CA . TYR A 1 372 ? -2.924 32.064 31.754 1.00 89.62 372 TYR A CA 1
ATOM 2933 C C . TYR A 1 372 ? -4.244 31.987 32.534 1.00 89.62 372 TYR A C 1
ATOM 2935 O O . TYR A 1 372 ? -4.431 32.739 33.487 1.00 89.62 372 TYR A O 1
ATOM 2943 N N . SER A 1 373 ? -5.142 31.055 32.194 1.00 87.94 373 SER A N 1
ATOM 2944 C CA . SER A 1 373 ? -6.428 30.897 32.895 1.00 87.94 373 SER A CA 1
ATOM 2945 C C . SER A 1 373 ? -6.283 30.408 34.338 1.00 87.94 373 SER A C 1
ATOM 2947 O O . SER A 1 373 ? -7.177 30.644 35.142 1.00 87.94 373 SER A O 1
ATOM 2949 N N . GLN A 1 374 ? -5.192 29.716 34.676 1.00 87.00 374 GLN A N 1
ATOM 2950 C CA . GLN A 1 374 ? -4.913 29.281 36.049 1.00 87.00 374 GLN A CA 1
ATOM 2951 C C . GLN A 1 374 ? -4.435 30.429 36.951 1.00 87.00 374 GLN A C 1
ATOM 2953 O O . GLN A 1 374 ? -4.548 30.324 38.170 1.00 87.00 374 GLN A O 1
ATOM 2958 N N . HIS A 1 375 ? -3.910 31.509 36.365 1.00 76.25 375 HIS A N 1
ATOM 2959 C CA . HIS A 1 375 ? -3.278 32.612 37.094 1.00 76.25 375 HIS A CA 1
ATOM 2960 C C . HIS A 1 375 ? -4.041 33.936 37.012 1.00 76.25 375 HIS A C 1
ATOM 2962 O O . HIS A 1 375 ? -3.925 34.761 37.918 1.00 76.25 375 HIS A O 1
ATOM 2968 N N . ALA A 1 376 ? -4.836 34.147 35.966 1.00 70.81 376 ALA A N 1
ATOM 2969 C CA . ALA A 1 376 ? -5.792 35.238 35.932 1.00 70.81 376 ALA A CA 1
ATOM 2970 C C . ALA A 1 376 ? -6.960 34.887 36.866 1.00 70.81 376 ALA A C 1
ATOM 2972 O O . ALA A 1 376 ? -7.709 33.944 36.603 1.00 70.81 376 ALA A O 1
ATOM 2973 N N . ALA A 1 377 ? -7.131 35.645 37.957 1.00 60.94 377 ALA A N 1
ATOM 2974 C CA . ALA A 1 377 ? -8.413 35.678 38.660 1.00 60.94 377 ALA A CA 1
ATOM 2975 C C . ALA A 1 377 ? -9.497 35.928 37.608 1.00 60.94 377 ALA A C 1
ATOM 2977 O O . ALA A 1 377 ? -9.259 36.749 36.729 1.00 60.94 377 ALA A O 1
ATOM 2978 N N . SER A 1 378 ? -10.611 35.191 37.659 1.00 63.22 378 SER A N 1
ATOM 2979 C CA . SER A 1 378 ? -11.679 35.173 36.649 1.00 63.22 378 SER A CA 1
ATOM 2980 C C . SER A 1 378 ? -12.077 36.581 36.194 1.00 63.22 378 SER A C 1
ATOM 2982 O O . SER A 1 378 ? -12.990 37.193 36.747 1.00 63.22 378 SER A O 1
ATOM 2984 N N . SER A 1 379 ? -11.353 37.099 35.209 1.00 62.34 379 SER A N 1
ATOM 2985 C CA . SER A 1 379 ? -11.530 38.433 34.676 1.00 62.34 379 SER A CA 1
ATOM 2986 C C . SER A 1 379 ? -12.711 38.362 33.734 1.00 62.34 379 SER A C 1
ATOM 2988 O O . SER A 1 379 ? -12.742 37.549 32.807 1.00 62.34 379 SER A O 1
ATOM 2990 N N . THR A 1 380 ? -13.725 39.165 34.025 1.00 70.88 380 THR A N 1
ATOM 2991 C CA . THR A 1 380 ? -14.890 39.342 33.161 1.00 70.88 380 THR A CA 1
ATOM 2992 C C . THR A 1 380 ? -14.689 40.497 32.184 1.00 70.88 380 THR A C 1
ATOM 2994 O O . THR A 1 380 ? -15.638 40.854 31.490 1.00 70.88 380 THR A O 1
ATOM 2997 N N . ASP A 1 381 ? -13.498 41.111 32.146 1.00 77.44 381 ASP A N 1
ATOM 2998 C CA . ASP A 1 381 ? -13.192 42.171 31.188 1.00 77.44 381 ASP A CA 1
ATOM 2999 C C . ASP A 1 381 ? -13.120 41.565 29.775 1.00 77.44 381 ASP A C 1
ATOM 3001 O O . ASP A 1 381 ? -12.261 40.718 29.512 1.00 77.44 381 ASP A O 1
ATOM 3005 N N . PRO A 1 382 ? -14.010 41.962 28.849 1.00 72.88 382 PRO A N 1
ATOM 3006 C CA . PRO A 1 382 ? -13.992 41.459 27.479 1.00 72.88 382 PRO A CA 1
ATOM 3007 C C . PRO A 1 382 ? -12.714 41.829 26.710 1.00 72.88 382 PRO A C 1
ATOM 3009 O O . PRO A 1 382 ? -12.447 41.199 25.688 1.00 72.88 382 PRO A O 1
ATOM 3012 N N . ASN A 1 383 ? -11.934 42.805 27.191 1.00 77.56 383 ASN A N 1
ATOM 3013 C CA . ASN A 1 383 ? -10.652 43.209 26.606 1.00 77.56 383 ASN A CA 1
ATOM 3014 C C . ASN A 1 383 ? -9.450 42.470 27.214 1.00 77.56 383 ASN A C 1
ATOM 3016 O O . ASN A 1 383 ? -8.302 42.772 26.879 1.00 77.56 383 ASN A O 1
ATOM 3020 N N . ASP A 1 384 ? -9.683 41.518 28.122 1.00 83.06 384 ASP A N 1
ATOM 3021 C CA . ASP A 1 384 ? -8.613 40.702 28.679 1.00 83.06 384 ASP A CA 1
ATOM 3022 C C . ASP A 1 384 ? -7.969 39.855 27.559 1.00 83.06 384 ASP A C 1
ATOM 3024 O O . ASP A 1 384 ? -8.658 39.081 26.880 1.00 83.06 384 ASP A O 1
ATOM 3028 N N . PRO A 1 385 ? -6.642 39.931 27.348 1.00 82.31 385 PRO A N 1
ATOM 3029 C CA . PRO A 1 385 ? -5.959 39.127 26.337 1.00 82.31 385 PRO A CA 1
ATOM 3030 C C . PRO A 1 385 ? -6.185 37.612 26.477 1.00 82.31 385 PRO A C 1
ATOM 3032 O O . PRO A 1 385 ? -6.127 36.887 25.483 1.00 82.31 385 PRO A O 1
ATOM 3035 N N . VAL A 1 386 ? -6.491 37.113 27.680 1.00 86.38 386 VAL A N 1
ATOM 3036 C CA . VAL A 1 386 ? -6.855 35.706 27.909 1.00 86.38 386 VAL A CA 1
ATOM 3037 C C . VAL A 1 386 ? -8.203 35.363 27.267 1.00 86.38 386 VAL A C 1
ATOM 3039 O O . VAL A 1 386 ? -8.359 34.262 26.734 1.00 86.38 386 VAL A O 1
ATOM 3042 N N . VAL A 1 387 ? -9.164 36.294 27.258 1.00 87.06 387 VAL A N 1
ATOM 3043 C CA . VAL A 1 387 ? -10.441 36.139 26.537 1.00 87.06 387 VAL A CA 1
ATOM 3044 C C . VAL A 1 387 ? -10.181 36.058 25.034 1.00 87.06 387 VAL A C 1
ATOM 3046 O O . VAL A 1 387 ? -10.717 35.172 24.370 1.00 87.06 387 VAL A O 1
ATOM 3049 N N . HIS A 1 388 ? -9.291 36.893 24.496 1.00 86.25 388 HIS A N 1
ATOM 3050 C CA . HIS A 1 388 ? -8.932 36.852 23.076 1.00 86.25 388 HIS A CA 1
ATOM 3051 C C . HIS A 1 388 ? -8.189 35.568 22.668 1.00 86.25 388 HIS A C 1
ATOM 3053 O O . HIS A 1 388 ? -8.479 35.002 21.613 1.00 86.25 388 HIS A O 1
ATOM 3059 N N . LEU A 1 389 ? -7.293 35.048 23.515 1.00 89.62 389 LEU A N 1
ATOM 3060 C CA . LEU A 1 389 ? -6.654 33.743 23.301 1.00 89.62 389 LEU A CA 1
ATOM 3061 C C . LEU A 1 389 ? -7.678 32.593 23.315 1.00 89.62 389 LEU A C 1
ATOM 3063 O O . LEU A 1 389 ? -7.598 31.696 22.476 1.00 89.62 389 LEU A O 1
ATOM 3067 N N . LYS A 1 390 ? -8.669 32.633 24.219 1.00 89.88 390 LYS A N 1
ATOM 3068 C CA . LYS A 1 390 ? -9.781 31.662 24.252 1.00 89.88 390 LYS A CA 1
ATOM 3069 C C . LYS A 1 390 ? -10.644 31.733 22.996 1.00 89.88 390 LYS A C 1
ATOM 3071 O O . LYS A 1 390 ? -10.981 30.689 22.450 1.00 89.88 390 LYS A O 1
ATOM 3076 N N . LYS A 1 391 ? -10.960 32.939 22.514 1.00 87.56 391 LYS A N 1
ATOM 3077 C CA . LYS A 1 391 ? -11.677 33.128 21.245 1.00 87.56 391 LYS A CA 1
ATOM 3078 C C . LYS A 1 391 ? -10.890 32.539 20.072 1.00 87.56 391 LYS A C 1
ATOM 3080 O O . LYS A 1 391 ? -11.453 31.790 19.284 1.00 87.56 391 LYS A O 1
ATOM 3085 N N . LEU A 1 392 ? -9.580 32.810 19.990 1.00 88.12 392 LEU A N 1
ATOM 3086 C CA . LEU A 1 392 ? -8.719 32.237 18.946 1.00 88.12 392 LEU A CA 1
ATOM 3087 C C . LEU A 1 392 ? -8.714 30.705 18.993 1.00 88.12 392 LEU A C 1
ATOM 3089 O O . LEU A 1 392 ? -8.793 30.060 17.951 1.00 88.12 392 LEU A O 1
ATOM 3093 N N . LEU A 1 393 ? -8.663 30.113 20.187 1.00 90.19 393 LEU A N 1
ATOM 3094 C CA . LEU A 1 393 ? -8.757 28.663 20.340 1.00 90.19 393 LEU A CA 1
ATOM 3095 C C . LEU A 1 393 ? -10.113 28.138 19.853 1.00 90.19 393 LEU A C 1
ATOM 3097 O O . LEU A 1 393 ? -10.147 27.222 19.035 1.00 90.19 393 LEU A O 1
ATOM 3101 N N . ALA A 1 394 ? -11.206 28.773 20.277 1.00 85.19 394 ALA A N 1
ATOM 3102 C CA . ALA A 1 394 ? -12.562 28.427 19.859 1.00 85.19 394 ALA A CA 1
ATOM 3103 C C . ALA A 1 394 ? -12.789 28.592 18.346 1.00 85.19 394 ALA A C 1
ATOM 3105 O O . ALA A 1 394 ? -13.627 27.903 17.779 1.00 85.19 394 ALA A O 1
ATOM 3106 N N . PHE A 1 395 ? -12.033 29.459 17.671 1.00 84.38 395 PHE A N 1
ATOM 3107 C CA . PHE A 1 395 ? -12.034 29.558 16.212 1.00 84.38 395 PHE A CA 1
ATOM 3108 C C . PHE A 1 395 ? -11.254 28.427 15.535 1.00 84.38 395 PHE A C 1
ATOM 3110 O O . PHE A 1 395 ? -11.639 27.956 14.465 1.00 84.38 395 PHE A O 1
ATOM 3117 N N . LEU A 1 396 ? -10.144 27.987 16.130 1.00 84.62 396 LEU A N 1
ATOM 3118 C CA . LEU A 1 396 ? -9.304 26.939 15.554 1.00 84.62 396 LEU A CA 1
ATOM 3119 C C . LEU A 1 396 ? -9.858 25.528 15.808 1.00 84.62 396 LEU A C 1
ATOM 3121 O O . LEU A 1 396 ? -9.602 24.643 14.993 1.00 84.62 396 LEU A O 1
ATOM 3125 N N . GLU A 1 397 ? -10.614 25.293 16.880 1.00 81.88 397 GLU A N 1
ATOM 3126 C CA . GLU A 1 397 ? -11.160 23.973 17.243 1.00 81.88 397 GLU A CA 1
ATOM 3127 C C . GLU A 1 397 ? -12.191 23.374 16.255 1.00 81.88 397 GLU A C 1
ATOM 3129 O O . GLU A 1 397 ? -12.053 22.181 15.939 1.00 81.88 397 GLU A O 1
ATOM 3134 N N . PRO A 1 398 ? -13.169 24.133 15.715 1.00 75.94 398 PRO A N 1
ATOM 3135 C CA . PRO A 1 398 ? -14.183 23.633 14.786 1.00 75.94 398 PRO A CA 1
ATOM 3136 C C . PRO A 1 398 ? -13.587 23.077 13.494 1.00 75.94 398 PRO A C 1
ATOM 3138 O O . PRO A 1 398 ? -12.534 23.525 13.031 1.00 75.94 398 PRO A O 1
ATOM 3141 N N . PHE A 1 399 ? -14.256 22.097 12.885 1.00 57.75 399 PHE A N 1
ATOM 3142 C CA . PHE A 1 399 ? -13.779 21.441 11.661 1.00 57.75 399 PHE A CA 1
ATOM 3143 C C . PHE A 1 399 ? -13.650 22.425 10.489 1.00 57.75 399 PHE A C 1
ATOM 3145 O O . PHE A 1 399 ? -12.765 22.279 9.652 1.00 57.75 399 PHE A O 1
ATOM 3152 N N . GLU A 1 400 ? -14.473 23.466 10.470 1.00 63.41 400 GLU A N 1
ATOM 3153 C CA . GLU A 1 400 ? -14.523 24.521 9.464 1.00 63.41 400 GLU A CA 1
ATOM 3154 C C . GLU A 1 400 ? -13.196 25.290 9.368 1.00 63.41 400 GLU A C 1
ATOM 3156 O O . GLU A 1 400 ? -12.804 25.726 8.285 1.00 63.41 400 GLU A O 1
ATOM 3161 N N . SER A 1 401 ? -12.432 25.372 10.465 1.00 72.62 401 SER A N 1
ATOM 3162 C CA . SER A 1 401 ? -11.086 25.952 10.454 1.00 72.62 401 SER A CA 1
ATOM 3163 C C . SER A 1 401 ? -10.090 25.104 9.653 1.00 72.62 401 SER A C 1
ATOM 3165 O O . SER A 1 401 ? -9.045 25.600 9.244 1.00 72.62 401 SER A O 1
ATOM 3167 N N . ALA A 1 402 ? -10.388 23.832 9.359 1.00 68.12 402 ALA A N 1
ATOM 3168 C CA . ALA A 1 402 ? -9.548 23.013 8.489 1.00 68.12 402 ALA A CA 1
ATOM 3169 C C . ALA A 1 402 ? -9.472 23.583 7.067 1.00 68.12 402 ALA A C 1
ATOM 3171 O O . ALA A 1 402 ? -8.432 23.439 6.432 1.00 68.12 402 ALA A O 1
ATOM 3172 N N . HIS A 1 403 ? -10.511 24.278 6.585 1.00 68.19 403 HIS A N 1
ATOM 3173 C CA . HIS A 1 403 ? -10.475 24.958 5.286 1.00 68.19 403 HIS A CA 1
ATOM 3174 C C . HIS A 1 403 ? -9.406 26.048 5.235 1.00 68.19 403 HIS A C 1
ATOM 3176 O O . HIS A 1 403 ? -8.710 26.165 4.231 1.00 68.19 403 HIS A O 1
ATOM 3182 N N . PHE A 1 404 ? -9.224 26.780 6.338 1.00 76.56 404 PHE A N 1
ATOM 3183 C CA . PHE A 1 404 ? -8.170 27.781 6.463 1.00 76.56 404 PHE A CA 1
ATOM 3184 C C . PHE A 1 404 ? -6.784 27.156 6.274 1.00 76.56 404 PHE A C 1
ATOM 3186 O O . PHE A 1 404 ? -6.004 27.603 5.439 1.00 76.56 404 PHE A O 1
ATOM 3193 N N . PHE A 1 405 ? -6.497 26.068 6.993 1.00 77.44 405 PHE A N 1
ATOM 3194 C CA . PHE A 1 405 ? -5.218 25.377 6.851 1.00 77.44 405 PHE A CA 1
ATOM 3195 C C . PHE A 1 405 ? -5.087 24.708 5.467 1.00 77.44 405 PHE A C 1
ATOM 3197 O O . PHE A 1 405 ? -4.016 24.754 4.876 1.00 77.44 405 PHE A O 1
ATOM 3204 N N . ASN A 1 406 ? -6.160 24.147 4.902 1.00 72.25 406 ASN A N 1
ATOM 3205 C CA . ASN A 1 406 ? -6.122 23.527 3.570 1.00 72.25 406 ASN A CA 1
ATOM 3206 C C . ASN A 1 406 ? -5.793 24.539 2.454 1.00 72.25 406 ASN A C 1
ATOM 3208 O O . ASN A 1 406 ? -5.276 24.139 1.417 1.00 72.25 406 ASN A O 1
ATOM 3212 N N . ALA A 1 407 ? -6.079 25.830 2.654 1.00 76.31 407 ALA A N 1
ATOM 3213 C CA . ALA A 1 407 ? -5.755 26.889 1.697 1.00 76.31 407 ALA A CA 1
ATOM 3214 C C . ALA A 1 407 ? -4.286 27.357 1.770 1.00 76.31 407 ALA A C 1
ATOM 3216 O O . ALA A 1 407 ? -3.825 28.089 0.892 1.00 76.31 407 ALA A O 1
ATOM 3217 N N . LEU A 1 408 ? -3.536 26.966 2.807 1.00 76.50 408 LEU A N 1
ATOM 3218 C CA . LEU A 1 408 ? -2.148 27.381 2.993 1.00 76.50 408 LEU A CA 1
ATOM 3219 C C . LEU A 1 408 ? -1.176 26.434 2.263 1.00 76.50 408 LEU A C 1
ATOM 3221 O O . LEU A 1 408 ? -1.278 25.217 2.414 1.00 76.50 408 LEU A O 1
ATOM 3225 N N . PRO A 1 409 ? -0.152 26.959 1.557 1.00 79.69 409 PRO A N 1
ATOM 3226 C CA . PRO A 1 409 ? 0.943 26.139 1.037 1.00 79.69 409 PRO A CA 1
ATOM 3227 C C . PRO A 1 409 ? 1.653 25.346 2.147 1.00 79.69 409 PRO A C 1
ATOM 3229 O O . PRO A 1 409 ? 1.791 25.840 3.270 1.00 79.69 409 PRO A O 1
ATOM 3232 N N . GLU A 1 410 ? 2.183 24.156 1.834 1.00 74.31 410 GLU A N 1
ATOM 3233 C CA . GLU A 1 410 ? 2.788 23.247 2.828 1.00 74.31 410 GLU A CA 1
ATOM 3234 C C . GLU A 1 410 ? 3.900 23.911 3.669 1.00 74.31 410 GLU A C 1
ATOM 3236 O O . GLU A 1 410 ? 3.979 23.710 4.884 1.00 74.31 410 GLU A O 1
ATOM 3241 N N . ASP A 1 411 ? 4.729 24.760 3.057 1.00 77.94 411 ASP A N 1
ATOM 3242 C CA . ASP A 1 411 ? 5.788 25.492 3.764 1.00 77.94 411 ASP A CA 1
ATOM 3243 C C . ASP A 1 411 ? 5.224 26.508 4.764 1.00 77.94 411 ASP A C 1
ATOM 3245 O O . ASP A 1 411 ? 5.754 26.667 5.870 1.00 77.94 411 ASP A O 1
ATOM 3249 N N . ARG A 1 412 ? 4.108 27.162 4.415 1.00 84.25 412 ARG A N 1
ATOM 3250 C CA . ARG A 1 412 ? 3.400 28.065 5.329 1.00 84.25 412 ARG A CA 1
ATOM 3251 C C . ARG A 1 412 ? 2.738 27.293 6.462 1.00 84.25 412 ARG A C 1
ATOM 3253 O O . ARG A 1 412 ? 2.876 27.710 7.606 1.00 84.25 412 ARG A O 1
ATOM 3260 N N . LEU A 1 413 ? 2.133 26.138 6.183 1.00 83.81 413 LEU A N 1
ATOM 3261 C CA . LEU A 1 413 ? 1.565 25.251 7.206 1.00 83.81 413 LEU A CA 1
ATOM 3262 C C . LEU A 1 413 ? 2.597 24.822 8.250 1.00 83.81 413 LEU A C 1
ATOM 3264 O O . LEU A 1 413 ? 2.363 24.941 9.458 1.00 83.81 413 LEU A O 1
ATOM 3268 N N . LYS A 1 414 ? 3.765 24.364 7.790 1.00 83.38 414 LYS A N 1
ATOM 3269 C CA . LYS A 1 414 ? 4.883 23.996 8.667 1.00 83.38 414 LYS A CA 1
ATOM 3270 C C . LYS A 1 414 ? 5.388 25.204 9.453 1.00 83.38 414 LYS A C 1
ATOM 3272 O O . LYS A 1 414 ? 5.626 25.082 10.653 1.00 83.38 414 LYS A O 1
ATOM 3277 N N . SER A 1 415 ? 5.507 26.368 8.811 1.00 89.25 415 SER A N 1
ATOM 3278 C CA . SER A 1 415 ? 5.924 27.608 9.475 1.00 89.25 415 SER A CA 1
ATOM 3279 C C . SER A 1 415 ? 4.947 28.034 10.577 1.00 89.25 415 SER A C 1
ATOM 3281 O O . SER A 1 415 ? 5.389 28.343 11.683 1.00 89.25 415 SER A O 1
ATOM 3283 N N . CYS A 1 416 ? 3.635 27.986 10.325 1.00 89.69 416 CYS A N 1
ATOM 3284 C CA . CYS A 1 416 ? 2.604 28.293 11.319 1.00 89.69 416 CYS A CA 1
ATOM 3285 C C . CYS A 1 416 ? 2.692 27.353 12.528 1.00 89.69 416 CYS A C 1
ATOM 3287 O O . CYS A 1 416 ? 2.768 27.827 13.661 1.00 89.69 416 CYS A O 1
ATOM 3289 N N . ALA A 1 417 ? 2.778 26.038 12.296 1.00 89.00 417 ALA A N 1
ATOM 3290 C CA . ALA A 1 417 ? 2.914 25.052 13.369 1.00 89.00 417 ALA A CA 1
ATOM 3291 C C . ALA A 1 417 ? 4.183 25.273 14.210 1.00 89.00 417 ALA A C 1
ATOM 3293 O O . ALA A 1 417 ? 4.117 25.290 15.440 1.00 89.00 417 ALA A O 1
ATOM 3294 N N . MET A 1 418 ? 5.324 25.517 13.558 1.00 91.00 418 MET A N 1
ATOM 3295 C CA . MET A 1 418 ? 6.590 25.808 14.237 1.00 91.00 418 MET A CA 1
ATOM 3296 C C . MET A 1 418 ? 6.534 27.101 15.056 1.00 91.00 418 MET A C 1
ATOM 3298 O O . MET A 1 418 ? 7.061 27.144 16.166 1.00 91.00 418 MET A O 1
ATOM 3302 N N . ARG A 1 419 ? 5.883 28.153 14.543 1.00 92.44 419 ARG A N 1
ATOM 3303 C CA . ARG A 1 419 ? 5.711 29.417 15.274 1.00 92.44 419 ARG A CA 1
ATOM 3304 C C . ARG A 1 419 ? 4.812 29.244 16.495 1.00 92.44 419 ARG A C 1
ATOM 3306 O O . ARG A 1 419 ? 5.198 29.696 17.565 1.00 92.44 419 ARG A O 1
ATOM 3313 N N . CYS A 1 420 ? 3.677 28.552 16.371 1.00 93.19 420 CYS A N 1
ATOM 3314 C CA . CYS A 1 420 ? 2.813 28.247 17.517 1.00 93.19 420 CYS A CA 1
ATOM 3315 C C . CYS A 1 420 ? 3.565 27.477 18.609 1.00 93.19 420 CYS A C 1
ATOM 3317 O O . CYS A 1 420 ? 3.495 27.851 19.776 1.00 93.19 420 CYS A O 1
ATOM 3319 N N . PHE A 1 421 ? 4.337 26.457 18.224 1.00 92.56 421 PHE A N 1
ATOM 3320 C CA . PHE A 1 421 ? 5.158 25.692 19.162 1.00 92.56 421 PHE A CA 1
ATOM 3321 C C . PHE A 1 421 ? 6.256 26.542 19.819 1.00 92.56 421 PHE A C 1
ATOM 3323 O O . PHE A 1 421 ? 6.516 26.412 21.013 1.00 92.56 421 PHE A O 1
ATOM 3330 N N . SER A 1 422 ? 6.889 27.440 19.056 1.00 91.69 422 SER A N 1
ATOM 3331 C CA . SER A 1 422 ? 7.890 28.370 19.588 1.00 91.69 422 SER A CA 1
ATOM 3332 C C . SER A 1 422 ? 7.290 29.333 20.610 1.00 91.69 422 SER A C 1
ATOM 3334 O O . SER A 1 422 ? 7.946 29.610 21.610 1.00 91.69 422 SER A O 1
ATOM 3336 N N . ILE A 1 423 ? 6.073 29.837 20.372 1.00 93.06 423 ILE A N 1
ATOM 3337 C CA . ILE A 1 423 ? 5.373 30.723 21.311 1.00 93.06 423 ILE A CA 1
ATOM 3338 C C . ILE A 1 423 ? 5.055 29.964 22.603 1.00 93.06 423 ILE A C 1
ATOM 3340 O O . ILE A 1 423 ? 5.409 30.439 23.676 1.00 93.06 423 ILE A O 1
ATOM 3344 N N . ASP A 1 424 ? 4.464 28.769 22.508 1.00 93.25 424 ASP A N 1
ATOM 3345 C CA . ASP A 1 424 ? 4.176 27.917 23.673 1.00 93.25 424 ASP A CA 1
ATOM 3346 C C . ASP A 1 424 ? 5.448 27.596 24.476 1.00 93.25 424 ASP A C 1
ATOM 3348 O O . ASP A 1 424 ? 5.514 27.861 25.675 1.00 93.25 424 ASP A O 1
ATOM 3352 N N . SER A 1 425 ? 6.516 27.157 23.804 1.00 90.94 425 SER A N 1
ATOM 3353 C CA . SER A 1 425 ? 7.810 26.882 24.446 1.00 90.94 425 SER A CA 1
ATOM 3354 C C . SER A 1 425 ? 8.392 28.110 25.155 1.00 90.94 425 SER A C 1
ATOM 3356 O O . SER A 1 425 ? 8.970 27.987 26.237 1.00 90.94 425 SER A O 1
ATOM 3358 N N . GLN A 1 426 ? 8.259 29.297 24.555 1.00 90.44 426 GLN A N 1
ATOM 3359 C CA . GLN A 1 426 ? 8.739 30.541 25.150 1.00 90.44 426 GLN A CA 1
ATOM 3360 C C . GLN A 1 426 ? 7.923 30.907 26.396 1.00 90.44 426 GLN A C 1
ATOM 3362 O O . GLN A 1 426 ? 8.514 31.186 27.439 1.00 90.44 426 GLN A O 1
ATOM 3367 N N . VAL A 1 427 ? 6.589 30.822 26.316 1.00 89.56 427 VAL A N 1
ATOM 3368 C CA . VAL A 1 427 ? 5.687 31.052 27.454 1.00 89.56 427 VAL A CA 1
ATOM 3369 C C . VAL A 1 427 ? 6.017 30.090 28.591 1.00 89.56 427 VAL A C 1
ATOM 3371 O O . VAL A 1 427 ? 6.230 30.546 29.708 1.00 89.56 427 VAL A O 1
ATOM 3374 N N . GLN A 1 428 ? 6.150 28.788 28.323 1.00 88.50 428 GLN A N 1
ATOM 3375 C CA . GLN A 1 428 ? 6.480 27.790 29.348 1.00 88.50 428 GLN A CA 1
ATOM 3376 C C . GLN A 1 428 ? 7.837 28.050 30.015 1.00 88.50 428 GLN A C 1
ATOM 3378 O O . GLN A 1 428 ? 7.954 27.971 31.240 1.00 88.50 428 GLN A O 1
ATOM 3383 N N . LYS A 1 429 ? 8.866 28.387 29.227 1.00 87.81 429 LYS A N 1
ATOM 3384 C CA . LYS A 1 429 ? 10.211 28.675 29.744 1.00 87.81 429 LYS A CA 1
ATOM 3385 C C . LYS A 1 429 ? 10.231 29.922 30.628 1.00 87.81 429 LYS A C 1
ATOM 3387 O O . LYS A 1 429 ? 10.876 29.917 31.675 1.00 87.81 429 LYS A O 1
ATOM 3392 N N . GLU A 1 430 ? 9.556 30.983 30.200 1.00 84.50 430 GLU A N 1
ATOM 3393 C CA . GLU A 1 430 ? 9.498 32.250 30.933 1.00 84.50 430 GLU A CA 1
ATOM 3394 C C . GLU A 1 430 ? 8.578 32.162 32.161 1.00 84.50 430 GLU A C 1
ATOM 3396 O O . GLU A 1 430 ? 8.861 32.791 33.176 1.00 84.50 430 GLU A O 1
ATOM 3401 N N . TRP A 1 431 ? 7.563 31.290 32.145 1.00 81.44 431 TRP A N 1
ATOM 3402 C CA . TRP A 1 431 ? 6.747 30.986 33.329 1.00 81.44 431 TRP A CA 1
ATOM 3403 C C . TRP A 1 431 ? 7.533 30.259 34.430 1.00 81.44 431 TRP A C 1
ATOM 3405 O O . TRP A 1 431 ? 7.250 30.430 35.613 1.00 81.44 431 TRP A O 1
ATOM 3415 N N . GLY A 1 432 ? 8.521 29.440 34.051 1.00 71.44 432 GLY A N 1
ATOM 3416 C CA . GLY A 1 432 ? 9.361 28.680 34.983 1.00 71.44 432 GLY A CA 1
ATOM 3417 C C . GLY A 1 432 ? 10.514 29.473 35.616 1.00 71.44 432 GLY A C 1
ATOM 3418 O O . GLY A 1 432 ? 11.108 29.007 36.590 1.00 71.44 432 GLY A O 1
ATOM 3419 N N . HIS A 1 433 ? 10.845 30.660 35.095 1.00 69.38 433 HIS A N 1
ATOM 3420 C CA . HIS A 1 433 ? 11.956 31.489 35.571 1.00 69.38 433 HIS A CA 1
ATOM 3421 C C . HIS A 1 433 ? 11.463 32.887 35.988 1.00 69.38 433 HIS A C 1
ATOM 3423 O O . HIS A 1 433 ? 11.010 33.659 35.155 1.00 69.38 433 HIS A O 1
ATOM 3429 N N . ASN A 1 434 ? 11.624 33.239 37.271 1.00 57.47 434 ASN A N 1
ATOM 3430 C CA . ASN A 1 434 ? 11.131 34.453 37.963 1.00 57.47 434 ASN A CA 1
ATOM 3431 C C . ASN A 1 434 ? 11.597 35.841 37.428 1.00 57.47 434 ASN A C 1
ATOM 3433 O O . ASN A 1 434 ? 11.714 36.783 38.208 1.00 57.47 434 ASN A O 1
ATOM 3437 N N . GLY A 1 435 ? 11.916 36.017 36.144 1.00 56.25 435 GLY A N 1
ATOM 3438 C CA . GLY A 1 435 ? 12.566 37.238 35.645 1.00 56.25 435 GLY A CA 1
ATOM 3439 C C . GLY A 1 435 ? 11.741 38.125 34.715 1.00 56.25 435 GLY A C 1
ATOM 3440 O O . GLY A 1 435 ? 11.907 39.343 34.733 1.00 56.25 435 GLY A O 1
ATOM 3441 N N . ARG A 1 436 ? 10.874 37.551 33.878 1.00 61.94 436 ARG A N 1
ATOM 3442 C CA . ARG A 1 436 ? 10.054 38.309 32.925 1.00 61.94 436 ARG A CA 1
ATOM 3443 C C . ARG A 1 436 ? 8.918 37.404 32.468 1.00 61.94 436 ARG A C 1
ATOM 3445 O O . ARG A 1 436 ? 9.175 36.407 31.816 1.00 61.94 436 ARG A O 1
ATOM 3452 N N . VAL A 1 437 ? 7.689 37.700 32.875 1.00 66.81 437 VAL A N 1
ATOM 3453 C CA . VAL A 1 437 ? 6.517 36.963 32.393 1.00 66.81 437 VAL A CA 1
ATOM 3454 C C . VAL A 1 437 ? 6.098 37.623 31.086 1.00 66.81 437 VAL A C 1
ATOM 3456 O O . VAL A 1 437 ? 5.753 38.806 31.107 1.00 66.81 437 VAL A O 1
ATOM 3459 N N . ILE A 1 438 ? 6.126 36.890 29.967 1.00 81.12 438 ILE A N 1
ATOM 3460 C CA . ILE A 1 438 ? 5.469 37.347 28.733 1.00 81.12 438 ILE A CA 1
ATOM 3461 C C . ILE A 1 438 ? 4.022 37.649 29.089 1.00 81.12 438 ILE A C 1
ATOM 3463 O O . ILE A 1 438 ? 3.303 36.797 29.624 1.00 81.12 438 ILE A O 1
ATOM 3467 N N . THR A 1 439 ? 3.584 38.871 28.827 1.00 87.31 439 THR A N 1
ATOM 3468 C CA . THR A 1 439 ? 2.212 39.260 29.137 1.00 87.31 439 THR A CA 1
ATOM 3469 C C . THR A 1 439 ? 1.240 38.515 28.224 1.00 87.31 439 THR A C 1
ATOM 3471 O O . THR A 1 439 ? 1.554 38.194 27.078 1.00 87.31 439 THR A O 1
ATOM 3474 N N . ALA A 1 440 ? 0.017 38.264 28.698 1.00 86.12 440 ALA A N 1
ATOM 3475 C CA . ALA A 1 440 ? -1.016 37.648 27.864 1.00 86.12 440 ALA A CA 1
ATOM 3476 C C . ALA A 1 440 ? -1.274 38.459 26.572 1.00 86.12 440 ALA A C 1
ATOM 3478 O O . ALA A 1 440 ? -1.583 37.881 25.534 1.00 86.12 440 ALA A O 1
ATOM 3479 N N . SER A 1 441 ? -1.072 39.784 26.620 1.00 88.12 441 SER A N 1
ATOM 3480 C CA . SER A 1 441 ? -1.152 40.689 25.466 1.00 88.12 441 SER A CA 1
ATOM 3481 C C . SER A 1 441 ? -0.058 40.418 24.427 1.00 88.12 441 SER A C 1
ATOM 3483 O O . SER A 1 441 ? -0.354 40.245 23.245 1.00 88.12 441 SER A O 1
ATOM 3485 N N . GLU A 1 442 ? 1.202 40.294 24.856 1.00 89.12 442 GLU A N 1
ATOM 3486 C CA . GLU A 1 442 ? 2.321 39.952 23.967 1.00 89.12 442 GLU A CA 1
ATOM 3487 C C . GLU A 1 442 ? 2.143 38.562 23.344 1.00 89.12 442 GLU A C 1
ATOM 3489 O O . GLU A 1 442 ? 2.374 38.386 22.145 1.00 89.12 442 GLU A O 1
ATOM 3494 N N . THR A 1 443 ? 1.662 37.593 24.127 1.00 90.88 443 THR A N 1
ATOM 3495 C CA . THR A 1 443 ? 1.374 36.240 23.637 1.00 90.88 443 THR A CA 1
ATOM 3496 C C . THR A 1 443 ? 0.216 36.236 22.635 1.00 90.88 443 THR A C 1
ATOM 3498 O O . THR A 1 443 ? 0.326 35.613 21.577 1.00 90.88 443 THR A O 1
ATOM 3501 N N . TYR A 1 444 ? -0.871 36.972 22.897 1.00 90.69 444 TYR A N 1
ATOM 3502 C CA . TYR A 1 444 ? -1.970 37.136 21.938 1.00 90.69 444 TYR A CA 1
ATOM 3503 C C . TYR A 1 444 ? -1.504 37.793 20.635 1.00 90.69 444 TYR A C 1
ATOM 3505 O O . TYR A 1 444 ? -1.827 37.302 19.551 1.00 90.69 444 TYR A O 1
ATOM 3513 N N . ALA A 1 445 ? -0.695 38.852 20.714 1.00 89.56 445 ALA A N 1
ATOM 3514 C CA . ALA A 1 445 ? -0.124 39.499 19.537 1.00 89.56 445 ALA A CA 1
ATOM 3515 C C . ALA A 1 445 ? 0.768 38.536 18.733 1.00 89.56 445 ALA A C 1
ATOM 3517 O O . ALA A 1 445 ? 0.729 38.534 17.501 1.00 89.56 445 ALA A O 1
ATOM 3518 N N . ALA A 1 446 ? 1.545 37.683 19.408 1.00 91.31 446 ALA A N 1
ATOM 3519 C CA . ALA A 1 446 ? 2.377 36.679 18.755 1.00 91.31 446 ALA A CA 1
ATOM 3520 C C . ALA A 1 446 ? 1.538 35.634 18.001 1.00 91.31 446 ALA A C 1
ATOM 3522 O O . ALA A 1 446 ? 1.817 35.374 16.830 1.00 91.31 446 ALA A O 1
ATOM 3523 N N . PHE A 1 447 ? 0.485 35.088 18.619 1.00 91.31 447 PHE A N 1
ATOM 3524 C CA . PHE A 1 447 ? -0.424 34.150 17.949 1.00 91.31 447 PHE A CA 1
ATOM 3525 C C . PHE A 1 447 ? -1.232 34.813 16.824 1.00 91.31 447 PHE A C 1
ATOM 3527 O O . PHE A 1 447 ? -1.385 34.220 15.759 1.00 91.31 447 PHE A O 1
ATOM 3534 N N . SER A 1 448 ? -1.674 36.060 17.001 1.00 88.56 448 SER A N 1
ATOM 3535 C CA . SER A 1 448 ? -2.413 36.810 15.972 1.00 88.56 448 SER A CA 1
ATOM 3536 C C . SER A 1 448 ? -1.583 37.030 14.704 1.00 88.56 448 SER A C 1
ATOM 3538 O O . SER A 1 448 ? -2.109 36.960 13.600 1.00 88.56 448 SER A O 1
ATOM 3540 N N . ARG A 1 449 ? -0.256 37.192 14.824 1.00 91.31 449 ARG A N 1
ATOM 3541 C CA . ARG A 1 449 ? 0.655 37.253 13.662 1.00 91.31 449 ARG A CA 1
ATOM 3542 C C . ARG A 1 449 ? 0.815 35.918 12.933 1.00 91.31 449 ARG A C 1
ATOM 3544 O O . ARG A 1 449 ? 1.265 35.908 11.789 1.00 91.31 449 ARG A O 1
ATOM 3551 N N . VAL A 1 450 ? 0.527 34.796 13.592 1.00 89.19 450 VAL A N 1
ATOM 3552 C CA . VAL A 1 450 ? 0.506 33.474 12.944 1.00 89.19 450 VAL A CA 1
ATOM 3553 C C . VAL A 1 450 ? -0.794 33.276 12.160 1.00 89.19 450 VAL A C 1
ATOM 3555 O O . VAL A 1 450 ? -0.773 32.584 11.144 1.00 89.19 450 VAL A O 1
ATOM 3558 N N . PHE A 1 451 ? -1.881 33.924 12.592 1.00 87.88 451 PHE A N 1
ATOM 3559 C CA . PHE A 1 451 ? -3.224 33.821 12.013 1.00 87.88 451 PHE A CA 1
ATOM 3560 C C . PHE A 1 451 ? -3.790 35.206 11.640 1.00 87.88 451 PHE A C 1
ATOM 3562 O O . PHE A 1 451 ? -4.770 35.651 12.245 1.00 87.88 451 PHE A O 1
ATOM 3569 N N . PRO A 1 452 ? -3.184 35.913 10.668 1.00 81.06 452 PRO A N 1
ATOM 3570 C CA . PRO A 1 452 ? -3.587 37.275 10.325 1.00 81.06 452 PRO A CA 1
ATOM 3571 C C . PRO A 1 452 ? -5.042 37.350 9.841 1.00 81.06 452 PRO A C 1
ATOM 3573 O O . PRO A 1 452 ? -5.762 38.249 10.267 1.00 81.06 452 PRO A O 1
ATOM 3576 N N . GLU A 1 453 ? -5.526 36.368 9.066 1.00 73.38 453 GLU A N 1
ATOM 3577 C CA . GLU A 1 453 ? -6.920 36.361 8.598 1.00 73.38 453 GLU A CA 1
ATOM 3578 C C . GLU A 1 453 ? -7.934 36.211 9.743 1.00 73.38 453 GLU A C 1
ATOM 3580 O O . GLU A 1 453 ? -9.078 36.645 9.627 1.00 73.38 453 GLU A O 1
ATOM 3585 N N . TYR A 1 454 ? -7.544 35.608 10.869 1.00 71.31 454 TYR A N 1
ATOM 3586 C CA . TYR A 1 454 ? -8.396 35.561 12.054 1.00 71.31 454 TYR A CA 1
ATOM 3587 C C . TYR A 1 454 ? -8.430 36.909 12.781 1.00 71.31 454 TYR A C 1
ATOM 3589 O O . TYR A 1 454 ? -9.492 37.362 13.209 1.00 71.31 454 TYR A O 1
ATOM 3597 N N . HIS A 1 455 ? -7.274 37.565 12.891 1.00 74.50 455 HIS A N 1
ATOM 3598 C CA . HIS A 1 455 ? -7.166 38.875 13.523 1.00 74.50 455 HIS A CA 1
ATOM 3599 C C . HIS A 1 455 ? -8.027 39.919 12.799 1.00 74.50 455 HIS A C 1
ATOM 3601 O O . HIS A 1 455 ? -8.834 40.591 13.436 1.00 74.50 455 HIS A O 1
ATOM 3607 N N . GLU A 1 456 ? -7.967 39.948 11.464 1.00 79.31 456 GLU A N 1
ATOM 3608 C CA . GLU A 1 456 ? -8.804 40.820 10.625 1.00 79.31 456 GLU A CA 1
ATOM 3609 C C . GLU A 1 456 ? -10.311 40.585 10.838 1.00 79.31 456 GLU A C 1
ATOM 3611 O O . GLU A 1 456 ? -11.125 41.503 10.719 1.00 79.31 456 GLU A O 1
ATOM 3616 N N . ARG A 1 457 ? -10.713 39.355 11.178 1.00 70.94 457 ARG A N 1
ATOM 3617 C CA . ARG A 1 457 ? -12.117 39.010 11.433 1.00 70.94 457 ARG A CA 1
ATOM 3618 C C . ARG A 1 457 ? -12.603 39.428 12.812 1.00 70.94 457 ARG A C 1
ATOM 3620 O O . ARG A 1 457 ? -13.746 39.877 12.906 1.00 70.94 457 ARG A O 1
ATOM 3627 N N . ILE A 1 458 ? -11.761 39.305 13.840 1.00 68.31 458 ILE A N 1
ATOM 3628 C CA . ILE A 1 458 ? -12.042 39.888 15.159 1.00 68.31 458 ILE A CA 1
ATOM 3629 C C . ILE A 1 458 ? -12.179 41.404 15.020 1.00 68.31 458 ILE A C 1
ATOM 3631 O O . ILE A 1 458 ? -13.178 41.962 15.465 1.00 68.31 458 ILE A O 1
ATOM 3635 N N . GLU A 1 459 ? -11.214 42.072 14.379 1.00 73.81 459 GLU A N 1
ATOM 3636 C CA . GLU A 1 459 ? -11.235 43.534 14.224 1.00 73.81 459 GLU A CA 1
ATOM 3637 C C . GLU A 1 459 ? -12.468 44.015 13.451 1.00 73.81 459 GLU A C 1
ATOM 3639 O O . GLU A 1 459 ? -13.029 45.067 13.752 1.00 73.81 459 GLU A O 1
ATOM 3644 N N . ALA A 1 460 ? -12.945 43.217 12.493 1.00 75.25 460 ALA A N 1
ATOM 3645 C CA . ALA A 1 460 ? -14.158 43.512 11.744 1.00 75.25 460 ALA A CA 1
ATOM 3646 C C . ALA A 1 460 ? -15.467 43.121 12.461 1.00 75.25 460 ALA A C 1
ATOM 3648 O O . ALA A 1 460 ? -16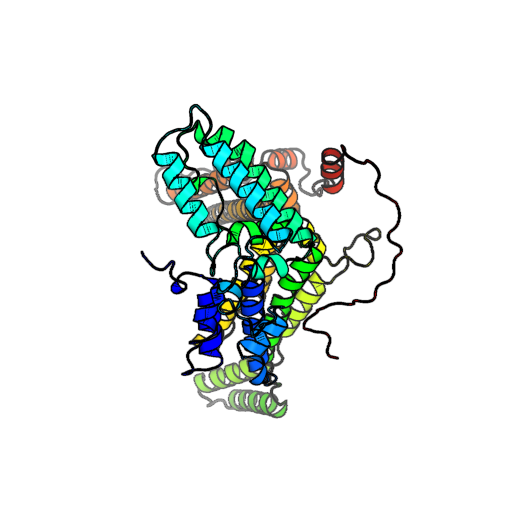.532 43.271 11.861 1.00 75.25 460 ALA A O 1
ATOM 3649 N N . GLY A 1 461 ? -15.422 42.576 13.684 1.00 73.06 461 GLY A N 1
ATOM 3650 C CA . GLY A 1 461 ? -16.607 42.106 14.415 1.00 73.06 461 GLY A CA 1
ATOM 3651 C C . GLY A 1 461 ? -17.342 40.947 13.725 1.00 73.06 461 GLY A C 1
ATOM 3652 O O . GLY A 1 461 ? -18.545 40.778 13.903 1.00 73.06 461 GLY A O 1
ATOM 3653 N N . ARG A 1 462 ? -16.639 40.160 12.898 1.00 71.44 462 ARG A N 1
ATOM 3654 C CA . ARG A 1 462 ? -17.185 39.052 12.085 1.00 71.44 462 ARG A CA 1
ATOM 3655 C C . ARG A 1 462 ? -16.868 37.677 12.682 1.00 71.44 462 ARG A C 1
ATOM 3657 O O . ARG A 1 462 ? -16.650 36.706 11.948 1.00 71.44 462 ARG A O 1
ATOM 3664 N N . GLU A 1 463 ? -16.822 37.616 14.010 1.00 63.94 463 GLU A N 1
ATOM 3665 C CA . GLU A 1 463 ? -16.497 36.415 14.789 1.00 63.94 463 GLU A CA 1
ATOM 3666 C C . GLU A 1 463 ? -17.530 35.294 14.554 1.00 63.94 463 GLU A C 1
ATOM 3668 O O . GLU A 1 463 ? -17.143 34.144 14.370 1.00 63.94 463 GLU A O 1
ATOM 3673 N N . ASP A 1 464 ? -18.816 35.648 14.430 1.00 56.16 464 ASP A N 1
ATOM 3674 C CA . ASP A 1 464 ? -19.933 34.694 14.307 1.00 56.16 464 ASP A CA 1
ATOM 3675 C C . ASP A 1 464 ? -20.321 34.343 12.858 1.00 56.16 464 ASP A C 1
ATOM 3677 O O . ASP A 1 464 ? -21.216 33.529 12.621 1.00 56.16 464 ASP A O 1
ATOM 3681 N N . GLN A 1 465 ? -19.689 34.959 11.855 1.00 59.50 465 GLN A N 1
ATOM 3682 C CA . GLN A 1 465 ? -19.994 34.640 10.458 1.00 59.50 465 GLN A CA 1
ATOM 3683 C C . GLN A 1 465 ? -19.299 33.324 10.063 1.00 59.50 465 GLN A C 1
ATOM 3685 O O . GLN A 1 465 ? -18.110 33.164 10.331 1.00 59.50 465 GLN A O 1
ATOM 3690 N N . PRO A 1 466 ? -19.958 32.363 9.399 1.00 51.06 466 PRO A N 1
ATOM 3691 C CA . PRO A 1 466 ? -19.253 31.204 8.855 1.00 51.06 466 PRO A CA 1
ATOM 3692 C C . PRO A 1 466 ? -18.184 31.672 7.856 1.00 51.06 466 PRO A C 1
ATOM 3694 O O . PRO A 1 466 ? -18.386 32.646 7.127 1.00 51.06 466 PRO A O 1
ATOM 3697 N N . VAL A 1 467 ? -17.013 31.020 7.840 1.00 51.34 467 VAL A N 1
ATOM 3698 C CA . VAL A 1 467 ? -16.016 31.267 6.784 1.00 51.34 467 VAL A CA 1
ATOM 3699 C C . VAL A 1 467 ? -16.714 31.020 5.444 1.00 51.34 467 VAL A C 1
ATOM 3701 O O . VAL A 1 467 ? -17.308 29.949 5.304 1.00 51.34 467 VAL A O 1
ATOM 3704 N N . PRO A 1 468 ? -16.696 31.960 4.477 1.00 47.78 468 PRO A N 1
ATOM 3705 C CA . PRO A 1 468 ? -17.229 31.672 3.157 1.00 47.78 468 PRO A CA 1
ATOM 3706 C C . PRO A 1 468 ? -16.490 30.446 2.629 1.00 47.78 468 PRO A C 1
ATOM 3708 O O . PRO A 1 468 ? -15.267 30.463 2.475 1.00 47.78 468 PRO A O 1
ATOM 3711 N N . VAL A 1 469 ? -17.235 29.356 2.444 1.00 43.25 469 VAL A N 1
ATOM 3712 C CA . VAL A 1 469 ? -16.719 28.134 1.842 1.00 43.25 469 VAL A CA 1
ATOM 3713 C C . VAL A 1 469 ? -16.404 28.508 0.403 1.00 43.25 469 VAL A C 1
ATOM 3715 O O . VAL A 1 469 ? -17.297 28.573 -0.435 1.00 43.25 469 VAL A O 1
ATOM 3718 N N . LEU A 1 470 ? -15.141 28.837 0.129 1.00 42.41 470 LEU A N 1
ATOM 3719 C CA . LEU A 1 470 ? -14.641 28.812 -1.235 1.00 42.41 470 LEU A CA 1
ATOM 3720 C C . LEU A 1 470 ? -14.833 27.374 -1.696 1.00 42.41 470 LEU A C 1
ATOM 3722 O O . LEU A 1 470 ? -14.249 26.459 -1.109 1.00 42.41 470 LEU A O 1
ATOM 3726 N N . ASP A 1 471 ? -15.719 27.178 -2.667 1.00 39.50 471 ASP A N 1
ATOM 3727 C CA . ASP A 1 471 ? -15.959 25.870 -3.246 1.00 39.50 471 ASP A CA 1
ATOM 3728 C C . ASP A 1 471 ? -14.647 25.407 -3.887 1.00 39.50 471 ASP A C 1
ATOM 3730 O O . ASP A 1 471 ? -14.250 25.842 -4.969 1.00 39.50 471 ASP A O 1
ATOM 3734 N N . VAL A 1 472 ? -13.909 24.571 -3.155 1.00 41.78 472 VAL A N 1
ATOM 3735 C CA . VAL A 1 472 ? -12.605 24.036 -3.571 1.00 41.78 472 VAL A CA 1
ATOM 3736 C C . VAL A 1 472 ? -12.748 23.299 -4.911 1.00 41.78 472 VAL A C 1
ATOM 3738 O O . VAL A 1 472 ? -11.798 23.246 -5.690 1.00 41.78 472 VAL A O 1
ATOM 3741 N N . GLY A 1 473 ? -13.962 22.823 -5.229 1.00 38.88 473 GLY A N 1
ATOM 3742 C CA . GLY A 1 473 ? -14.295 22.226 -6.516 1.00 38.88 473 GLY A CA 1
ATOM 3743 C C . GLY A 1 473 ? -14.169 23.182 -7.706 1.00 38.88 473 GLY A C 1
ATOM 3744 O O . GLY A 1 473 ? -13.718 22.750 -8.764 1.00 38.88 473 GLY A O 1
ATOM 3745 N N . GLU A 1 474 ? -14.494 24.469 -7.562 1.00 37.16 474 GLU A N 1
ATOM 3746 C CA . GLU A 1 474 ? -14.419 25.425 -8.678 1.00 37.16 474 GLU A CA 1
ATOM 3747 C C . GLU A 1 474 ? -12.982 25.897 -8.938 1.00 37.16 474 GLU A C 1
ATOM 3749 O O . GLU A 1 474 ? -12.578 26.071 -10.091 1.00 37.16 474 GLU A O 1
ATOM 3754 N N . HIS A 1 475 ? -12.164 26.028 -7.887 1.00 35.84 475 HIS A N 1
ATOM 3755 C CA . HIS A 1 475 ? -10.781 26.483 -8.039 1.00 35.84 475 HIS A CA 1
ATOM 3756 C C . HIS A 1 475 ? -9.855 25.399 -8.632 1.00 35.84 475 HIS A C 1
ATOM 3758 O O . HIS A 1 475 ? -8.937 25.734 -9.386 1.00 35.84 475 HIS A O 1
ATOM 3764 N N . GLU A 1 476 ? -10.127 24.113 -8.365 1.00 37.19 476 GLU A N 1
ATOM 3765 C CA . GLU A 1 476 ? -9.441 22.974 -9.003 1.00 37.19 476 GLU A CA 1
ATOM 3766 C C . GLU A 1 476 ? -9.975 22.664 -10.413 1.00 37.19 476 GLU A C 1
ATOM 3768 O O . GLU A 1 476 ? -9.205 22.288 -11.299 1.00 37.19 476 GLU A O 1
ATOM 3773 N N . GLN A 1 477 ? -11.270 22.872 -10.685 1.00 37.84 477 GLN A N 1
ATOM 3774 C CA . GLN A 1 477 ? -11.799 22.749 -12.051 1.00 37.84 477 GLN A CA 1
ATOM 3775 C C . GLN A 1 477 ? -11.237 23.823 -12.993 1.00 37.84 477 GLN A C 1
ATOM 3777 O O . GLN A 1 477 ? -11.014 23.541 -14.172 1.00 37.84 477 GLN A O 1
ATOM 3782 N N . ALA A 1 478 ? -10.948 25.022 -12.480 1.00 34.78 478 ALA A N 1
ATOM 3783 C CA . ALA A 1 478 ? -10.291 26.077 -13.244 1.00 34.78 478 ALA A CA 1
ATOM 3784 C C . ALA A 1 478 ? -8.803 25.779 -13.528 1.00 34.78 478 ALA A C 1
ATOM 3786 O O . ALA A 1 478 ? -8.309 26.131 -14.600 1.00 34.78 478 ALA A O 1
ATOM 3787 N N . SER A 1 479 ? -8.085 25.096 -12.625 1.00 34.75 479 SER A N 1
ATOM 3788 C CA . SER A 1 479 ? -6.667 24.742 -12.819 1.00 34.75 479 SER A CA 1
ATOM 3789 C C . SER A 1 479 ? -6.458 23.476 -13.665 1.00 34.75 479 SER A C 1
ATOM 3791 O O . SER A 1 479 ? -5.436 23.350 -14.339 1.00 34.75 479 SER A O 1
ATOM 3793 N N . LEU A 1 480 ? -7.449 22.579 -13.720 1.00 36.47 480 LEU A N 1
ATOM 3794 C CA . LEU A 1 480 ? -7.477 21.404 -14.610 1.00 36.47 480 LEU A CA 1
ATOM 3795 C C . LEU A 1 480 ? -8.039 21.709 -16.015 1.00 36.47 480 LEU A C 1
ATOM 3797 O O . LEU A 1 480 ? -8.141 20.825 -16.871 1.00 36.47 480 LEU A O 1
ATOM 3801 N N . GLY A 1 481 ? -8.389 22.967 -16.280 1.00 31.45 481 GLY A N 1
ATOM 3802 C CA . GLY A 1 481 ? -9.055 23.432 -17.491 1.00 31.45 481 GLY A CA 1
ATOM 3803 C C . GLY A 1 481 ? -8.172 23.634 -18.726 1.00 31.45 481 GLY A C 1
ATOM 3804 O O . GLY A 1 481 ? -8.403 24.604 -19.431 1.00 31.45 481 GLY A O 1
ATOM 3805 N N . VAL A 1 482 ? -7.205 22.758 -19.046 1.00 34.84 482 VAL A N 1
ATOM 3806 C CA . VAL A 1 482 ? -6.588 22.698 -20.398 1.00 34.84 482 VAL A CA 1
ATOM 3807 C C . VAL A 1 482 ? -6.200 21.259 -20.779 1.00 34.84 482 VAL A C 1
ATOM 3809 O O . VAL A 1 482 ? -5.031 20.894 -20.845 1.00 34.84 482 VAL A O 1
ATOM 3812 N N . SER A 1 483 ? -7.200 20.414 -21.037 1.00 30.81 483 SER A N 1
ATOM 3813 C CA . SER A 1 483 ? -7.183 19.389 -22.105 1.00 30.81 483 SER A CA 1
ATOM 3814 C C . SER A 1 483 ? -8.499 18.617 -22.105 1.00 30.81 483 SER A C 1
ATOM 3816 O O . SER A 1 483 ? -8.563 17.424 -21.827 1.00 30.81 483 SER A O 1
ATOM 3818 N N . ARG A 1 484 ? -9.593 19.307 -22.440 1.00 33.09 484 ARG A N 1
ATOM 3819 C CA . ARG A 1 484 ? -10.795 18.635 -22.942 1.00 33.09 484 ARG A CA 1
ATOM 3820 C C . ARG A 1 484 ? -10.694 18.550 -24.460 1.00 33.09 484 ARG A C 1
ATOM 3822 O O . ARG A 1 484 ? -11.237 19.387 -25.169 1.00 33.09 484 ARG A O 1
ATOM 3829 N N . HIS A 1 485 ? -10.029 17.508 -24.948 1.00 29.58 485 HIS A N 1
ATOM 3830 C CA . HIS A 1 485 ? -10.273 16.997 -26.292 1.00 29.58 485 HIS A CA 1
ATOM 3831 C C . HIS A 1 485 ? -10.717 15.533 -26.208 1.00 29.58 485 HIS A C 1
ATOM 3833 O O . HIS A 1 485 ? -9.912 14.624 -26.098 1.00 29.58 485 HIS A O 1
ATOM 3839 N N . ARG A 1 486 ? -12.046 15.375 -26.240 1.00 35.41 486 ARG A N 1
ATOM 3840 C CA . ARG A 1 486 ? -12.780 14.481 -27.144 1.00 35.41 486 ARG A CA 1
ATOM 3841 C C . ARG A 1 486 ? -12.315 13.016 -27.204 1.00 35.41 486 ARG A C 1
ATOM 3843 O O . ARG A 1 486 ? -11.753 12.619 -28.207 1.00 35.41 486 ARG A O 1
ATOM 3850 N N . ASP A 1 487 ? -12.733 12.228 -26.217 1.00 28.20 487 ASP A N 1
ATOM 3851 C CA . ASP A 1 487 ? -13.025 10.795 -26.377 1.00 28.20 487 ASP A CA 1
ATOM 3852 C C . ASP A 1 487 ? -14.349 10.488 -25.657 1.00 28.20 487 ASP A C 1
ATOM 3854 O O . ASP A 1 487 ? -14.408 9.995 -24.536 1.00 28.20 487 ASP A O 1
ATOM 3858 N N . LEU A 1 488 ? -15.445 10.890 -26.300 1.00 34.12 488 LEU A N 1
ATOM 3859 C CA . LEU A 1 488 ? -16.793 10.404 -26.014 1.00 34.12 488 LEU A CA 1
ATOM 3860 C C . LEU A 1 488 ? -17.269 9.706 -27.283 1.00 34.12 488 LEU A C 1
ATOM 3862 O O . LEU A 1 488 ? -17.875 10.332 -28.151 1.00 34.12 488 LEU A O 1
ATOM 3866 N N . ALA A 1 489 ? -16.946 8.424 -27.404 1.00 30.92 489 ALA A N 1
ATOM 3867 C CA . ALA A 1 489 ? -17.637 7.515 -28.303 1.00 30.92 489 ALA A CA 1
ATOM 3868 C C . ALA A 1 489 ? -17.437 6.069 -27.829 1.00 30.92 489 ALA A C 1
ATOM 3870 O O . ALA 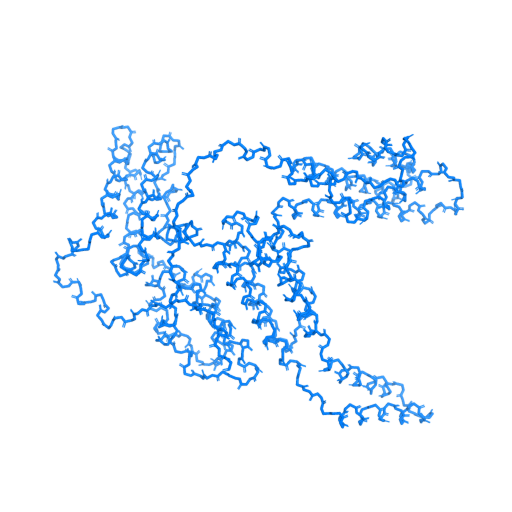A 1 489 ? -16.320 5.568 -27.825 1.00 30.92 489 ALA A O 1
ATOM 3871 N N . SER A 1 490 ? -18.558 5.408 -27.524 1.00 33.00 490 SER A N 1
ATOM 3872 C CA . SER A 1 490 ? -18.727 3.950 -27.544 1.00 33.00 490 SER A CA 1
ATOM 3873 C C . SER A 1 490 ? -18.074 3.122 -26.421 1.00 33.00 490 SER A C 1
ATOM 3875 O O . SER A 1 490 ? -17.141 2.366 -26.666 1.00 33.00 490 SER A O 1
ATOM 3877 N N . GLU A 1 491 ? -18.696 3.110 -25.239 1.00 32.41 491 GLU A N 1
ATOM 3878 C CA . GLU A 1 491 ? -18.726 1.911 -24.379 1.00 32.41 491 GLU A CA 1
ATOM 3879 C C . GLU A 1 491 ? -20.184 1.574 -24.024 1.00 32.41 491 GLU A C 1
ATOM 3881 O O . GLU A 1 491 ? -20.663 1.735 -22.904 1.00 32.41 491 GLU A O 1
ATOM 3886 N N . HIS A 1 492 ? -20.921 1.129 -25.041 1.00 35.38 492 HIS A N 1
ATOM 3887 C CA . HIS A 1 492 ? -22.008 0.174 -24.865 1.00 35.38 492 HIS A CA 1
ATOM 3888 C C . HIS A 1 492 ? -21.492 -1.173 -25.367 1.00 35.38 492 HIS A C 1
ATOM 3890 O O . HIS A 1 492 ? -21.735 -1.537 -26.510 1.00 35.38 492 HIS A O 1
ATOM 3896 N N . GLU A 1 493 ? -20.784 -1.910 -24.515 1.00 30.59 493 GLU A N 1
ATOM 3897 C CA . GLU A 1 493 ? -20.669 -3.358 -24.658 1.00 30.59 493 GLU A CA 1
ATOM 3898 C C . GLU A 1 493 ? -20.857 -4.031 -23.303 1.00 30.59 493 GLU A C 1
ATOM 3900 O O . GLU A 1 493 ? -20.487 -3.528 -22.243 1.00 30.59 493 GLU A O 1
ATOM 3905 N N . ALA A 1 494 ? -21.572 -5.143 -23.382 1.00 27.84 494 ALA A N 1
ATOM 3906 C CA . ALA A 1 494 ? -22.139 -5.890 -22.290 1.00 27.84 494 ALA A CA 1
ATOM 3907 C C . ALA A 1 494 ? -21.083 -6.458 -21.336 1.00 27.84 494 ALA A C 1
ATOM 3909 O O . ALA A 1 494 ? -19.992 -6.863 -21.722 1.00 27.84 494 ALA A O 1
ATOM 3910 N N . ASN A 1 495 ? -21.493 -6.550 -20.079 1.00 38.44 495 ASN A N 1
ATOM 3911 C CA . ASN A 1 495 ? -20.835 -7.241 -18.987 1.00 38.44 495 ASN A CA 1
ATOM 3912 C C . ASN A 1 495 ? -21.017 -8.773 -19.108 1.00 38.44 495 ASN A C 1
ATOM 3914 O O . ASN A 1 495 ? -22.168 -9.218 -19.136 1.00 38.44 495 ASN A O 1
ATOM 3918 N N . PRO A 1 496 ? -19.937 -9.585 -19.089 1.00 29.50 496 PRO A N 1
ATOM 3919 C CA . PRO A 1 496 ? -20.017 -10.999 -18.732 1.00 29.50 496 PRO A CA 1
ATOM 3920 C C . PRO A 1 496 ? -19.152 -11.379 -17.512 1.00 29.50 496 PRO A C 1
ATOM 3922 O O . PRO A 1 496 ? -19.034 -12.561 -17.209 1.00 29.50 496 PRO A O 1
ATOM 3925 N N . PHE A 1 497 ? -18.559 -10.425 -16.785 1.00 29.12 497 PHE A N 1
ATOM 3926 C CA . PHE A 1 497 ? -17.684 -10.716 -15.642 1.00 29.12 497 PHE A CA 1
ATOM 3927 C C . PHE A 1 497 ? -17.912 -9.727 -14.493 1.00 29.12 497 PHE A C 1
ATOM 3929 O O . PHE A 1 497 ? -17.118 -8.824 -14.242 1.00 29.12 497 PHE A O 1
ATOM 3936 N N . PHE A 1 498 ? -19.006 -9.932 -13.759 1.00 32.31 498 PHE A N 1
ATOM 3937 C CA . PHE A 1 498 ? -19.098 -9.489 -12.365 1.00 32.31 498 PHE A CA 1
ATOM 3938 C C . PHE A 1 498 ? -18.096 -10.279 -11.488 1.00 32.31 498 PHE A C 1
ATOM 3940 O O . PHE A 1 498 ? -17.591 -11.325 -11.900 1.00 32.31 498 PHE A O 1
ATOM 3947 N N . PRO A 1 499 ? -17.713 -9.733 -10.324 1.00 30.20 499 PRO A N 1
ATOM 3948 C CA . PRO A 1 499 ? -16.336 -9.466 -9.942 1.00 30.20 499 PRO A CA 1
ATOM 3949 C C . PRO A 1 499 ? -15.685 -10.641 -9.203 1.00 30.20 499 PRO A C 1
ATOM 3951 O O . PRO A 1 499 ? -16.349 -11.398 -8.499 1.00 30.20 499 PRO A O 1
ATOM 3954 N N . ARG A 1 500 ? -14.347 -10.715 -9.237 1.00 35.81 500 ARG A N 1
ATOM 3955 C CA . ARG A 1 500 ? -13.557 -11.463 -8.239 1.00 35.81 500 ARG A CA 1
ATOM 3956 C C . ARG A 1 500 ? -13.570 -10.738 -6.881 1.00 35.81 500 ARG A C 1
ATOM 3958 O O . ARG A 1 500 ? -12.524 -10.495 -6.294 1.00 35.81 500 ARG A O 1
ATOM 3965 N N . ALA A 1 501 ? -14.754 -10.403 -6.375 1.00 34.97 501 ALA A N 1
ATOM 3966 C CA . ALA A 1 501 ? -14.923 -10.159 -4.955 1.00 34.97 501 ALA A CA 1
ATOM 3967 C C . ALA A 1 501 ? -14.733 -11.509 -4.253 1.00 34.97 501 ALA A C 1
ATOM 3969 O O . ALA A 1 501 ? -15.447 -12.471 -4.560 1.00 34.97 501 ALA A O 1
ATOM 3970 N N . ARG A 1 502 ? -13.793 -11.588 -3.302 1.00 49.06 502 ARG A N 1
ATOM 3971 C CA . ARG A 1 502 ? -13.614 -12.766 -2.428 1.00 49.06 502 ARG A CA 1
ATOM 3972 C C . ARG A 1 502 ? -14.895 -13.128 -1.651 1.00 49.06 502 ARG A C 1
ATOM 3974 O O . ARG A 1 502 ? -14.967 -14.213 -1.085 1.00 49.06 502 ARG A O 1
ATOM 3981 N N . SER A 1 503 ? -15.894 -12.244 -1.652 1.00 36.09 503 SER A N 1
ATOM 3982 C CA . SER A 1 503 ? -17.140 -12.304 -0.887 1.00 36.09 503 SER A CA 1
ATOM 3983 C C . SER A 1 503 ? -18.392 -12.730 -1.671 1.00 36.09 503 SER A C 1
ATOM 3985 O O . SER A 1 503 ? -19.479 -12.740 -1.099 1.00 36.09 503 SER A O 1
ATOM 3987 N N . SER A 1 504 ? -18.305 -13.147 -2.941 1.00 28.62 504 SER A N 1
ATOM 3988 C CA . SER A 1 504 ? -19.488 -13.688 -3.643 1.00 28.62 504 SER A CA 1
ATOM 3989 C C . SER A 1 504 ? -19.720 -15.182 -3.364 1.00 28.62 504 SER A C 1
ATOM 3991 O O . SER A 1 504 ? -19.643 -16.036 -4.245 1.00 28.62 504 SER A O 1
ATOM 3993 N N . ARG A 1 505 ? -20.051 -15.499 -2.108 1.00 29.91 505 ARG A N 1
ATOM 3994 C CA . ARG A 1 505 ? -20.854 -16.677 -1.752 1.00 29.91 505 ARG A CA 1
ATOM 3995 C C . ARG A 1 505 ? -21.917 -16.237 -0.749 1.00 29.91 505 ARG A C 1
ATOM 3997 O O . ARG A 1 505 ? -21.626 -16.106 0.436 1.00 29.91 505 ARG A O 1
ATOM 4004 N N . TRP A 1 506 ? -23.106 -15.951 -1.276 1.00 26.86 506 TRP A N 1
ATOM 4005 C CA . TRP A 1 506 ? -24.348 -15.989 -0.507 1.00 26.86 506 TRP A CA 1
ATOM 4006 C C . TRP A 1 506 ? -24.724 -17.439 -0.221 1.00 26.86 506 TRP A C 1
ATOM 4008 O O . TRP A 1 506 ? -24.510 -18.275 -1.134 1.00 26.86 506 TRP A O 1
#

Radius of gyration: 30.29 Å; chains: 1; bounding box: 64×72×84 Å

Sequence (506 aa):
MASHNHPNDPLFRQLALLHAWMRPGHPLEGDFSARWLELLPHEREDMVNLFLADFCRSRTGSLDPSTLTFAAMCETAGFHNHADSQSEQEVQGAASSSPRCAAILKVVINLENACNRPGNFDGTVTRSFARWKTGFLNVKAGVNRCKLDRLDSQTFKQVVKDLEAFVPELENRLLSTNTPYSILPPAATLFRGARLKVESSTTRFEVFGDYFDDLFDLYRVLSVPVPDAALVAATTEVARLEADSRAHPVHLEAARQRVRKLQAVGNPYLQQLVEALADLNKPPASEHSPPAHFRGLLLFRRLSNQEQAFATFRARELVVDHCRNYQETGSLHDPHIIISKLVNLLKTRESATTLRCRRSCIEALAQVVKLYSQHAASSTDPNDPVVHLKKLLAFLEPFESAHFFNALPEDRLKSCAMRCFSIDSQVQKEWGHNGRVITASETYAAFSRVFPEYHERIEAGREDQPVPVLDVGEHEQASLGVSRHRDLASEHEANPFFPRARSSRW

Foldseek 3Di:
DDPPDPVPDVLVVLLQVLCCLVDPPDGPDDPCSVAVLVDALQLSVQLSLVSLLLSLQVLVVPHDPVCNDPQNSCVLSQNDPPVCPCPVVVPDDPCPPDPLSVLVVVLLVLLQVLCVDPPNPDPQQNVLSVVLCCQQDPCRNHDDPSVSVSDDPQLSVLLSVVSNVCNVVSNVCSVVVDHPNRSDDTRNVSSVVSCLVVDDLVNLVLLLLVLLVSVLSNVVSLQPQPDVVNLVVLVVVLVVLVVDPPRDVVVNVVSVVSNVSNVCSPPPLSVVSVVLSVQQQDDDPDPPDDPPDGNVSVLSVPEDSVLSVVLSVVSSVLSSVQSVCCSVPVDGDRNCVSSVVSVLSSQYPLLNLLVVLLVLLLVLLVLVLVVVVVPDDPDPPCPQLSVLSVLVSVCSPDPLVSLVSSPDDSVLSVVLSVQSNVLSVVQVVQVVDPDDHCGSVNSSVSNCVSVVVVVVCVVVVNSPPRDPPPPVVVVVCVVVPPDPDDDPDDDPDDDPDDDPNVPPDD